Protein AF-0000000079486930 (afdb_homodimer)

Solvent-accessible surface area (backbone atoms only — not comparable to full-atom values): 34968 Å² total; per-residue (Å²): 133,90,74,64,87,69,67,76,83,69,66,76,88,76,58,63,57,34,54,27,34,37,32,72,53,72,39,62,50,82,42,53,39,76,40,80,41,69,59,79,85,73,53,42,59,18,29,33,28,41,25,33,22,18,22,61,52,69,67,48,48,29,38,43,47,60,72,60,79,71,67,64,65,72,61,24,18,55,40,47,13,16,8,28,30,29,72,42,72,18,85,68,47,78,91,66,54,71,66,41,49,30,21,29,33,52,68,61,83,54,50,40,16,28,45,21,42,56,21,64,39,52,51,91,35,44,44,75,49,48,91,92,53,56,50,68,55,36,8,53,38,29,66,31,41,43,37,26,40,42,41,42,55,69,73,56,54,68,53,62,74,38,34,36,35,32,44,59,17,24,23,38,38,27,44,35,38,46,38,51,35,50,74,52,44,28,47,33,34,34,22,12,78,29,71,68,21,40,52,51,42,51,73,61,62,43,74,40,77,47,50,71,71,45,86,63,39,65,62,52,49,36,68,76,39,74,75,38,22,46,31,32,43,31,50,42,32,18,76,41,46,33,61,46,46,70,39,37,19,74,58,8,36,38,36,33,65,28,55,85,47,60,38,68,55,36,50,55,54,44,31,15,77,34,26,22,34,41,31,25,38,44,65,73,71,54,49,70,68,50,50,51,54,36,51,51,52,51,50,50,28,43,66,71,61,70,43,75,80,48,76,59,47,78,33,52,56,84,39,49,36,56,52,52,49,46,74,74,58,39,87,70,44,54,54,27,29,40,33,30,44,55,51,79,129,133,89,74,65,86,70,67,78,83,70,68,77,88,74,58,66,58,35,56,30,34,38,31,73,52,71,39,64,50,80,43,54,38,76,41,80,40,69,60,77,84,75,52,43,59,17,31,34,27,41,24,32,23,17,22,62,53,70,67,50,48,28,38,41,47,61,72,60,78,71,68,66,65,71,59,25,18,55,39,46,13,17,8,29,31,28,72,42,70,18,85,68,48,79,92,65,55,70,67,40,49,31,20,27,33,53,72,62,84,55,52,40,17,27,43,20,42,54,20,64,39,51,52,90,34,45,42,76,49,50,90,92,52,55,50,69,56,37,9,52,38,29,66,30,40,43,37,26,40,42,40,42,54,70,71,55,53,66,53,63,73,38,35,35,36,31,45,59,18,22,23,40,39,28,43,36,36,46,37,52,35,50,72,53,44,28,47,33,34,33,22,12,76,29,70,68,22,40,52,52,42,51,74,59,62,41,73,40,77,45,51,71,70,45,85,62,38,66,62,52,50,37,67,76,39,75,75,38,21,48,32,32,42,32,52,43,33,21,76,41,46,32,60,46,46,69,38,35,18,75,59,10,36,38,36,34,65,27,55,85,48,61,38,70,55,37,48,54,56,44,30,16,76,34,27,22,35,41,31,25,40,45,65,73,72,55,50,71,67,52,50,52,52,36,51,52,52,52,49,50,29,43,66,72,61,68,42,75,80,48,76,60,49,78,33,52,56,83,41,49,34,56,52,52,49,46,75,76,56,40,86,70,45,56,55,28,30,40,34,29,45,55,51,80,129

Structure (mmCIF, N/CA/C/O backbone):
data_AF-0000000079486930-model_v1
#
loop_
_entity.id
_entity.type
_entity.pdbx_description
1 polymer 'Enoyl reductase (ER) domain-containing protein'
#
loop_
_atom_site.group_PDB
_atom_site.id
_atom_site.type_symbol
_atom_site.label_atom_id
_atom_site.label_alt_id
_atom_site.label_comp_id
_atom_site.label_asym_id
_atom_site.label_entity_id
_atom_site.label_seq_id
_atom_site.pdbx_PDB_ins_code
_atom_site.Cartn_x
_atom_site.Cartn_y
_atom_site.Cartn_z
_atom_site.occupancy
_atom_site.B_iso_or_equiv
_atom_site.auth_seq_id
_atom_site.auth_comp_id
_atom_site.auth_asym_id
_atom_site.auth_atom_id
_atom_site.pdbx_PDB_model_num
ATOM 1 N N . MET A 1 1 ? -10.047 45.719 38.188 1 26.38 1 MET A N 1
ATOM 2 C CA . MET A 1 1 ? -8.586 45.719 38.219 1 26.38 1 MET A CA 1
ATOM 3 C C . MET A 1 1 ? -8 45.438 36.844 1 26.38 1 MET A C 1
ATOM 5 O O . MET A 1 1 ? -6.84 45.031 36.719 1 26.38 1 MET A O 1
ATOM 9 N N . SER A 1 2 ? -8.859 45.25 35.781 1 28.77 2 SER A N 1
ATOM 10 C CA . SER A 1 2 ? -8.812 44.906 34.375 1 28.77 2 SER A CA 1
ATOM 11 C C . SER A 1 2 ? -8.062 46 33.562 1 28.77 2 SER A C 1
ATOM 13 O O . SER A 1 2 ? -8.086 46 32.344 1 28.77 2 SER A O 1
ATOM 15 N N . LYS A 1 3 ? -7.793 47.125 34.188 1 35 3 LYS A N 1
ATOM 16 C CA . LYS A 1 3 ? -7.273 48.406 33.688 1 35 3 LYS A CA 1
ATOM 17 C C . LYS A 1 3 ? -5.84 48.25 33.188 1 35 3 LYS A C 1
ATOM 19 O O . LYS A 1 3 ? -5.281 49.156 32.594 1 35 3 LYS A O 1
ATOM 24 N N . ALA A 1 4 ? -4.98 47.406 33.812 1 34.16 4 ALA A N 1
ATOM 25 C CA . ALA A 1 4 ? -3.551 47.656 33.969 1 34.16 4 ALA A CA 1
ATOM 26 C C . ALA A 1 4 ? -2.832 47.531 32.625 1 34.16 4 ALA A C 1
ATOM 28 O O . ALA A 1 4 ? -1.924 48.312 32.312 1 34.16 4 ALA A O 1
ATOM 29 N N . LEU A 1 5 ? -2.818 46.281 31.969 1 31.94 5 LEU A N 1
ATOM 30 C CA . LEU A 1 5 ? -1.648 46.094 31.125 1 31.94 5 LEU A CA 1
ATOM 31 C C . LEU A 1 5 ? -1.794 46.906 29.828 1 31.94 5 LEU A C 1
ATOM 33 O O . LEU A 1 5 ? -2.23 46.344 28.812 1 31.94 5 LEU A O 1
ATOM 37 N N . LYS A 1 6 ? -2.418 48 29.812 1 35.38 6 LYS A N 1
ATOM 38 C CA . LYS A 1 6 ? -2.33 48.875 28.656 1 35.38 6 LYS A CA 1
ATOM 39 C C . LYS A 1 6 ? -0.881 49.25 28.344 1 35.38 6 LYS A C 1
ATOM 41 O O . LYS A 1 6 ? -0.424 50.344 28.688 1 35.38 6 LYS A O 1
ATOM 46 N N . GLU A 1 7 ? 0.147 48.344 28.594 1 36.03 7 GLU A N 1
ATOM 47 C CA . GLU A 1 7 ? 1.499 48.812 28.297 1 36.03 7 GLU A CA 1
ATOM 48 C C . GLU A 1 7 ? 1.582 49.375 26.891 1 36.03 7 GLU A C 1
ATOM 50 O O . GLU A 1 7 ? 0.81 49 26 1 36.03 7 GLU A O 1
ATOM 55 N N . ASP A 1 8 ? 2.287 50.438 26.734 1 36.44 8 ASP A N 1
ATOM 56 C CA . ASP A 1 8 ? 2.699 51.188 25.562 1 36.44 8 ASP A CA 1
ATOM 57 C C . ASP A 1 8 ? 3.107 50.25 24.422 1 36.44 8 ASP A C 1
ATOM 59 O O . ASP A 1 8 ? 4.027 49.438 24.578 1 36.44 8 ASP A O 1
ATOM 63 N N . LYS A 1 9 ? 2.318 49.906 23.594 1 41.12 9 LYS A N 1
ATOM 64 C CA . LYS A 1 9 ? 2.588 49.219 22.328 1 41.12 9 LYS A CA 1
ATOM 65 C C . LYS A 1 9 ? 3.848 49.781 21.672 1 41.12 9 LYS A C 1
ATOM 67 O O . LYS A 1 9 ? 3.805 50.812 21 1 41.12 9 LYS A O 1
ATOM 72 N N . LYS A 1 10 ? 5.035 49.625 22.266 1 41.53 10 LYS A N 1
ATOM 73 C CA . LYS A 1 10 ? 6.344 49.969 21.734 1 41.53 10 LYS A CA 1
ATOM 74 C C . LYS A 1 10 ? 6.449 49.594 20.25 1 41.53 10 LYS A C 1
ATOM 76 O O . LYS A 1 10 ? 5.984 48.531 19.828 1 41.53 10 LYS A O 1
ATOM 81 N N . ASP A 1 11 ? 6.867 50.406 19.344 1 45.56 11 ASP A N 1
ATOM 82 C CA . ASP A 1 11 ? 7.121 50.312 17.906 1 45.56 11 ASP A CA 1
ATOM 83 C C . ASP A 1 11 ? 7.973 49.062 17.578 1 45.56 11 ASP A C 1
ATOM 85 O O . ASP A 1 11 ? 9.039 48.875 18.156 1 45.56 11 ASP A O 1
ATOM 89 N N . ASP A 1 12 ? 7.449 47.844 17.047 1 52.69 12 ASP A N 1
ATOM 90 C CA . ASP A 1 12 ? 8.016 46.562 16.641 1 52.69 12 ASP A CA 1
ATOM 91 C C . ASP A 1 12 ? 9.445 46.75 16.125 1 52.69 12 ASP A C 1
ATOM 93 O O . ASP A 1 12 ? 10.266 45.812 16.234 1 52.69 12 ASP A O 1
ATOM 97 N N . LYS A 1 13 ? 9.773 47.875 15.438 1 50.03 13 LYS A N 1
ATOM 98 C CA . LYS A 1 13 ? 11.047 48.094 14.75 1 50.03 13 LYS A CA 1
ATOM 99 C C . LYS A 1 13 ? 12.203 48.125 15.742 1 50.03 13 LYS A C 1
ATOM 101 O O . LYS A 1 13 ? 13.359 47.938 15.375 1 50.03 13 LYS A O 1
ATOM 106 N N . ASP A 1 14 ? 11.938 48.5 16.969 1 58.41 14 ASP A N 1
ATOM 107 C CA . ASP A 1 14 ? 13.062 48.781 17.859 1 58.41 14 ASP A CA 1
ATOM 108 C C . ASP A 1 14 ? 13.172 47.719 18.953 1 58.41 14 ASP A C 1
ATOM 110 O O . ASP A 1 14 ? 14.039 47.781 19.828 1 58.41 14 ASP A O 1
ATOM 114 N N . ALA A 1 15 ? 12.266 46.625 18.812 1 74.88 15 ALA A N 1
ATOM 115 C CA . ALA A 1 15 ? 12.305 45.625 19.859 1 74.88 15 ALA A CA 1
ATOM 116 C C . ALA A 1 15 ? 13.469 44.656 19.656 1 74.88 15 ALA A C 1
ATOM 118 O O . ALA A 1 15 ? 13.75 44.25 18.531 1 74.88 15 ALA A O 1
ATOM 119 N N . LYS A 1 16 ? 14.211 44.406 20.75 1 89.81 16 LYS A N 1
ATOM 120 C CA . LYS A 1 16 ? 15.367 43.5 20.688 1 89.81 16 LYS A CA 1
ATOM 121 C C . LYS A 1 16 ? 15.031 42.125 21.266 1 89.81 16 LYS A C 1
ATOM 123 O O . LYS A 1 16 ? 15.781 41.188 21.078 1 89.81 16 LYS A O 1
ATOM 128 N N . SER A 1 17 ? 13.82 42.062 21.906 1 95.81 17 SER A N 1
ATOM 129 C CA . SER A 1 17 ? 13.445 40.781 22.547 1 95.81 17 SER A CA 1
ATOM 130 C C . SER A 1 17 ? 11.984 40.438 22.281 1 95.81 17 SER A C 1
ATOM 132 O O . SER A 1 17 ? 11.219 41.281 21.797 1 95.81 17 SER A O 1
ATOM 134 N N . MET A 1 18 ? 11.656 39.188 22.531 1 96.12 18 MET A N 1
ATOM 135 C CA . MET A 1 18 ? 10.297 38.719 22.328 1 96.12 18 MET A CA 1
ATOM 136 C C . MET A 1 18 ? 9.93 37.656 23.359 1 96.12 18 MET A C 1
ATOM 138 O O . MET A 1 18 ? 10.805 37.062 23.969 1 96.12 18 MET A O 1
ATOM 142 N N . LEU A 1 19 ? 8.602 37.531 23.484 1 96.62 19 LEU A N 1
ATOM 143 C CA . LEU A 1 19 ? 8.094 36.375 24.219 1 96.62 19 LEU A CA 1
ATOM 144 C C . LEU A 1 19 ? 8.031 35.156 23.312 1 96.62 19 LEU A C 1
ATOM 146 O O . LEU A 1 19 ? 7.633 35.25 22.156 1 96.62 19 LEU A O 1
ATOM 150 N N . ALA A 1 20 ? 8.508 34.031 23.859 1 97.94 20 ALA A N 1
ATOM 151 C CA . ALA A 1 20 ? 8.492 32.781 23.125 1 97.94 20 ALA A CA 1
ATOM 152 C C . ALA A 1 20 ? 8.352 31.578 24.062 1 97.94 20 ALA A C 1
ATOM 154 O O . ALA A 1 20 ? 8.789 31.641 25.219 1 97.94 20 ALA A O 1
ATOM 155 N N . ILE A 1 21 ? 7.66 30.578 23.625 1 98.56 21 ILE A N 1
ATOM 156 C CA . ILE A 1 21 ? 7.746 29.281 24.281 1 98.56 21 ILE A CA 1
ATOM 157 C C . ILE A 1 21 ? 9.078 28.609 23.953 1 98.56 21 ILE A C 1
ATOM 159 O O . ILE A 1 21 ? 9.445 28.5 22.781 1 98.56 21 ILE A O 1
ATOM 163 N N . VAL A 1 22 ? 9.797 28.172 24.938 1 98.19 22 VAL A N 1
ATOM 164 C CA . VAL A 1 22 ? 11.102 27.547 24.734 1 98.19 22 VAL A CA 1
ATOM 165 C C . VAL A 1 22 ? 11.125 26.172 25.391 1 98.19 22 VAL A C 1
ATOM 167 O O . VAL A 1 22 ? 10.625 26 26.5 1 98.19 22 VAL A O 1
ATOM 170 N N . VAL A 1 23 ? 11.641 25.188 24.641 1 97.25 23 VAL A N 1
ATOM 171 C CA . VAL A 1 23 ? 11.883 23.828 25.109 1 97.25 23 VAL A CA 1
ATOM 172 C C . VAL A 1 23 ? 13.383 23.578 25.234 1 97.25 23 VAL A C 1
ATOM 174 O O . VAL A 1 23 ? 14.102 23.609 24.219 1 97.25 23 VAL A O 1
ATOM 177 N N . LYS A 1 24 ? 13.875 23.281 26.422 1 96.38 24 LYS A N 1
ATOM 178 C CA . LYS A 1 24 ? 15.297 23.047 26.656 1 96.38 24 LYS A CA 1
ATOM 179 C C . LYS A 1 24 ? 15.594 21.547 26.781 1 96.38 24 LYS A C 1
ATOM 181 O O . LYS A 1 24 ? 16.734 21.125 26.594 1 96.38 24 LYS A O 1
ATOM 186 N N . ILE A 1 25 ? 14.602 20.844 27.219 1 95.31 25 ILE A N 1
ATOM 187 C CA . ILE A 1 25 ? 14.656 19.391 27.359 1 95.31 25 ILE A CA 1
ATOM 188 C C . ILE A 1 25 ? 13.359 18.781 26.844 1 95.31 25 ILE A C 1
ATOM 190 O O . ILE A 1 25 ? 12.273 19.297 27.109 1 95.31 25 ILE A O 1
ATOM 194 N N . LEU A 1 26 ? 13.531 17.734 26.094 1 94.75 26 LEU A N 1
ATOM 195 C CA . LEU A 1 26 ? 12.344 17.062 25.578 1 94.75 26 LEU A CA 1
ATOM 196 C C . LEU A 1 26 ? 11.562 16.391 26.703 1 94.75 26 LEU A C 1
ATOM 198 O O . LEU A 1 26 ? 12.141 15.977 27.703 1 94.75 26 LEU A O 1
ATOM 202 N N . GLY A 1 27 ? 10.242 16.297 26.562 1 94.94 27 GLY A N 1
ATOM 203 C CA . GLY A 1 27 ? 9.43 15.68 27.609 1 94.94 27 GLY A CA 1
ATOM 204 C C . GLY A 1 27 ? 7.957 16.016 27.5 1 94.94 27 GLY A C 1
ATOM 205 O O . GLY A 1 27 ? 7.461 16.297 26.406 1 94.94 27 GLY A O 1
ATOM 206 N N . GLU A 1 28 ? 7.293 15.922 28.609 1 95.62 28 GLU A N 1
ATOM 207 C CA . GLU A 1 28 ? 5.863 16.203 28.688 1 95.62 28 GLU A CA 1
ATOM 208 C C . GLU A 1 28 ? 5.586 17.703 28.5 1 95.62 28 GLU A C 1
ATOM 210 O O . GLU A 1 28 ? 6.512 18.5 28.438 1 95.62 28 GLU A O 1
ATOM 215 N N . PRO A 1 29 ? 4.352 18.078 28.344 1 97.06 29 PRO A N 1
ATOM 216 C CA . PRO A 1 29 ? 4.02 19.453 27.969 1 97.06 29 PRO A CA 1
ATOM 217 C C . PRO A 1 29 ? 4.613 20.484 28.938 1 97.06 29 PRO A C 1
ATOM 219 O O . PRO A 1 29 ? 4.887 21.609 28.547 1 97.06 29 PRO A O 1
ATOM 222 N N . ASP A 1 30 ? 4.898 20.109 30.094 1 96.5 30 ASP A N 1
ATOM 223 C CA . ASP A 1 30 ? 5.371 21.047 31.109 1 96.5 30 ASP A CA 1
ATOM 224 C C . ASP A 1 30 ? 6.785 21.531 30.797 1 96.5 30 ASP A C 1
ATOM 226 O O . ASP A 1 30 ? 7.266 22.484 31.391 1 96.5 30 ASP A O 1
ATOM 230 N N . VAL A 1 31 ? 7.465 20.969 29.844 1 97.56 31 VAL A N 1
ATOM 231 C CA . VAL A 1 31 ? 8.812 21.391 29.469 1 97.56 31 VAL A CA 1
ATOM 232 C C . VAL A 1 31 ? 8.742 22.703 28.688 1 97.56 31 VAL A C 1
ATOM 234 O O . VAL A 1 31 ? 9.758 23.359 28.484 1 97.56 31 VAL A O 1
ATOM 237 N N . MET A 1 32 ? 7.59 23.047 28.156 1 98.31 32 MET A N 1
ATOM 238 C CA . MET A 1 32 ? 7.387 24.297 27.438 1 98.31 32 MET A CA 1
ATOM 239 C C . MET A 1 32 ? 7.309 25.469 28.422 1 98.31 32 MET A C 1
ATOM 241 O O . MET A 1 32 ? 6.414 25.516 29.266 1 98.31 32 MET A O 1
ATOM 245 N N . LYS A 1 33 ? 8.242 26.422 28.266 1 98.38 33 LYS A N 1
ATOM 246 C CA . LYS A 1 33 ? 8.297 27.594 29.156 1 98.38 33 LYS A CA 1
ATOM 247 C C . LYS A 1 33 ? 8.188 28.891 28.375 1 98.38 33 LYS A C 1
ATOM 249 O O . LYS A 1 33 ? 8.836 29.047 27.344 1 98.38 33 LYS A O 1
ATOM 254 N N . LEU A 1 34 ? 7.336 29.781 28.828 1 98.06 34 LEU A N 1
ATOM 255 C CA . LEU A 1 34 ? 7.285 31.141 28.281 1 98.06 34 LEU A CA 1
ATOM 256 C C . LEU A 1 34 ? 8.453 31.969 28.781 1 98.06 34 LEU A C 1
ATOM 258 O O . LEU A 1 34 ? 8.586 32.219 29.984 1 98.06 34 LEU A O 1
ATOM 262 N N . VAL A 1 35 ? 9.281 32.438 27.859 1 97.44 35 VAL A N 1
ATOM 263 C CA . VAL A 1 35 ? 10.477 33.188 28.25 1 97.44 35 VAL A CA 1
ATOM 264 C C . VAL A 1 35 ? 10.688 34.344 27.297 1 97.44 35 VAL A C 1
ATOM 266 O O . VAL A 1 35 ? 10.133 34.375 26.203 1 97.44 35 VAL A O 1
ATOM 269 N N . THR A 1 36 ? 11.367 35.344 27.781 1 97.19 36 THR A N 1
ATOM 270 C CA . THR A 1 36 ? 11.82 36.406 26.922 1 97.19 36 THR A CA 1
ATOM 271 C C . THR A 1 36 ? 13.164 36.062 26.266 1 97.19 36 THR A C 1
ATOM 273 O O . THR A 1 36 ? 14.125 35.75 26.969 1 97.19 36 THR A O 1
ATOM 276 N N . VAL A 1 37 ? 13.18 36.094 24.984 1 96.88 37 VAL A N 1
ATOM 277 C CA . VAL A 1 37 ? 14.391 35.75 24.25 1 96.88 37 VAL A CA 1
ATOM 278 C C . VAL A 1 37 ? 14.672 36.812 23.203 1 96.88 37 VAL A C 1
ATOM 280 O O . VAL A 1 37 ? 13.789 37.594 22.859 1 96.88 37 VAL A O 1
ATOM 283 N N . PRO A 1 38 ? 15.938 36.906 22.75 1 96.56 38 PRO A N 1
ATOM 284 C CA . PRO A 1 38 ? 16.203 37.812 21.641 1 96.56 38 PRO A CA 1
ATOM 285 C C . PRO A 1 38 ? 15.43 37.469 20.375 1 96.56 38 PRO A C 1
ATOM 287 O O . PRO A 1 38 ? 15.219 36.312 20.078 1 96.56 38 PRO A O 1
ATOM 290 N N . ILE A 1 39 ? 15.023 38.5 19.672 1 97.25 39 ILE A N 1
ATOM 291 C CA . ILE A 1 39 ? 14.438 38.281 18.359 1 97.25 39 ILE A CA 1
ATOM 292 C C . ILE A 1 39 ? 15.484 37.656 17.422 1 97.25 39 ILE A C 1
ATOM 294 O O . ILE A 1 39 ? 16.594 38.219 17.297 1 97.25 39 ILE A O 1
ATOM 298 N N . PRO A 1 40 ? 15.195 36.594 16.766 1 96 40 PRO A N 1
ATOM 299 C CA . PRO A 1 40 ? 16.203 35.906 15.938 1 96 40 PRO A CA 1
ATOM 300 C C . PRO A 1 40 ? 16.547 36.688 14.672 1 96 40 PRO A C 1
ATOM 302 O O . PRO A 1 40 ? 15.695 37.406 14.125 1 96 40 PRO A O 1
ATOM 305 N N . GLU A 1 41 ? 17.766 36.531 14.266 1 95.62 41 GLU A N 1
ATOM 306 C CA . GLU A 1 41 ? 18.172 37 12.938 1 95.62 41 GLU A CA 1
ATOM 307 C C . GLU A 1 41 ? 17.719 36.031 11.852 1 95.62 41 GLU A C 1
ATOM 309 O O . GLU A 1 41 ? 17.453 34.844 12.133 1 95.62 41 GLU A O 1
ATOM 314 N N . ILE A 1 42 ? 17.688 36.562 10.633 1 97.12 42 ILE A N 1
ATOM 315 C CA . ILE A 1 42 ? 17.234 35.656 9.562 1 97.12 42 ILE A CA 1
ATOM 316 C C . ILE A 1 42 ? 18.344 35.531 8.523 1 97.12 42 ILE A C 1
ATOM 318 O O . ILE A 1 42 ? 19.172 36.406 8.344 1 97.12 42 ILE A O 1
ATOM 322 N N . GLU A 1 43 ? 18.359 34.406 7.902 1 97.31 43 GLU A N 1
ATOM 323 C CA . GLU A 1 43 ? 19.234 34.125 6.77 1 97.31 43 GLU A CA 1
ATOM 324 C C . GLU A 1 43 ? 18.672 34.719 5.477 1 97.31 43 GLU A C 1
ATOM 326 O O . GLU A 1 43 ? 17.5 35.094 5.426 1 97.31 43 GLU A O 1
ATOM 331 N N . PRO A 1 44 ? 19.453 34.75 4.379 1 98.19 44 PRO A N 1
ATOM 332 C CA . PRO A 1 44 ? 19.031 35.344 3.111 1 98.19 44 PRO A CA 1
ATOM 333 C C . PRO A 1 44 ? 17.781 34.656 2.533 1 98.19 44 PRO A C 1
ATOM 335 O O . PRO A 1 44 ? 17.031 35.281 1.785 1 98.19 44 PRO A O 1
ATOM 338 N N . ASN A 1 45 ? 17.562 33.469 2.855 1 97.88 45 ASN A N 1
ATOM 339 C CA . ASN A 1 45 ? 16.438 32.75 2.275 1 97.88 45 ASN A CA 1
ATOM 340 C C . ASN A 1 45 ? 15.266 32.656 3.246 1 97.88 45 ASN A C 1
ATOM 342 O O . ASN A 1 45 ? 14.398 31.797 3.102 1 97.88 45 ASN A O 1
ATOM 346 N N . GLN A 1 46 ? 15.25 33.5 4.23 1 98.25 46 GLN A N 1
ATOM 347 C CA . GLN A 1 46 ? 14.242 33.438 5.277 1 98.25 46 GLN A CA 1
ATOM 348 C C . GLN A 1 46 ? 13.469 34.75 5.398 1 98.25 46 GLN A C 1
ATOM 350 O O . GLN A 1 46 ? 13.883 35.75 4.848 1 98.25 46 GLN A O 1
ATOM 355 N N . VAL A 1 47 ? 12.32 34.719 6.062 1 98.38 47 VAL A N 1
ATOM 356 C CA . VAL A 1 47 ? 11.539 35.875 6.461 1 98.38 47 VAL A CA 1
ATOM 357 C C . VAL A 1 47 ? 11.25 35.812 7.957 1 98.38 47 VAL A C 1
ATOM 359 O O . VAL A 1 47 ? 11.227 34.75 8.547 1 98.38 47 VAL A O 1
ATOM 362 N N . LEU A 1 48 ? 11.102 36.938 8.5 1 98.31 48 LEU A N 1
ATOM 363 C CA . LEU A 1 48 ? 10.633 37.062 9.875 1 98.31 48 LEU A CA 1
ATOM 364 C C . LEU A 1 48 ? 9.156 37.438 9.906 1 98.31 48 LEU A C 1
ATOM 366 O O . LEU A 1 48 ? 8.75 38.438 9.305 1 98.31 48 LEU A O 1
ATOM 370 N N . VAL A 1 49 ? 8.398 36.625 10.539 1 98.12 49 VAL A N 1
ATOM 371 C CA . VAL A 1 49 ? 6.961 36.844 10.602 1 98.12 49 VAL A CA 1
ATOM 372 C C . VAL A 1 49 ? 6.547 37.188 12.023 1 98.12 49 VAL A C 1
ATOM 374 O O . VAL A 1 49 ? 6.887 36.5 12.977 1 98.12 49 VAL A O 1
ATOM 377 N N . ARG A 1 50 ? 5.91 38.344 12.211 1 97.88 50 ARG A N 1
ATOM 378 C CA . ARG A 1 50 ? 5.199 38.594 13.461 1 97.88 50 ARG A CA 1
ATOM 379 C C . ARG A 1 50 ? 3.934 37.719 13.547 1 97.88 50 ARG A C 1
ATOM 381 O O . ARG A 1 50 ? 2.959 38 12.836 1 97.88 50 ARG A O 1
ATOM 388 N N . VAL A 1 51 ? 3.953 36.781 14.414 1 98.25 51 VAL A N 1
ATOM 389 C CA . VAL A 1 51 ? 2.916 35.75 14.445 1 98.25 51 VAL A CA 1
ATOM 390 C C . VAL A 1 51 ? 1.703 36.25 15.211 1 98.25 51 VAL A C 1
ATOM 392 O O . VAL A 1 51 ? 1.828 36.688 16.359 1 98.25 51 VAL A O 1
ATOM 395 N N . GLU A 1 52 ? 0.597 36.25 14.602 1 98.19 52 GLU A N 1
ATOM 396 C CA . GLU A 1 52 ? -0.638 36.594 15.305 1 98.19 52 GLU A CA 1
ATOM 397 C C . GLU A 1 52 ? -1.331 35.344 15.844 1 98.19 52 GLU A C 1
ATOM 399 O O . GLU A 1 52 ? -1.849 35.344 16.969 1 98.19 52 GLU A O 1
ATOM 404 N N . TYR A 1 53 ? -1.399 34.312 15.023 1 98.56 53 TYR A N 1
ATOM 405 C CA . TYR A 1 53 ? -1.947 33.031 15.43 1 98.56 53 TYR A CA 1
ATOM 406 C C . TYR A 1 53 ? -1.012 31.906 15.039 1 98.56 53 TYR A C 1
ATOM 408 O O . TYR A 1 53 ? -0.42 31.922 13.953 1 98.56 53 TYR A O 1
ATOM 416 N N . ALA A 1 54 ? -0.844 30.938 15.938 1 98.62 54 ALA A N 1
ATOM 417 C CA . ALA A 1 54 ? -0.12 29.703 15.664 1 98.62 54 ALA A CA 1
ATOM 418 C C . ALA A 1 54 ? -1.051 28.5 15.734 1 98.62 54 ALA A C 1
ATOM 420 O O . ALA A 1 54 ? -1.904 28.422 16.625 1 98.62 54 ALA A O 1
ATOM 421 N N . GLY A 1 55 ? -0.958 27.656 14.758 1 98.44 55 GLY A N 1
ATOM 422 C CA . GLY A 1 55 ? -1.711 26.406 14.805 1 98.44 55 GLY A CA 1
ATOM 423 C C . GLY A 1 55 ? -1.027 25.328 15.625 1 98.44 55 GLY A C 1
ATOM 424 O O . GLY A 1 55 ? 0.196 25.172 15.57 1 98.44 55 GLY A O 1
ATOM 425 N N . VAL A 1 56 ? -1.804 24.578 16.406 1 98 56 VAL A N 1
ATOM 426 C CA . VAL A 1 56 ? -1.292 23.469 17.203 1 98 56 VAL A CA 1
ATOM 427 C C . VAL A 1 56 ? -1.588 22.141 16.516 1 98 56 VAL A C 1
ATOM 429 O O . VAL A 1 56 ? -2.725 21.891 16.109 1 98 56 VAL A O 1
ATOM 432 N N . ASN A 1 57 ? -0.565 21.312 16.328 1 95.94 57 ASN A N 1
ATOM 433 C CA . ASN A 1 57 ? -0.704 20.031 15.641 1 95.94 57 ASN A CA 1
ATOM 434 C C . ASN A 1 57 ? -0.221 18.875 16.516 1 95.94 57 ASN A C 1
ATOM 436 O O . ASN A 1 57 ? 0.662 19.047 17.359 1 95.94 57 ASN A O 1
ATOM 440 N N . PRO A 1 58 ? -0.751 17.656 16.266 1 93.19 58 PRO A N 1
ATOM 441 C CA . PRO A 1 58 ? -0.192 16.484 16.938 1 93.19 58 PRO A CA 1
ATOM 442 C C . PRO A 1 58 ? 1.309 16.328 16.703 1 93.19 58 PRO A C 1
ATOM 444 O O . PRO A 1 58 ? 2.049 15.969 17.625 1 93.19 58 PRO A O 1
ATOM 447 N N . VAL A 1 59 ? 1.771 16.578 15.523 1 92.25 59 VAL A N 1
ATOM 448 C CA . VAL A 1 59 ? 3.182 16.422 15.188 1 92.25 59 VAL A CA 1
ATOM 449 C C . VAL A 1 59 ? 4.031 17.297 16.094 1 92.25 59 VAL A C 1
ATOM 451 O O . VAL A 1 59 ? 5.152 16.938 16.469 1 92.25 59 VAL A O 1
ATOM 454 N N . ASP A 1 60 ? 3.539 18.5 16.516 1 94.56 60 ASP A N 1
ATOM 455 C CA . ASP A 1 60 ? 4.262 19.375 17.453 1 94.56 60 ASP A CA 1
ATOM 456 C C . ASP A 1 60 ? 4.488 18.672 18.797 1 94.56 60 ASP A C 1
ATOM 458 O O . ASP A 1 60 ? 5.527 18.859 19.422 1 94.56 60 ASP A O 1
ATOM 462 N N . THR A 1 61 ? 3.502 17.859 19.203 1 93.94 61 THR A N 1
ATOM 463 C CA . THR A 1 61 ? 3.605 17.141 20.469 1 93.94 61 THR A CA 1
ATOM 464 C C . THR A 1 61 ? 4.637 16.016 20.359 1 93.94 61 THR A C 1
ATOM 466 O O . THR A 1 61 ? 5.371 15.758 21.312 1 93.94 61 THR A O 1
ATOM 469 N N . TYR A 1 62 ? 4.668 15.383 19.172 1 90.56 62 TYR A N 1
ATOM 470 C CA . TYR A 1 62 ? 5.621 14.297 18.969 1 90.56 62 TYR A CA 1
ATOM 471 C C . TYR A 1 62 ? 7.055 14.82 19 1 90.56 62 TYR A C 1
ATOM 473 O O . TYR A 1 62 ? 7.945 14.18 19.562 1 90.56 62 TYR A O 1
ATOM 481 N N . ILE A 1 63 ? 7.254 15.906 18.375 1 91.62 63 ILE A N 1
ATOM 482 C CA . ILE A 1 63 ? 8.578 16.516 18.344 1 91.62 63 ILE A CA 1
ATOM 483 C C . ILE A 1 63 ? 9 16.922 19.75 1 91.62 63 ILE A C 1
ATOM 485 O O . ILE A 1 63 ? 10.109 16.594 20.188 1 91.62 63 ILE A O 1
ATOM 489 N N . ARG A 1 64 ? 8.156 17.5 20.438 1 93.69 64 ARG A N 1
ATOM 490 C CA . ARG A 1 64 ? 8.43 17.984 21.797 1 93.69 64 ARG A CA 1
ATOM 491 C C . ARG A 1 64 ? 8.734 16.812 22.734 1 93.69 64 ARG A C 1
ATOM 493 O O . ARG A 1 64 ? 9.625 16.906 23.578 1 93.69 64 ARG A O 1
ATOM 500 N N . SER A 1 65 ? 8.07 15.734 22.562 1 92.5 65 SER A N 1
ATOM 501 C CA . SER A 1 65 ? 8.227 14.578 23.438 1 92.5 65 SER A CA 1
ATOM 502 C C . SER A 1 65 ? 9.445 13.75 23.062 1 92.5 65 SER A C 1
ATOM 504 O O . SER A 1 65 ? 9.898 12.906 23.828 1 92.5 65 SER A O 1
ATOM 506 N N . GLY A 1 66 ? 9.914 13.898 21.812 1 86.94 66 GLY A N 1
ATOM 507 C CA . GLY A 1 66 ? 11.016 13.109 21.297 1 86.94 66 GLY A CA 1
ATOM 508 C C . GLY A 1 66 ? 10.562 11.875 20.547 1 86.94 66 GLY A C 1
ATOM 509 O O . GLY A 1 66 ? 11.391 11.047 20.141 1 86.94 66 GLY A O 1
ATOM 510 N N . ALA A 1 67 ? 9.312 11.789 20.219 1 77.38 67 ALA A N 1
ATOM 511 C CA . ALA A 1 67 ? 8.75 10.594 19.594 1 77.38 67 ALA A CA 1
ATOM 512 C C . ALA A 1 67 ? 8.781 10.695 18.078 1 77.38 67 ALA A C 1
ATOM 514 O O . ALA A 1 67 ? 8.438 9.742 17.375 1 77.38 67 ALA A O 1
ATOM 515 N N . PHE A 1 68 ? 9.086 11.766 17.391 1 72 68 PHE A N 1
ATOM 516 C CA . PHE A 1 68 ? 8.984 12.016 15.961 1 72 68 PHE A CA 1
ATOM 517 C C . PHE A 1 68 ? 10.211 11.484 15.234 1 72 68 PHE A C 1
ATOM 519 O O . PHE A 1 68 ? 10.141 11.117 14.055 1 72 68 PHE A O 1
ATOM 526 N N . GLY A 1 69 ? 11.281 11.156 15.773 1 69.06 69 GLY A N 1
ATOM 527 C CA . GLY A 1 69 ? 12.531 10.688 15.203 1 69.06 69 GLY A CA 1
ATOM 528 C C . GLY A 1 69 ? 13.523 11.812 14.953 1 69.06 69 GLY A C 1
ATOM 529 O O . GLY A 1 69 ? 14.719 11.656 15.219 1 69.06 69 GLY A O 1
ATOM 530 N N . LYS A 1 70 ? 13.078 12.945 14.258 1 72 70 LYS A N 1
ATOM 531 C CA . LYS A 1 70 ? 13.977 14.086 14.078 1 72 70 LYS A CA 1
ATOM 532 C C . LYS A 1 70 ? 13.727 15.148 15.141 1 72 70 LYS A C 1
ATOM 534 O O . LYS A 1 70 ? 12.617 15.664 15.266 1 72 70 LY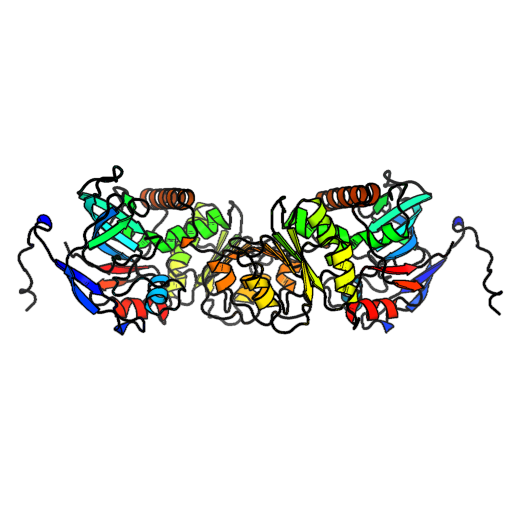S A O 1
ATOM 539 N N . VAL A 1 71 ? 14.727 15.344 15.984 1 73.75 71 VAL A N 1
ATOM 540 C CA . VAL A 1 71 ? 14.609 16.328 17.062 1 73.75 71 VAL A CA 1
ATOM 541 C C . VAL A 1 71 ? 15.445 17.562 16.719 1 73.75 71 VAL A C 1
ATOM 543 O O . VAL A 1 71 ? 16.578 17.438 16.234 1 73.75 71 VAL A O 1
ATOM 546 N N . PRO A 1 72 ? 14.766 18.734 16.844 1 80.25 72 PRO A N 1
ATOM 547 C CA . PRO A 1 72 ? 15.547 19.938 16.609 1 80.25 72 PRO A CA 1
ATOM 548 C C . PRO A 1 72 ? 16.672 20.141 17.641 1 80.25 72 PRO A C 1
ATOM 550 O O . PRO A 1 72 ? 16.672 19.469 18.672 1 80.25 72 PRO A O 1
ATOM 553 N N . SER A 1 73 ? 17.547 20.984 17.234 1 87.31 73 SER A N 1
ATOM 554 C CA . SER A 1 73 ? 18.562 21.391 18.203 1 87.31 73 SER A CA 1
ATOM 555 C C . SER A 1 73 ? 17.953 22.141 19.375 1 87.31 73 SER A C 1
ATOM 557 O O . SER A 1 73 ? 17.125 23.031 19.188 1 87.31 73 SER A O 1
ATOM 559 N N . LEU A 1 74 ? 18.328 21.812 20.531 1 91.38 74 LEU A N 1
ATOM 560 C CA . LEU A 1 74 ? 17.812 22.438 21.734 1 91.38 74 LEU A CA 1
ATOM 561 C C . LEU A 1 74 ? 18.719 23.578 22.188 1 91.38 74 LEU A C 1
ATOM 563 O O . LEU A 1 74 ? 19.938 23.516 22 1 91.38 74 LEU A O 1
ATOM 567 N N . PRO A 1 75 ? 18.156 24.641 22.766 1 95.12 75 PRO A N 1
ATOM 568 C CA . PRO A 1 75 ? 16.719 24.875 22.953 1 95.12 75 PRO A CA 1
ATOM 569 C C . PRO A 1 75 ? 16.016 25.281 21.656 1 95.12 75 PRO A C 1
ATOM 571 O O . PRO A 1 75 ? 16.656 25.75 20.719 1 95.12 75 PRO A O 1
ATOM 574 N N . TYR A 1 76 ? 14.75 25.062 21.594 1 95.88 76 TYR A N 1
ATOM 575 C CA . TYR A 1 76 ? 14.016 25.484 20.406 1 95.88 76 TYR A CA 1
ATOM 576 C C . TYR A 1 76 ? 12.617 25.969 20.766 1 95.88 76 TYR A C 1
ATOM 578 O O . TYR A 1 76 ? 12.156 25.75 21.891 1 95.88 76 TYR A O 1
ATOM 586 N N . THR A 1 77 ? 11.992 26.75 19.875 1 97.19 77 THR A N 1
ATOM 587 C CA . THR A 1 77 ? 10.602 27.172 19.953 1 97.19 77 THR A CA 1
ATOM 588 C C . THR A 1 77 ? 9.719 26.281 19.062 1 97.19 77 THR A C 1
ATOM 590 O O . THR A 1 77 ? 9.945 26.188 17.859 1 97.19 77 THR A O 1
ATOM 593 N N . PRO A 1 78 ? 8.664 25.609 19.641 1 96.88 78 PRO A N 1
ATOM 594 C CA . PRO A 1 78 ? 7.809 24.703 18.859 1 96.88 78 PRO A CA 1
ATOM 595 C C . PRO A 1 78 ? 6.875 25.453 17.922 1 96.88 78 PRO A C 1
ATOM 597 O O . PRO A 1 78 ? 6.777 26.672 17.969 1 96.88 78 PRO A O 1
ATOM 600 N N . GLY A 1 79 ? 6.219 24.625 17.078 1 97.19 79 GLY A N 1
ATOM 601 C CA . GLY A 1 79 ? 5.145 25.109 16.219 1 97.19 79 GLY A CA 1
ATOM 602 C C . GLY A 1 79 ? 5.512 25.141 14.75 1 97.19 79 GLY A C 1
ATOM 603 O O . GLY A 1 79 ? 6.449 25.828 14.352 1 97.19 79 GLY A O 1
ATOM 604 N N . LYS A 1 80 ? 4.719 24.516 13.938 1 97.25 80 LYS A N 1
ATOM 605 C CA . LYS A 1 80 ? 4.977 24.453 12.508 1 97.25 80 LYS A CA 1
ATOM 606 C C . LYS A 1 80 ? 4.066 25.391 11.734 1 97.25 80 LYS A C 1
ATOM 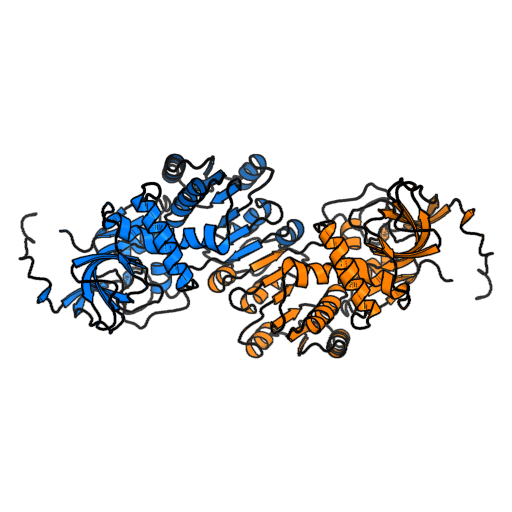608 O O . LYS A 1 80 ? 4.43 25.875 10.656 1 97.25 80 LYS A O 1
ATOM 613 N N . ASP A 1 81 ? 2.896 25.625 12.25 1 98.38 81 ASP A N 1
ATOM 614 C CA . ASP A 1 81 ? 1.888 26.422 11.562 1 98.38 81 ASP A CA 1
ATOM 615 C C . ASP A 1 81 ? 1.771 27.812 12.172 1 98.38 81 ASP A C 1
ATOM 617 O O . ASP A 1 81 ? 1.876 27.969 13.391 1 98.38 81 ASP A O 1
ATOM 621 N N . GLY A 1 82 ? 1.491 28.781 11.281 1 98.38 82 GLY A N 1
ATOM 622 C CA . GLY A 1 82 ? 1.196 30.125 11.789 1 98.38 82 GLY A CA 1
ATOM 623 C C . GLY A 1 82 ? 0.74 31.078 10.703 1 98.38 82 GLY A C 1
ATOM 624 O O . GLY A 1 82 ? 0.695 30.719 9.523 1 98.38 82 GLY A O 1
ATOM 625 N N . ALA A 1 83 ? 0.284 32.219 11.125 1 98.62 83 ALA A N 1
ATOM 626 C CA . ALA A 1 83 ? -0.096 33.312 10.25 1 98.62 83 ALA A CA 1
ATOM 627 C C . ALA A 1 83 ? 0.196 34.656 10.906 1 98.62 83 ALA A C 1
ATOM 629 O O . ALA A 1 83 ? 0.097 34.812 12.125 1 98.62 83 ALA A O 1
ATOM 630 N N . GLY A 1 84 ? 0.563 35.594 10.086 1 98.06 84 GLY A N 1
ATOM 631 C CA . GLY A 1 84 ? 0.902 36.906 10.586 1 98.06 84 GLY A CA 1
ATOM 632 C C . GLY A 1 84 ? 1.416 37.844 9.508 1 98.06 84 GLY A C 1
ATOM 633 O O . GLY A 1 84 ? 0.986 37.75 8.359 1 98.06 84 GLY A O 1
ATOM 634 N N . LYS A 1 85 ? 2.248 38.719 10.023 1 97.94 85 LYS A N 1
ATOM 635 C CA . LYS A 1 85 ? 2.744 39.781 9.148 1 97.94 85 LYS A CA 1
ATOM 636 C C . LYS A 1 85 ? 4.262 39.719 9 1 97.94 85 LYS A C 1
ATOM 638 O O . LYS A 1 85 ? 4.98 39.531 9.984 1 97.94 85 LYS A O 1
ATOM 643 N N . ILE A 1 86 ? 4.707 39.844 7.738 1 98.5 86 ILE A N 1
ATOM 644 C CA . ILE A 1 86 ? 6.148 39.906 7.512 1 98.5 86 ILE A CA 1
ATOM 645 C C . ILE A 1 86 ? 6.723 41.188 8.07 1 98.5 86 ILE A C 1
ATOM 647 O O . ILE A 1 86 ? 6.219 42.281 7.777 1 98.5 86 ILE A O 1
ATOM 651 N N . VAL A 1 87 ? 7.824 41.094 8.844 1 97.88 87 VAL A N 1
ATOM 652 C CA . VAL A 1 87 ? 8.422 42.281 9.406 1 97.88 87 VAL A CA 1
ATOM 653 C C . VAL A 1 87 ? 9.859 42.438 8.906 1 97.88 87 VAL A C 1
ATOM 655 O O . VAL A 1 87 ? 10.453 43.531 9 1 97.88 87 VAL A O 1
ATOM 658 N N . LYS A 1 88 ? 10.461 41.375 8.445 1 98.12 88 LYS A N 1
ATOM 659 C CA . LYS A 1 88 ? 11.781 41.375 7.828 1 98.12 88 LYS A CA 1
ATOM 660 C C . LYS A 1 88 ? 11.867 40.344 6.707 1 98.12 88 LYS A C 1
ATOM 662 O O . LYS A 1 88 ? 11.312 39.25 6.816 1 98.12 88 LYS A O 1
ATOM 667 N N . VAL A 1 89 ? 12.578 40.719 5.613 1 98.56 89 VAL A N 1
ATOM 668 C CA . VAL A 1 89 ? 12.766 39.844 4.461 1 98.56 89 VAL A CA 1
ATOM 669 C C . VAL A 1 89 ? 14.25 39.625 4.203 1 98.56 89 VAL A C 1
ATOM 671 O O . VAL A 1 89 ? 15.023 40.562 4.156 1 98.56 89 VAL A O 1
ATOM 674 N N . GLY A 1 90 ? 14.633 38.344 4.102 1 98.31 90 GLY A N 1
ATOM 675 C CA . GLY A 1 90 ? 16.016 38.062 3.762 1 98.31 90 GLY A CA 1
ATOM 676 C C . GLY A 1 90 ? 16.438 38.594 2.408 1 98.31 90 GLY A C 1
ATOM 677 O O . GLY A 1 90 ? 15.602 38.719 1.505 1 98.31 90 GLY A O 1
ATOM 678 N N . SER A 1 91 ? 17.734 38.75 2.221 1 98 91 SER A N 1
ATOM 679 C CA . SER A 1 91 ? 18.266 39.438 1.04 1 98 91 SER A CA 1
ATOM 680 C C . SER A 1 91 ? 18.016 38.625 -0.224 1 98 91 SER A C 1
ATOM 682 O O . SER A 1 91 ? 17.984 39.188 -1.327 1 98 91 SER A O 1
ATOM 684 N N . GLY A 1 92 ? 17.812 37.344 -0.104 1 98.06 92 GLY A N 1
ATOM 685 C CA . GLY A 1 92 ? 17.609 36.5 -1.262 1 98.06 92 GLY A CA 1
ATOM 686 C C . GLY A 1 92 ? 16.141 36.219 -1.565 1 98.06 92 GLY A C 1
ATOM 687 O O . GLY A 1 92 ? 15.82 35.438 -2.469 1 98.06 92 GLY A O 1
ATOM 688 N N . VAL A 1 93 ? 15.258 36.812 -0.818 1 98.19 93 VAL A N 1
ATOM 689 C CA . VAL A 1 93 ? 13.828 36.562 -0.959 1 98.19 93 VAL A CA 1
ATOM 690 C C . VAL A 1 93 ? 13.18 37.719 -1.73 1 98.19 93 VAL A C 1
ATOM 692 O O . VAL A 1 93 ? 13.297 38.875 -1.341 1 98.19 93 VAL A O 1
ATOM 695 N N . THR A 1 94 ? 12.469 37.438 -2.836 1 97.56 94 THR A N 1
ATOM 696 C CA . THR A 1 94 ? 11.797 38.469 -3.635 1 97.56 94 THR A CA 1
ATOM 697 C C . THR A 1 94 ? 10.289 38.25 -3.621 1 97.56 94 THR A C 1
ATOM 699 O O . THR A 1 94 ? 9.523 39.156 -4.016 1 97.56 94 THR A O 1
ATOM 702 N N . ALA A 1 95 ? 9.844 37.188 -3.105 1 97.19 95 ALA A N 1
ATOM 703 C CA . ALA A 1 95 ? 8.445 36.781 -3.195 1 97.19 95 ALA A CA 1
ATOM 704 C C . ALA A 1 95 ? 7.586 37.562 -2.213 1 97.19 95 ALA A C 1
ATOM 706 O O . ALA A 1 95 ? 6.355 37.594 -2.332 1 97.19 95 ALA A O 1
ATOM 707 N N . PHE A 1 96 ? 8.219 38.25 -1.255 1 98.38 96 PHE A N 1
ATOM 708 C CA . PHE A 1 96 ? 7.477 38.906 -0.187 1 98.38 96 PHE A CA 1
ATOM 709 C C . PHE A 1 96 ? 8.031 40.312 0.077 1 98.38 96 PHE A C 1
ATOM 711 O O . PHE A 1 96 ? 9.172 40.594 -0.29 1 98.38 96 PHE A O 1
ATOM 718 N N . LYS A 1 97 ? 7.215 41.125 0.729 1 98.19 97 LYS A N 1
ATOM 719 C CA . LYS A 1 97 ? 7.633 42.406 1.266 1 98.19 97 LYS A CA 1
ATOM 720 C C . LYS A 1 97 ? 7.121 42.625 2.689 1 98.19 97 LYS A C 1
ATOM 722 O O . LYS A 1 97 ? 6.184 41.938 3.117 1 98.19 97 LYS A O 1
ATOM 727 N N . VAL A 1 98 ? 7.742 43.5 3.344 1 98.19 98 VAL A N 1
ATOM 728 C CA . VAL A 1 98 ? 7.324 43.844 4.695 1 98.19 98 VAL A CA 1
ATOM 729 C C . VAL A 1 98 ? 5.859 44.281 4.688 1 98.19 98 VAL A C 1
ATOM 731 O O . VAL A 1 98 ? 5.418 45 3.777 1 98.19 98 VAL A O 1
ATOM 734 N N . ASN A 1 99 ? 5.105 43.781 5.609 1 98 99 ASN A N 1
ATOM 735 C CA . ASN A 1 99 ? 3.699 44.094 5.855 1 98 99 ASN A CA 1
ATOM 736 C C . ASN A 1 99 ? 2.781 43.125 5.102 1 98 99 ASN A C 1
ATOM 738 O O . ASN A 1 99 ? 1.562 43.188 5.273 1 98 99 ASN A O 1
ATOM 742 N N . ASP A 1 100 ? 3.355 42.25 4.273 1 98.19 100 ASP A N 1
ATOM 743 C CA . ASP A 1 100 ? 2.535 41.188 3.689 1 98.19 100 ASP A CA 1
ATOM 744 C C . ASP A 1 100 ? 1.909 40.312 4.773 1 98.19 100 ASP A C 1
ATOM 746 O O . ASP A 1 100 ? 2.572 39.969 5.75 1 98.19 100 ASP A O 1
ATOM 750 N N . LEU A 1 101 ? 0.6 40.031 4.648 1 98.38 101 LEU A N 1
ATOM 751 C CA . LEU A 1 101 ? -0.046 39.031 5.488 1 98.38 101 LEU A CA 1
ATOM 752 C C . LEU A 1 101 ? 0.167 37.625 4.918 1 98.38 101 LEU A C 1
ATOM 754 O O . LEU A 1 101 ? -0.077 37.406 3.732 1 98.38 101 LEU A O 1
ATOM 758 N N . VAL A 1 102 ? 0.707 36.719 5.75 1 98.69 102 VAL A N 1
ATOM 759 C CA . VAL A 1 102 ? 1.107 35.406 5.246 1 98.69 102 VAL A CA 1
ATOM 760 C C . VAL A 1 102 ? 0.636 34.312 6.207 1 98.69 102 VAL A C 1
ATOM 762 O O . VAL A 1 102 ? 0.293 34.594 7.355 1 98.69 102 VAL A O 1
ATOM 765 N N . TRP A 1 103 ? 0.453 33.156 5.738 1 98.62 103 TRP A N 1
ATOM 766 C CA . TRP A 1 103 ? 0.432 31.922 6.531 1 98.62 103 TRP A CA 1
ATOM 767 C C . TRP A 1 103 ? 1.6 31.016 6.16 1 98.62 103 TRP A C 1
ATOM 769 O O . TRP A 1 103 ? 2.215 31.188 5.105 1 98.62 103 TRP A O 1
ATOM 779 N N . PHE A 1 104 ? 2.018 30.141 7.062 1 98.44 104 PHE A N 1
ATOM 780 C CA . PHE A 1 104 ? 3.186 29.312 6.797 1 98.44 104 PHE A CA 1
ATOM 781 C C . PHE A 1 104 ? 3.041 27.953 7.461 1 98.44 104 PHE A C 1
ATOM 783 O O . PHE A 1 104 ? 2.215 27.766 8.359 1 98.44 104 PHE A O 1
ATOM 790 N N . CYS A 1 105 ? 3.723 27.016 6.965 1 98.31 105 CYS A N 1
ATOM 791 C CA . CYS A 1 105 ? 3.902 25.656 7.461 1 98.31 105 CYS A CA 1
ATOM 792 C C . CYS A 1 105 ? 5.352 25.203 7.309 1 98.31 105 CYS A C 1
ATOM 794 O O . CYS A 1 105 ? 5.805 24.922 6.199 1 98.31 105 CYS A O 1
ATOM 796 N N . ALA A 1 106 ? 6 25.125 8.43 1 94.31 106 ALA A N 1
ATOM 797 C CA . ALA A 1 106 ? 7.426 24.812 8.367 1 94.31 106 ALA A CA 1
ATOM 798 C C . ALA A 1 106 ? 7.637 23.344 7.988 1 94.31 106 ALA A C 1
ATOM 800 O O . ALA A 1 106 ? 7.223 22.438 8.719 1 94.31 106 ALA A O 1
ATOM 801 N N . ALA A 1 107 ? 8.32 23.094 6.879 1 89.31 107 ALA A N 1
ATOM 802 C CA . ALA A 1 107 ? 8.609 21.734 6.422 1 89.31 107 ALA A CA 1
ATOM 803 C C . ALA A 1 107 ? 9.664 21.062 7.309 1 89.31 107 ALA A C 1
ATOM 805 O O . ALA A 1 107 ? 9.516 19.906 7.691 1 89.31 107 ALA A O 1
ATOM 806 N N . GLN A 1 108 ? 10.633 21.812 7.613 1 82.69 108 GLN A N 1
ATOM 807 C CA . GLN A 1 108 ? 11.703 21.297 8.461 1 82.69 108 GLN A CA 1
ATOM 808 C C . GLN A 1 108 ? 11.617 21.875 9.867 1 82.69 108 GLN A C 1
ATOM 810 O O . GLN A 1 108 ? 11.078 22.969 10.062 1 82.69 108 GLN A O 1
ATOM 815 N N . THR A 1 109 ? 12.133 21.016 10.711 1 77.06 109 THR A N 1
ATOM 816 C CA . THR A 1 109 ? 12.227 21.516 12.07 1 77.06 109 THR A CA 1
ATOM 817 C C . THR A 1 109 ? 13.289 22.594 12.18 1 77.06 109 THR A C 1
ATOM 819 O O . THR A 1 109 ? 14.383 22.469 11.617 1 77.06 109 THR A O 1
ATOM 822 N N . ASN A 1 110 ? 12.859 23.672 12.719 1 81.5 110 ASN A N 1
ATOM 823 C CA . ASN A 1 110 ? 13.781 24.781 12.992 1 81.5 110 ASN A CA 1
ATOM 824 C C . ASN A 1 110 ? 13.656 25.266 14.43 1 81.5 110 ASN A C 1
ATOM 826 O O . ASN A 1 110 ? 12.648 25.016 15.086 1 81.5 110 ASN A O 1
ATOM 830 N N . PRO A 1 111 ? 14.633 25.938 14.883 1 91.19 111 PRO A N 1
ATOM 831 C CA . PRO A 1 111 ? 14.641 26.328 16.297 1 91.19 111 PRO A CA 1
ATOM 832 C C . PRO A 1 111 ? 13.727 27.516 16.578 1 91.19 111 PRO A C 1
ATOM 834 O O . PRO A 1 111 ? 13.547 27.891 17.75 1 91.19 111 PRO A O 1
ATOM 837 N N . HIS A 1 112 ? 13.148 28.141 15.617 1 94.88 112 HIS A N 1
ATOM 838 C CA . HIS A 1 112 ? 12.352 29.344 15.797 1 94.88 112 HIS A CA 1
ATOM 839 C C . HIS A 1 112 ? 10.945 29.172 15.234 1 94.88 112 HIS A C 1
ATOM 841 O O . HIS A 1 112 ? 10.555 29.875 14.297 1 94.88 112 HIS A O 1
ATOM 847 N N . GLY A 1 113 ? 10.164 28.375 15.914 1 97.19 113 GLY A N 1
ATOM 848 C CA . GLY A 1 113 ? 8.828 28.031 15.461 1 97.19 113 GLY A CA 1
ATOM 849 C C . GLY A 1 113 ? 7.801 29.109 15.758 1 97.19 113 GLY A C 1
ATOM 850 O O . GLY A 1 113 ? 8.156 30.234 16.109 1 97.19 113 GLY A O 1
ATOM 851 N N . SER A 1 114 ? 6.551 28.781 15.594 1 98.19 114 SER A N 1
ATOM 852 C CA . SER A 1 114 ? 5.469 29.75 15.594 1 98.19 114 SER A CA 1
ATOM 853 C C . SER A 1 114 ? 4.984 30.062 17 1 98.19 114 SER A C 1
ATOM 855 O O . SER A 1 114 ? 4.23 31 17.219 1 98.19 114 SER A O 1
ATOM 857 N N . TYR A 1 115 ? 5.383 29.203 17.984 1 98.44 115 TYR A N 1
ATOM 858 C CA . TYR A 1 115 ? 4.961 29.469 19.359 1 98.44 115 TYR A CA 1
ATOM 859 C C . TYR A 1 115 ? 5.75 30.625 19.953 1 98.44 115 TYR A C 1
ATOM 861 O O . TYR A 1 115 ? 6.344 30.5 21.031 1 98.44 115 TYR A O 1
ATOM 869 N N . ALA A 1 116 ? 5.734 31.781 19.312 1 98.12 116 ALA A N 1
ATOM 870 C CA . ALA A 1 116 ? 6.48 32.969 19.672 1 98.12 116 ALA A CA 1
ATOM 871 C C . ALA A 1 116 ? 5.898 34.219 18.984 1 98.12 116 ALA A C 1
ATOM 873 O O . ALA A 1 116 ? 5.113 34.094 18.047 1 98.12 116 ALA A O 1
ATOM 874 N N . GLU A 1 117 ? 6.277 35.344 19.469 1 97.75 117 GLU A N 1
ATOM 875 C CA . GLU A 1 117 ? 5.828 36.594 18.844 1 97.75 117 GLU A CA 1
ATOM 876 C C . GLU A 1 117 ? 6.375 36.719 17.422 1 97.75 117 GLU A C 1
ATOM 878 O O . GLU A 1 117 ? 5.723 37.281 16.547 1 97.75 117 GLU A O 1
ATOM 883 N N . PHE A 1 118 ? 7.605 36.188 17.25 1 97.69 118 PHE A N 1
ATOM 884 C CA . PHE A 1 118 ? 8.203 36.188 15.93 1 97.69 118 PHE A CA 1
ATOM 885 C C . PHE A 1 118 ? 8.695 34.781 15.57 1 97.69 118 PHE A C 1
ATOM 887 O O . PHE A 1 118 ? 9.266 34.094 16.422 1 97.69 118 PHE A O 1
ATOM 894 N N . ALA A 1 119 ? 8.484 34.406 14.352 1 97.69 119 ALA A N 1
ATOM 895 C CA . ALA A 1 119 ? 8.961 33.125 13.828 1 97.69 119 ALA A CA 1
ATOM 896 C C . ALA A 1 119 ? 9.867 33.312 12.617 1 97.69 119 ALA A C 1
ATOM 898 O O . ALA A 1 119 ? 9.648 34.219 11.812 1 97.69 119 ALA A O 1
ATOM 899 N N . VAL A 1 120 ? 10.867 32.5 12.523 1 97.88 120 VAL A N 1
ATOM 900 C CA . VAL A 1 120 ? 11.711 32.469 11.336 1 97.88 120 VAL A CA 1
ATOM 901 C C . VAL A 1 120 ? 11.219 31.375 10.375 1 97.88 120 VAL A C 1
ATOM 903 O O . VAL A 1 120 ? 11.094 30.203 10.758 1 97.88 120 VAL A O 1
ATOM 906 N N . VAL A 1 121 ? 10.969 31.781 9.109 1 97.88 121 VAL A N 1
ATOM 907 C CA . VAL A 1 121 ? 10.391 30.844 8.148 1 97.88 121 VAL A CA 1
ATOM 908 C C . VAL A 1 121 ? 11.18 30.891 6.844 1 97.88 121 VAL A C 1
ATOM 910 O O . VAL A 1 121 ? 11.492 31.969 6.34 1 97.88 121 VAL A O 1
ATOM 913 N N . VAL A 1 122 ? 11.578 29.719 6.371 1 97.31 122 VAL A N 1
ATOM 914 C CA . VAL A 1 122 ? 12.102 29.672 5.008 1 97.31 122 VAL A CA 1
ATOM 915 C C . VAL A 1 122 ? 11.039 30.172 4.031 1 97.31 122 VAL A C 1
ATOM 917 O O . VAL A 1 122 ? 9.867 29.781 4.121 1 97.31 122 VAL A O 1
ATOM 920 N N . TRP A 1 123 ? 11.414 30.984 3.094 1 96.81 123 TRP A N 1
ATOM 921 C CA . TRP A 1 123 ? 10.438 31.688 2.279 1 96.81 123 TRP A CA 1
ATOM 922 C C . TRP A 1 123 ? 9.562 30.719 1.496 1 96.81 123 TRP A C 1
ATOM 924 O O . TRP A 1 123 ? 8.406 31.016 1.203 1 96.81 123 TRP A O 1
ATOM 934 N N . THR A 1 124 ? 10.023 29.469 1.207 1 96.62 124 THR A N 1
ATOM 935 C CA . THR A 1 124 ? 9.273 28.484 0.428 1 96.62 124 THR A CA 1
ATOM 936 C C . THR A 1 124 ? 8.172 27.844 1.271 1 96.62 124 THR A C 1
ATOM 938 O O . THR A 1 124 ? 7.285 27.172 0.741 1 96.62 124 THR A O 1
ATOM 941 N N . ASP A 1 125 ? 8.203 28.047 2.578 1 97.5 125 ASP A N 1
ATOM 942 C CA . ASP A 1 125 ? 7.215 27.484 3.488 1 97.5 125 ASP A CA 1
ATOM 943 C C . ASP A 1 125 ? 6.16 28.516 3.873 1 97.5 125 ASP A C 1
ATOM 945 O O . ASP A 1 125 ? 5.387 28.297 4.809 1 97.5 125 ASP A O 1
ATOM 949 N N . CYS A 1 126 ? 6.195 29.578 3.201 1 97.62 126 CYS A N 1
ATOM 950 C CA . CYS A 1 126 ? 5.355 30.734 3.486 1 97.62 126 CYS A CA 1
ATOM 951 C C . CYS A 1 126 ? 4.566 31.156 2.254 1 97.62 126 CYS A C 1
ATOM 953 O O . CYS A 1 126 ? 5.078 31.109 1.135 1 97.62 126 CYS A O 1
ATOM 955 N N . TRP A 1 127 ? 3.295 31.594 2.424 1 98.5 127 TRP A N 1
ATOM 956 C CA . TRP A 1 127 ? 2.436 32 1.314 1 98.5 127 TRP A CA 1
ATOM 957 C C . TRP A 1 127 ? 1.594 33.219 1.688 1 98.5 127 TRP A C 1
ATOM 959 O O . TRP A 1 127 ? 1.171 33.344 2.84 1 98.5 127 TRP A O 1
ATOM 969 N N . LEU A 1 128 ? 1.336 34.031 0.673 1 98.44 128 LEU A N 1
ATOM 970 C CA . LEU A 1 128 ? 0.456 35.156 0.885 1 98.44 128 LEU A CA 1
ATOM 971 C C . LEU A 1 128 ? -0.943 34.719 1.283 1 98.44 128 LEU A C 1
ATOM 973 O O . LEU A 1 128 ? -1.468 33.75 0.725 1 98.44 128 LEU A O 1
ATOM 977 N N . LEU A 1 129 ? -1.45 35.312 2.24 1 97.81 129 LEU A N 1
ATOM 978 C CA . LEU A 1 129 ? -2.84 35.094 2.615 1 97.81 129 LEU A CA 1
ATOM 979 C C . LEU A 1 129 ? -3.789 35.719 1.596 1 97.81 129 LEU A C 1
ATOM 981 O O . LEU A 1 129 ? -3.633 36.875 1.225 1 97.81 129 LEU A O 1
ATOM 985 N N . PRO A 1 130 ? -4.793 34.938 1.145 1 96.38 130 PRO A N 1
ATOM 986 C CA . PRO A 1 130 ? -5.777 35.594 0.26 1 96.38 130 PRO A CA 1
ATOM 987 C C . PRO A 1 130 ? -6.473 36.781 0.907 1 96.38 130 PRO A C 1
ATOM 989 O O . PRO A 1 130 ? -6.691 36.781 2.121 1 96.38 130 PRO A O 1
ATOM 992 N N . LYS A 1 131 ? -6.891 37.75 0.138 1 92.5 131 LYS A N 1
ATOM 993 C CA . LYS A 1 131 ? -7.379 39.062 0.611 1 92.5 131 LYS A CA 1
ATOM 994 C C . LYS A 1 131 ? -8.633 38.875 1.467 1 92.5 131 LYS A C 1
ATOM 996 O O . LYS A 1 131 ? -8.836 39.625 2.436 1 92.5 131 LYS A O 1
ATOM 1001 N N . ASN A 1 132 ? -9.469 38 1.272 1 93.69 132 ASN A N 1
ATOM 1002 C CA . ASN A 1 132 ? -10.727 37.844 1.999 1 93.69 132 ASN A CA 1
ATOM 1003 C C . ASN A 1 132 ? -10.633 36.781 3.078 1 93.69 132 ASN A C 1
ATOM 1005 O O . ASN A 1 132 ? -11.656 36.312 3.586 1 93.69 132 ASN A O 1
ATOM 1009 N N . VAL A 1 133 ? -9.391 36.469 3.439 1 95.88 133 VAL A N 1
ATOM 1010 C CA . VAL A 1 133 ? -9.188 35.406 4.43 1 95.88 133 VAL A CA 1
ATOM 1011 C C . VAL A 1 133 ? -8.469 35.969 5.648 1 95.88 133 VAL A C 1
ATOM 1013 O O . VAL A 1 133 ? -7.473 36.688 5.512 1 95.88 133 VAL A O 1
ATOM 1016 N N . GLY A 1 134 ? -8.969 35.719 6.859 1 96.38 134 GLY A N 1
ATOM 1017 C CA . GLY A 1 134 ? -8.375 36.219 8.094 1 96.38 134 GLY A CA 1
ATOM 1018 C C . GLY A 1 134 ? -7.184 35.375 8.547 1 96.38 134 GLY A C 1
ATOM 1019 O O . GLY A 1 134 ? -7.004 34.25 8.102 1 96.38 134 GLY A O 1
ATOM 1020 N N . LEU A 1 135 ? -6.398 35.969 9.414 1 97.31 135 LEU A N 1
ATOM 1021 C CA . LEU A 1 135 ? -5.18 35.312 9.914 1 97.31 135 LEU A CA 1
ATOM 1022 C C . LEU A 1 135 ? -5.508 34.062 10.727 1 97.31 135 LEU A C 1
ATOM 1024 O O . LEU A 1 135 ? -4.727 33.125 10.734 1 97.31 135 LEU A O 1
ATOM 1028 N N . LYS A 1 136 ? -6.672 34.094 11.383 1 96.75 136 LYS A N 1
ATOM 1029 C CA . LYS A 1 136 ? -7.102 32.906 12.125 1 96.75 136 LYS A CA 1
ATOM 1030 C C . LYS A 1 136 ? -7.227 31.703 11.203 1 96.75 136 LYS A C 1
ATOM 1032 O O . LYS A 1 136 ? -6.723 30.625 11.523 1 96.75 136 LYS A O 1
ATOM 1037 N N . VAL A 1 137 ? -7.844 31.922 10.109 1 97.5 137 VAL A N 1
ATOM 1038 C CA . VAL A 1 137 ? -8.016 30.859 9.117 1 97.5 137 VAL A CA 1
ATOM 1039 C C . VAL A 1 137 ? -6.648 30.453 8.562 1 97.5 137 VAL A C 1
ATOM 1041 O O . VAL A 1 137 ? -6.359 29.266 8.438 1 97.5 137 VAL A O 1
ATOM 1044 N N . GLY A 1 138 ? -5.816 31.406 8.266 1 98.12 138 GLY A N 1
ATOM 1045 C CA . GLY A 1 138 ? -4.484 31.125 7.758 1 98.12 138 GLY A CA 1
ATOM 1046 C C . GLY A 1 138 ? -3.688 30.188 8.664 1 98.12 138 GLY A C 1
ATOM 1047 O O . GLY A 1 138 ? -3.057 29.25 8.188 1 98.12 138 GLY A O 1
ATOM 1048 N N . ALA A 1 139 ? -3.744 30.422 9.969 1 98.38 139 ALA A N 1
ATOM 1049 C CA . ALA A 1 139 ? -2.963 29.656 10.938 1 98.38 139 ALA A CA 1
ATOM 1050 C C . ALA A 1 139 ? -3.477 28.219 11.055 1 98.38 139 ALA A C 1
ATOM 1052 O O . ALA A 1 139 ? -2.801 27.359 11.617 1 98.38 139 ALA A O 1
ATOM 1053 N N . ALA A 1 140 ? -4.668 28.016 10.523 1 98.31 140 ALA A N 1
ATOM 1054 C CA . ALA A 1 140 ? -5.301 26.703 10.641 1 98.31 140 ALA A CA 1
ATOM 1055 C C . ALA A 1 140 ? -5.031 25.844 9.406 1 98.31 140 ALA A C 1
ATOM 1057 O O . ALA A 1 140 ? -5.352 24.656 9.391 1 98.31 140 ALA A O 1
ATOM 1058 N N . LEU A 1 141 ? -4.363 26.328 8.359 1 98.38 141 LEU A N 1
ATOM 1059 C CA . LEU A 1 141 ? -4.309 25.672 7.055 1 98.38 141 LEU A CA 1
ATOM 1060 C C . LEU A 1 141 ? -3.139 24.703 6.98 1 98.38 141 LEU A C 1
ATOM 1062 O O . LEU A 1 141 ? -3.26 23.625 6.395 1 98.38 141 LEU A O 1
ATOM 1066 N N . GLY A 1 142 ? -2.012 25.016 7.516 1 98.06 142 GLY A N 1
ATOM 1067 C CA . GLY A 1 142 ? -0.735 24.375 7.27 1 98.06 142 GLY A CA 1
ATOM 1068 C C . GLY A 1 142 ? -0.828 22.859 7.289 1 98.06 142 GLY A C 1
ATOM 1069 O O . GLY A 1 142 ? -1.321 22.25 6.336 1 98.06 142 GLY A O 1
ATOM 1070 N N . VAL A 1 143 ? -0.509 22.266 8.344 1 98 143 VAL A N 1
ATOM 1071 C CA . VAL A 1 143 ? -0.346 20.812 8.477 1 98 143 VAL A CA 1
ATOM 1072 C C . VAL A 1 143 ? -1.655 20.109 8.117 1 98 143 VAL A C 1
ATOM 1074 O O . VAL A 1 143 ? -1.68 19.219 7.27 1 98 143 VAL A O 1
ATOM 1077 N N . PRO A 1 144 ? -2.791 20.516 8.602 1 98.19 144 PRO A N 1
ATOM 1078 C CA . PRO A 1 144 ? -3.994 19.719 8.375 1 98.19 144 PRO A CA 1
ATOM 1079 C C . PRO A 1 144 ? -4.438 19.719 6.91 1 98.19 144 PRO A C 1
ATOM 1081 O O . PRO A 1 144 ? -4.66 18.641 6.328 1 98.19 144 PRO A O 1
ATOM 1084 N N . TYR A 1 145 ? -4.445 20.828 6.262 1 98.62 145 TYR A N 1
ATOM 1085 C CA . TYR A 1 145 ? -5.043 20.891 4.93 1 98.62 145 TYR A CA 1
ATOM 1086 C C . TYR A 1 145 ? -4.043 20.469 3.861 1 98.62 145 TYR A C 1
ATOM 1088 O O . TYR A 1 145 ? -4.426 19.891 2.84 1 98.62 145 TYR A O 1
ATOM 1096 N N . LEU A 1 146 ? -2.756 20.75 4.129 1 98.69 146 LEU A N 1
ATOM 1097 C CA . LEU A 1 146 ? -1.745 20.25 3.205 1 98.69 146 LEU A CA 1
ATOM 1098 C C . LEU A 1 146 ? -1.611 18.734 3.32 1 98.69 146 LEU A C 1
ATOM 1100 O O . LEU A 1 146 ? -1.347 18.047 2.328 1 98.69 146 LEU A O 1
ATOM 1104 N N . THR A 1 147 ? -1.812 18.188 4.512 1 98.56 147 THR A N 1
ATOM 1105 C CA . THR A 1 147 ? -1.825 16.75 4.695 1 98.56 147 THR A CA 1
ATOM 1106 C C . THR A 1 147 ? -3.012 16.125 3.969 1 98.56 147 THR A C 1
ATOM 1108 O O . THR A 1 147 ? -2.861 15.109 3.279 1 98.56 147 THR A O 1
ATOM 1111 N N . ALA A 1 148 ? -4.172 16.703 4.121 1 98.81 148 ALA A N 1
ATOM 1112 C CA . ALA A 1 148 ? -5.363 16.203 3.451 1 98.81 148 ALA A CA 1
ATOM 1113 C C . ALA A 1 148 ? -5.199 16.234 1.935 1 98.81 148 ALA A C 1
ATOM 1115 O O . ALA A 1 148 ? -5.562 15.289 1.238 1 98.81 148 ALA A O 1
ATOM 1116 N N . TYR A 1 149 ? -4.664 17.375 1.432 1 98.88 149 TYR A N 1
ATOM 1117 C CA . TYR A 1 149 ? -4.367 17.5 0.007 1 98.88 149 TYR A CA 1
ATOM 1118 C C . TYR A 1 149 ? -3.432 16.375 -0.448 1 98.88 149 TYR A C 1
ATOM 1120 O O . TYR A 1 149 ? -3.682 15.727 -1.463 1 98.88 149 TYR A O 1
ATOM 1128 N N . ARG A 1 150 ? -2.387 16.203 0.302 1 98.75 150 ARG A N 1
ATOM 1129 C CA . ARG A 1 150 ? -1.416 15.172 -0.059 1 98.75 150 ARG A CA 1
ATOM 1130 C C . ARG A 1 150 ? -2.055 13.789 -0.041 1 98.75 150 ARG A C 1
ATOM 1132 O O . ARG A 1 150 ? -1.819 12.977 -0.941 1 98.75 150 ARG A O 1
ATOM 1139 N N . ALA A 1 151 ? -2.875 13.492 0.947 1 98.81 151 ALA A N 1
ATOM 1140 C CA . ALA A 1 151 ? -3.518 12.188 1.079 1 98.81 151 ALA A CA 1
ATOM 1141 C C . ALA A 1 151 ? -4.453 11.914 -0.097 1 98.81 151 ALA A C 1
ATOM 1143 O O . ALA A 1 151 ? -4.309 10.906 -0.792 1 98.81 151 ALA A O 1
ATOM 1144 N N . LEU A 1 152 ? -5.348 12.867 -0.42 1 98.88 152 LEU A N 1
ATOM 1145 C CA . LEU A 1 152 ? -6.438 12.586 -1.344 1 98.88 152 LEU A CA 1
ATOM 1146 C C . LEU A 1 152 ? -6.02 12.852 -2.783 1 98.88 152 LEU A C 1
ATOM 1148 O O . LEU A 1 152 ? -6.387 12.109 -3.693 1 98.88 152 LEU A O 1
ATOM 1152 N N . ILE A 1 153 ? -5.242 13.938 -2.982 1 98.88 153 ILE A N 1
ATOM 1153 C CA . ILE A 1 153 ? -4.961 14.383 -4.344 1 98.88 153 ILE A CA 1
ATOM 1154 C C . ILE A 1 153 ? -3.652 13.766 -4.828 1 98.88 153 ILE A C 1
ATOM 1156 O O . ILE A 1 153 ? -3.598 13.188 -5.922 1 98.88 153 ILE A O 1
ATOM 1160 N N . VAL A 1 154 ? -2.602 13.836 -4.031 1 98.69 154 VAL A N 1
ATOM 1161 C CA . VAL A 1 154 ? -1.278 13.438 -4.496 1 98.69 154 VAL A CA 1
ATOM 1162 C C . VAL A 1 154 ? -1.131 11.922 -4.391 1 98.69 154 VAL A C 1
ATOM 1164 O O . VAL A 1 154 ? -0.789 11.25 -5.371 1 98.69 154 VAL A O 1
ATOM 1167 N N . LYS A 1 155 ? -1.411 11.344 -3.209 1 98.62 155 LYS A N 1
ATOM 1168 C CA . LYS A 1 155 ? -1.188 9.922 -2.973 1 98.62 155 LYS A CA 1
ATOM 1169 C C . LYS A 1 155 ? -2.412 9.094 -3.369 1 98.62 155 LYS A C 1
ATOM 1171 O O . LYS A 1 155 ? -2.285 8.062 -4.027 1 98.62 155 LYS A O 1
ATOM 1176 N N . GLY A 1 156 ? -3.596 9.57 -2.963 1 98.69 156 GLY A N 1
ATOM 1177 C CA . GLY A 1 156 ? -4.828 8.852 -3.26 1 98.69 156 GLY A CA 1
ATOM 1178 C C . GLY A 1 156 ? -5.27 9 -4.703 1 98.69 156 GLY A C 1
ATOM 1179 O O . GLY A 1 156 ? -5.965 8.133 -5.238 1 98.69 156 GLY A O 1
ATOM 1180 N N . LYS A 1 157 ? -4.902 10.188 -5.324 1 98.69 157 LYS A N 1
ATOM 1181 C CA . LYS A 1 157 ? -5.324 10.492 -6.688 1 98.69 157 LYS A CA 1
ATOM 1182 C C . LYS A 1 157 ? -6.828 10.289 -6.859 1 98.69 157 LYS A C 1
ATOM 1184 O O . LYS A 1 157 ? -7.262 9.609 -7.789 1 98.69 157 LYS A O 1
ATOM 1189 N N . CYS A 1 158 ? -7.578 10.836 -6.016 1 98.62 158 CYS A N 1
ATOM 1190 C CA . CYS A 1 158 ? -9.023 10.625 -5.969 1 98.62 158 CYS A CA 1
ATOM 1191 C C . CYS A 1 158 ? -9.688 11.102 -7.25 1 98.62 158 CYS A C 1
ATOM 1193 O O . CYS A 1 158 ? -9.18 12.016 -7.914 1 98.62 158 CYS A O 1
ATOM 1195 N N . LYS A 1 159 ? -10.773 10.5 -7.625 1 98.62 159 LYS A N 1
ATOM 1196 C CA . LYS A 1 159 ? -11.594 10.836 -8.781 1 98.62 159 LYS A CA 1
ATOM 1197 C C . LYS A 1 159 ? -13.062 10.977 -8.398 1 98.62 159 LYS A C 1
ATOM 1199 O O . LYS A 1 159 ? -13.547 10.281 -7.5 1 98.62 159 LYS A O 1
ATOM 1204 N N . ALA A 1 160 ? -13.672 11.898 -9.133 1 98.75 160 ALA A N 1
ATOM 1205 C CA . ALA A 1 160 ? -15.102 12.078 -8.914 1 98.75 160 ALA A CA 1
ATOM 1206 C C . ALA A 1 160 ? -15.852 10.758 -9.031 1 98.75 160 ALA A C 1
ATOM 1208 O O . ALA A 1 160 ? -15.539 9.938 -9.906 1 98.75 160 ALA A O 1
ATOM 1209 N N . GLY A 1 161 ? -16.828 10.539 -8.188 1 98.5 161 GLY A N 1
ATOM 1210 C CA . GLY A 1 161 ? -17.656 9.344 -8.227 1 98.5 161 GLY A CA 1
ATOM 1211 C C . GLY A 1 161 ? -17.188 8.266 -7.281 1 98.5 161 GLY A C 1
ATOM 1212 O O . GLY A 1 161 ? -17.938 7.344 -6.957 1 98.5 161 GLY A O 1
ATOM 1213 N N . GLN A 1 162 ? -15.953 8.289 -6.762 1 98.75 162 GLN A N 1
ATOM 1214 C CA . GLN A 1 162 ? -15.422 7.312 -5.816 1 98.75 162 GLN A CA 1
ATOM 1215 C C . GLN A 1 162 ? -16.031 7.504 -4.43 1 98.75 162 GLN A C 1
ATOM 1217 O O . GLN A 1 162 ? -16.562 8.57 -4.121 1 98.75 162 GLN A O 1
ATOM 1222 N N . THR A 1 163 ? -15.969 6.465 -3.66 1 98.88 163 THR A N 1
ATOM 1223 C CA . THR A 1 163 ? -16.406 6.504 -2.271 1 98.88 163 THR A CA 1
ATOM 1224 C C . THR A 1 163 ? -15.227 6.637 -1.325 1 98.88 163 THR A C 1
ATOM 1226 O O . THR A 1 163 ? -14.273 5.855 -1.402 1 98.88 163 THR A O 1
ATOM 1229 N N . LEU A 1 164 ? -15.289 7.645 -0.496 1 98.94 164 LEU A N 1
ATOM 1230 C CA . LEU A 1 164 ? -14.234 7.957 0.469 1 98.94 164 LEU A CA 1
ATOM 1231 C C . LEU A 1 164 ? -14.719 7.707 1.895 1 98.94 164 LEU A C 1
ATOM 1233 O O . LEU A 1 164 ? -15.805 8.156 2.277 1 98.94 164 LEU A O 1
ATOM 1237 N N . PHE A 1 165 ? -14.023 6.918 2.668 1 98.88 165 PHE A N 1
ATOM 1238 C CA . PHE A 1 165 ? -14.258 6.734 4.094 1 98.88 165 PHE A CA 1
ATOM 1239 C C . PHE A 1 165 ? -13.172 7.426 4.914 1 98.88 165 PHE A C 1
ATOM 1241 O O . PHE A 1 165 ? -11.984 7.133 4.762 1 98.88 165 PHE A O 1
ATOM 1248 N N . VAL A 1 166 ? -13.492 8.375 5.75 1 98.62 166 VAL A N 1
ATOM 1249 C CA . VAL A 1 166 ? -12.539 9.086 6.594 1 98.62 166 VAL A CA 1
ATOM 1250 C C . VAL A 1 166 ? -12.766 8.711 8.055 1 98.62 166 VAL A C 1
ATOM 1252 O O . VAL A 1 166 ? -13.766 9.094 8.664 1 98.62 166 VAL A O 1
ATOM 1255 N N . HIS A 1 167 ? -11.773 7.988 8.648 1 94.88 167 HIS A N 1
ATOM 1256 C CA . HIS A 1 167 ? -11.844 7.641 10.062 1 94.88 167 HIS A CA 1
ATOM 1257 C C . HIS A 1 167 ? -11.547 8.852 10.938 1 94.88 167 HIS A C 1
ATOM 1259 O O . HIS A 1 167 ? -10.648 9.641 10.633 1 94.88 167 HIS A O 1
ATOM 1265 N N . GLY A 1 168 ? -12.289 8.969 12.047 1 92.31 168 GLY A N 1
ATOM 1266 C CA . GLY A 1 168 ? -12.008 10.07 12.953 1 92.31 168 GLY A CA 1
ATOM 1267 C C . GLY A 1 168 ? -11.938 11.414 12.266 1 92.31 168 GLY A C 1
ATOM 1268 O O . GLY A 1 168 ? -10.961 12.148 12.422 1 92.31 168 GLY A O 1
ATOM 1269 N N . ALA A 1 169 ? -12.984 11.727 11.641 1 96.75 169 ALA A N 1
ATOM 1270 C CA . ALA A 1 169 ? -12.953 12.812 10.664 1 96.75 169 ALA A CA 1
ATOM 1271 C C . ALA A 1 169 ? -13.195 14.164 11.344 1 96.75 169 ALA A C 1
ATOM 1273 O O . ALA A 1 169 ? -13.102 15.211 10.703 1 96.75 169 ALA A O 1
ATOM 1274 N N . SER A 1 170 ? -13.438 14.125 12.641 1 95.62 170 SER A N 1
ATOM 1275 C CA . SER A 1 170 ? -13.82 15.383 13.281 1 95.62 170 SER A CA 1
ATOM 1276 C C . SER A 1 170 ? -12.602 16.25 13.578 1 95.62 170 SER A C 1
ATOM 1278 O O . SER A 1 170 ? -12.734 17.438 13.883 1 95.62 170 SER A O 1
ATOM 1280 N N . GLY A 1 171 ? -11.43 15.664 13.547 1 95.06 171 GLY A N 1
ATOM 1281 C CA . GLY A 1 171 ? -10.219 16.453 13.703 1 95.06 171 GLY A CA 1
ATOM 1282 C C . GLY A 1 171 ? -9.922 17.344 12.508 1 95.06 171 GLY A C 1
ATOM 1283 O O . GLY A 1 171 ? -10.656 17.312 11.516 1 95.06 171 GLY A O 1
ATOM 1284 N N . ALA A 1 172 ? -8.867 18.109 12.617 1 96.81 172 ALA A N 1
ATOM 1285 C CA . ALA A 1 172 ? -8.562 19.109 11.594 1 96.81 172 ALA A CA 1
ATOM 1286 C C . ALA A 1 172 ? -8.266 18.438 10.25 1 96.81 172 ALA A C 1
ATOM 1288 O O . ALA A 1 172 ? -8.82 18.828 9.227 1 96.81 172 ALA A O 1
ATOM 1289 N N . VAL A 1 173 ? -7.398 17.406 10.219 1 97.94 173 VAL A N 1
ATOM 1290 C CA . VAL A 1 173 ? -7.086 16.703 8.977 1 97.94 173 VAL A CA 1
ATOM 1291 C C . VAL A 1 173 ? -8.344 16.016 8.438 1 97.94 173 VAL A C 1
ATOM 1293 O O . VAL A 1 173 ? -8.609 16.062 7.234 1 97.94 173 VAL A O 1
ATOM 1296 N N . GLY A 1 174 ? -9.102 15.391 9.32 1 98.19 174 GLY A N 1
ATOM 1297 C CA . GLY A 1 174 ? -10.328 14.719 8.922 1 98.19 174 GLY A CA 1
ATOM 1298 C C . GLY A 1 174 ? -11.336 15.656 8.273 1 98.19 174 GLY A C 1
ATOM 1299 O O . GLY A 1 174 ? -11.883 15.352 7.211 1 98.19 174 GLY A O 1
ATOM 1300 N N . GLN A 1 175 ? -11.57 16.781 8.914 1 98.38 175 GLN A N 1
ATOM 1301 C CA . GLN A 1 175 ? -12.492 17.766 8.352 1 98.38 175 GLN A CA 1
ATOM 1302 C C . GLN A 1 175 ? -12.008 18.266 6.992 1 98.38 175 GLN A C 1
ATOM 1304 O O . GLN A 1 175 ? -12.805 18.469 6.078 1 98.38 175 GLN A O 1
ATOM 1309 N N . ALA A 1 176 ? -10.695 18.5 6.891 1 98.69 176 ALA A N 1
ATOM 1310 C CA . ALA A 1 176 ? -10.109 18.891 5.609 1 98.69 176 ALA A CA 1
ATOM 1311 C C . ALA A 1 176 ? -10.383 17.828 4.539 1 98.69 176 ALA A C 1
ATOM 1313 O O . ALA A 1 176 ? -10.75 18.156 3.41 1 98.69 176 ALA A O 1
ATOM 1314 N N . CYS A 1 177 ? -10.25 16.547 4.879 1 98.88 177 CYS A N 1
ATOM 1315 C CA . CYS A 1 177 ? -10.492 15.453 3.943 1 98.88 177 CYS A CA 1
ATOM 1316 C C . CYS A 1 177 ? -11.945 15.43 3.492 1 98.88 177 CYS A C 1
ATOM 1318 O O . CYS A 1 177 ? -12.234 15.203 2.314 1 98.88 177 CYS A O 1
ATOM 1320 N N . VAL A 1 178 ? -12.867 15.648 4.434 1 98.81 178 VAL A N 1
ATOM 1321 C CA . VAL A 1 178 ? -14.281 15.664 4.09 1 98.81 178 VAL A CA 1
ATOM 1322 C C . VAL A 1 178 ? -14.555 16.781 3.088 1 98.81 178 VAL A C 1
ATOM 1324 O O . VAL A 1 178 ? -15.188 16.562 2.053 1 98.81 178 VAL A O 1
ATOM 1327 N N . GLN A 1 179 ? -14.031 17.953 3.332 1 98.81 179 GLN A N 1
ATOM 1328 C CA . GLN A 1 179 ? -14.281 19.109 2.473 1 98.81 179 GLN A CA 1
ATOM 1329 C C . GLN A 1 179 ? -13.656 18.922 1.095 1 98.81 179 GLN A C 1
ATOM 1331 O O . GLN A 1 179 ? -14.289 19.172 0.073 1 98.81 179 GLN A O 1
ATOM 1336 N N . ILE A 1 180 ? -12.406 18.469 1.026 1 98.88 180 ILE A N 1
ATOM 1337 C CA . ILE A 1 180 ? -11.727 18.219 -0.24 1 98.88 180 ILE A CA 1
ATOM 1338 C C . ILE A 1 180 ? -12.445 17.094 -0.998 1 98.88 180 ILE A C 1
ATOM 1340 O O . ILE A 1 180 ? -12.664 17.203 -2.207 1 98.88 180 ILE A O 1
ATOM 1344 N N . GLY A 1 181 ? -12.828 16.016 -0.269 1 98.88 181 GLY A N 1
ATOM 1345 C CA . GLY A 1 181 ? -13.57 14.922 -0.897 1 98.88 181 GLY A CA 1
ATOM 1346 C C . GLY A 1 181 ? -14.859 15.383 -1.56 1 98.88 181 GLY A C 1
ATOM 1347 O O . GLY A 1 181 ? -15.133 15.023 -2.705 1 98.88 181 GLY A O 1
ATOM 1348 N N . LYS A 1 182 ? -15.602 16.203 -0.811 1 98.75 182 LYS A N 1
ATOM 1349 C CA . LYS A 1 182 ? -16.844 16.75 -1.357 1 98.75 182 LYS A CA 1
ATOM 1350 C C . LYS A 1 182 ? -16.578 17.625 -2.57 1 98.75 182 LYS A C 1
ATOM 1352 O O . LYS A 1 182 ? -17.25 17.516 -3.59 1 98.75 182 LYS A O 1
ATOM 1357 N N . ARG A 1 183 ? -15.594 18.5 -2.512 1 98.56 183 ARG A N 1
ATOM 1358 C CA . ARG A 1 183 ? -15.234 19.391 -3.605 1 98.56 183 ARG A CA 1
ATOM 1359 C C . ARG A 1 183 ? -14.867 18.609 -4.859 1 98.56 183 ARG A C 1
ATOM 1361 O O . ARG A 1 183 ? -15.203 19.016 -5.973 1 98.56 183 ARG A O 1
ATOM 1368 N N . GLU A 1 184 ? -14.195 17.5 -4.691 1 98.62 184 GLU A N 1
ATOM 1369 C CA . GLU A 1 184 ? -13.688 16.719 -5.812 1 98.62 184 GLU A CA 1
ATOM 1370 C C . GLU A 1 184 ? -14.734 15.727 -6.32 1 98.62 184 GLU A C 1
ATOM 1372 O O . GLU A 1 184 ? -14.453 14.914 -7.211 1 98.62 184 GLU A O 1
ATOM 1377 N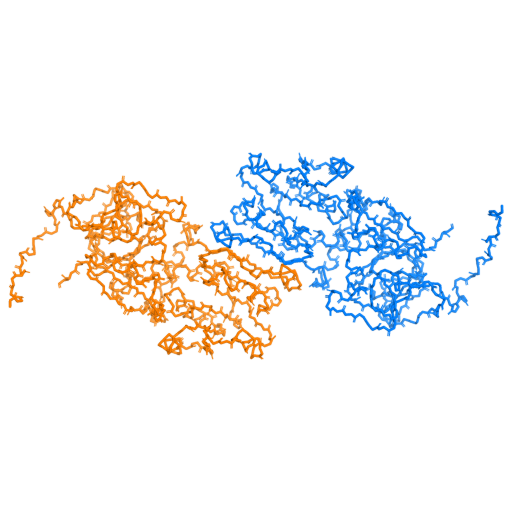 N . GLY A 1 185 ? -15.922 15.711 -5.758 1 98.75 185 GLY A N 1
ATOM 1378 C CA . GLY A 1 185 ? -17.031 14.938 -6.285 1 98.75 185 GLY A CA 1
ATOM 1379 C C . GLY A 1 185 ? -17.109 13.531 -5.723 1 98.75 185 GLY A C 1
ATOM 1380 O O . GLY A 1 185 ? -17.688 12.641 -6.34 1 98.75 185 GLY A O 1
ATOM 1381 N N . LEU A 1 186 ? -16.531 13.266 -4.547 1 98.81 186 LEU A N 1
ATOM 1382 C CA . LEU A 1 186 ? -16.594 11.953 -3.92 1 98.81 186 LEU A CA 1
ATOM 1383 C C . LEU A 1 186 ? -17.828 11.812 -3.045 1 98.81 186 LEU A C 1
ATOM 1385 O O . LEU A 1 186 ? -18.375 12.812 -2.572 1 98.81 186 LEU A O 1
ATOM 1389 N N . LYS A 1 187 ? -18.297 10.578 -2.934 1 98.75 187 LYS A N 1
ATOM 1390 C CA . LYS A 1 187 ? -19.203 10.242 -1.833 1 98.75 187 LYS A CA 1
ATOM 1391 C C . LYS A 1 187 ? -18.422 10.039 -0.534 1 98.75 187 LYS A C 1
ATOM 1393 O O . LYS A 1 187 ? -17.609 9.117 -0.431 1 98.75 187 LYS A O 1
ATOM 1398 N N . VAL A 1 188 ? -18.719 10.883 0.453 1 98.88 188 VAL A N 1
ATOM 1399 C CA . VAL A 1 188 ? -17.875 10.906 1.642 1 98.88 188 VAL A CA 1
ATOM 1400 C C . VAL A 1 188 ? -18.625 10.328 2.832 1 98.88 188 VAL A C 1
ATOM 1402 O O . VAL A 1 188 ? -19.688 10.844 3.209 1 98.88 188 VAL A O 1
ATOM 1405 N N . VAL A 1 189 ? -18.125 9.242 3.404 1 98.75 189 VAL A N 1
ATOM 1406 C CA . VAL A 1 189 ? -18.562 8.641 4.66 1 98.75 189 VAL A CA 1
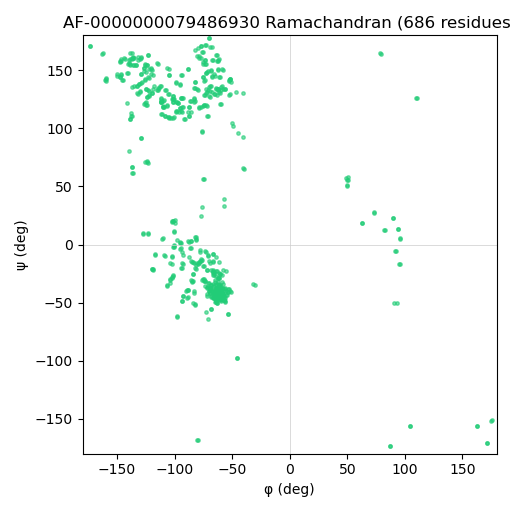ATOM 1407 C C . VAL A 1 189 ? -17.531 8.891 5.746 1 98.75 189 VAL A C 1
ATOM 1409 O O . VAL A 1 189 ? -16.328 8.727 5.516 1 98.75 189 VAL A O 1
ATOM 1412 N N . ALA A 1 190 ? -17.984 9.328 6.922 1 98.12 190 ALA A N 1
ATOM 1413 C CA . ALA A 1 190 ? -17.031 9.742 7.945 1 98.12 190 ALA A CA 1
ATOM 1414 C C . ALA A 1 190 ? -17.469 9.258 9.328 1 98.12 190 ALA A C 1
ATOM 1416 O O . ALA A 1 190 ? -18.641 8.961 9.547 1 98.12 190 ALA A O 1
ATOM 1417 N N . THR A 1 191 ? -16.453 9.125 10.195 1 96.62 191 THR A N 1
ATOM 1418 C CA . THR A 1 191 ? -16.781 8.758 11.562 1 96.62 191 THR A CA 1
ATOM 1419 C C . THR A 1 191 ? -16.266 9.812 12.539 1 96.62 191 THR A C 1
ATOM 1421 O O . THR A 1 191 ? -15.312 10.531 12.242 1 96.62 191 THR A O 1
ATOM 1424 N N . ALA A 1 192 ? -16.969 9.93 13.656 1 95.19 192 ALA A N 1
ATOM 1425 C CA . ALA A 1 192 ? -16.547 10.734 14.805 1 95.19 192 ALA A CA 1
ATOM 1426 C C . ALA A 1 192 ? -16.781 9.984 16.109 1 95.19 192 ALA A C 1
ATOM 1428 O O . ALA A 1 192 ? -17.484 8.984 16.141 1 95.19 192 ALA A O 1
ATOM 1429 N N . GLY A 1 193 ? -16.109 10.406 17.141 1 92.12 193 GLY A N 1
ATOM 1430 C CA . GLY A 1 193 ? -16.219 9.734 18.422 1 92.12 193 GLY A CA 1
ATOM 1431 C C . GLY A 1 193 ? -17.141 10.438 19.391 1 92.12 193 GLY A C 1
ATOM 1432 O O . GLY A 1 193 ? -17.266 10.023 20.547 1 92.12 193 GLY A O 1
ATOM 1433 N N . SER A 1 194 ? -17.719 11.586 19.016 1 92.25 194 SER A N 1
ATOM 1434 C CA . SER A 1 194 ? -18.625 12.359 19.859 1 92.25 194 SER A CA 1
ATOM 1435 C C . SER A 1 194 ? -19.797 12.914 19.047 1 92.25 194 SER A C 1
ATOM 1437 O O . SER A 1 194 ? -19.703 13.016 17.828 1 92.25 194 SER A O 1
ATOM 1439 N N . GLU A 1 195 ? -20.844 13.219 19.781 1 93.31 195 GLU A N 1
ATOM 1440 C CA . GLU A 1 195 ? -22 13.812 19.125 1 93.31 195 GLU A CA 1
ATOM 1441 C C . GLU A 1 195 ? -21.641 15.141 18.453 1 93.31 195 GLU A C 1
ATOM 1443 O O . GLU A 1 195 ? -22.094 15.43 17.344 1 93.31 195 GLU A O 1
ATOM 1448 N N . CYS A 1 196 ? -20.875 15.883 19.156 1 93.25 196 CYS A N 1
ATOM 1449 C CA . CYS A 1 196 ? -20.438 17.156 18.609 1 93.25 196 CYS A CA 1
ATOM 1450 C C . CYS A 1 196 ? -19.641 16.953 17.328 1 93.25 196 CYS A C 1
ATOM 1452 O O . CYS A 1 196 ? -19.859 17.656 16.344 1 93.25 196 CYS A O 1
ATOM 1454 N N . GLY A 1 197 ? -18.797 15.977 17.344 1 94.88 197 GLY A N 1
ATOM 1455 C CA . GLY A 1 197 ? -18.047 15.656 16.156 1 94.88 197 GLY A CA 1
ATOM 1456 C C . GLY A 1 197 ? -18.922 15.211 14.992 1 94.88 197 GLY A C 1
ATOM 1457 O O . GLY A 1 197 ? -18.688 15.586 13.844 1 94.88 197 GLY A O 1
ATOM 1458 N N . GLU A 1 198 ? -19.906 14.43 15.32 1 96.19 198 GLU A N 1
ATOM 1459 C CA . GLU A 1 198 ? -20.828 13.977 14.289 1 96.19 198 GLU A CA 1
ATOM 1460 C C . GLU A 1 198 ? -21.578 15.141 13.656 1 96.19 198 GLU A C 1
ATOM 1462 O O . GLU A 1 198 ? -21.75 15.195 12.438 1 96.19 198 GLU A O 1
ATOM 1467 N N . GLU A 1 199 ? -22.016 16.031 14.469 1 96.31 199 GLU A N 1
ATOM 1468 C CA . GLU A 1 199 ? -22.734 17.219 13.984 1 96.31 199 GLU A CA 1
ATOM 1469 C C . GLU A 1 199 ? -21.844 18.047 13.062 1 96.31 199 GLU A C 1
ATOM 1471 O O . GLU A 1 199 ? -22.312 18.562 12.039 1 96.31 199 GLU A O 1
ATOM 1476 N N . THR A 1 200 ? -20.625 18.188 13.477 1 96.12 200 THR A N 1
ATOM 1477 C CA . THR A 1 200 ? -19.672 18.922 12.656 1 96.12 200 THR A CA 1
ATOM 1478 C C . THR A 1 200 ? -19.547 18.281 11.273 1 96.12 200 THR A C 1
ATOM 1480 O O . THR A 1 200 ? -19.578 18.984 10.258 1 96.12 200 THR A O 1
ATOM 1483 N N . LEU A 1 201 ? -19.469 17 11.195 1 97.69 201 LEU A N 1
ATOM 1484 C CA . LEU A 1 201 ? -19.297 16.297 9.938 1 97.69 201 LEU A CA 1
ATOM 1485 C C . LEU A 1 201 ? -20.547 16.422 9.07 1 97.69 201 LEU A C 1
ATOM 1487 O O . LEU A 1 201 ? -20.453 16.547 7.848 1 97.69 201 LEU A O 1
ATOM 1491 N N . ARG A 1 202 ? -21.703 16.391 9.703 1 97.88 202 ARG A N 1
ATOM 1492 C CA . ARG A 1 202 ? -22.938 16.609 8.961 1 97.88 202 ARG A CA 1
ATOM 1493 C C . ARG A 1 202 ? -22.984 18.016 8.375 1 97.88 202 ARG A C 1
ATOM 1495 O O . ARG A 1 202 ? -23.438 18.203 7.242 1 97.88 202 ARG A O 1
ATOM 1502 N N . SER A 1 203 ? -22.516 18.969 9.125 1 97 203 SER A N 1
ATOM 1503 C CA . SER A 1 203 ? -22.5 20.344 8.656 1 97 203 SER A CA 1
ATOM 1504 C C . SER A 1 203 ? -21.562 20.516 7.469 1 97 203 SER A C 1
ATOM 1506 O O . SER A 1 203 ? -21.766 21.422 6.641 1 97 203 SER A O 1
ATOM 1508 N N . LEU A 1 204 ? -20.578 19.656 7.41 1 97.38 204 LEU A N 1
ATOM 1509 C CA . LEU A 1 204 ? -19.641 19.688 6.293 1 97.38 204 LEU A CA 1
ATOM 1510 C C . LEU A 1 204 ? -20.188 18.875 5.113 1 97.38 204 LEU A C 1
ATOM 1512 O O . LEU A 1 204 ? -19.469 18.672 4.129 1 97.38 204 LEU A O 1
ATOM 1516 N N . LYS A 1 205 ? -21.375 18.359 5.254 1 97.12 205 LYS A N 1
ATOM 1517 C CA . LYS A 1 205 ? -22.141 17.703 4.199 1 97.12 205 LYS A CA 1
ATOM 1518 C C . LYS A 1 205 ? -21.562 16.328 3.877 1 97.12 205 LYS A C 1
ATOM 1520 O O . LYS A 1 205 ? -21.562 15.906 2.719 1 97.12 205 LYS A O 1
ATOM 1525 N N . ALA A 1 206 ? -20.922 15.68 4.816 1 98.5 206 ALA A N 1
ATOM 1526 C CA . ALA A 1 206 ? -20.625 14.258 4.637 1 98.5 206 ALA A CA 1
ATOM 1527 C C . ALA A 1 206 ? -21.891 13.477 4.262 1 98.5 206 ALA A C 1
ATOM 1529 O O . ALA A 1 206 ? -22.969 13.742 4.785 1 98.5 206 ALA A O 1
ATOM 1530 N N . ASP A 1 207 ? -21.781 12.508 3.396 1 98.44 207 ASP A N 1
ATOM 1531 C CA . ASP A 1 207 ? -22.938 11.781 2.9 1 98.44 207 ASP A CA 1
ATOM 1532 C C . ASP A 1 207 ? -23.484 10.828 3.961 1 98.44 207 ASP A C 1
ATOM 1534 O O . ASP A 1 207 ? -24.672 10.523 3.979 1 98.44 207 ASP A O 1
ATOM 1538 N N . ALA A 1 208 ? -22.656 10.305 4.789 1 98 208 ALA A N 1
ATOM 1539 C CA . ALA A 1 208 ? -23.031 9.5 5.957 1 98 208 ALA A CA 1
ATOM 1540 C C . ALA A 1 208 ? -22.031 9.703 7.09 1 98 208 ALA A C 1
ATOM 1542 O O . ALA A 1 208 ? -20.828 9.883 6.848 1 98 208 ALA A O 1
ATOM 1543 N N . VAL A 1 209 ? -22.578 9.688 8.297 1 97.69 209 VAL A N 1
ATOM 1544 C CA . VAL A 1 209 ? -21.75 9.867 9.484 1 97.69 209 VAL A CA 1
ATOM 1545 C C . VAL A 1 209 ? -22.062 8.766 10.5 1 97.69 209 VAL A C 1
ATOM 1547 O O . VAL A 1 209 ? -23.219 8.477 10.773 1 97.69 209 VAL A O 1
ATOM 1550 N N . PHE A 1 210 ? -21 8.125 11.031 1 95.88 210 PHE A N 1
ATOM 1551 C CA . PHE A 1 210 ? -21.141 7.078 12.039 1 95.88 210 PHE A CA 1
ATOM 1552 C C . PHE A 1 210 ? -20.312 7.398 13.273 1 95.88 210 PHE A C 1
ATOM 1554 O O . PHE A 1 210 ? -19.328 8.141 13.195 1 95.88 210 PHE A O 1
ATOM 1561 N N . SER A 1 211 ? -20.734 6.832 14.406 1 94.06 211 SER A N 1
ATOM 1562 C CA . SER A 1 211 ? -19.922 6.867 15.617 1 94.06 211 SER A CA 1
ATOM 1563 C C . SER A 1 211 ? -18.953 5.688 15.664 1 94.06 211 SER A C 1
ATOM 1565 O O . SER A 1 211 ? -19.375 4.531 15.711 1 94.06 211 SER A O 1
ATOM 1567 N N . HIS A 1 212 ? -17.641 5.957 15.672 1 90.44 212 HIS A N 1
ATOM 1568 C CA . HIS A 1 212 ? -16.688 4.855 15.727 1 90.44 212 HIS A CA 1
ATOM 1569 C C . HIS A 1 212 ? -16.516 4.352 17.156 1 90.44 212 HIS A C 1
ATOM 1571 O O . HIS A 1 212 ? -15.672 3.484 17.406 1 90.44 212 HIS A O 1
ATOM 1577 N N . ARG A 1 213 ? -17.25 4.883 18.078 1 89.06 213 ARG A N 1
ATOM 1578 C CA . ARG A 1 213 ? -17.25 4.398 19.453 1 89.06 213 ARG A CA 1
ATOM 1579 C C . ARG A 1 213 ? -18.344 3.355 19.656 1 89.06 213 ARG A C 1
ATOM 1581 O O . ARG A 1 213 ? -18.344 2.643 20.672 1 89.06 213 ARG A O 1
ATOM 1588 N N . GLU A 1 214 ? -19.234 3.322 18.781 1 88.31 214 GLU A N 1
ATOM 1589 C CA . GLU A 1 214 ? -20.297 2.33 18.875 1 88.31 214 GLU A CA 1
ATOM 1590 C C . GLU A 1 214 ? -19.781 0.929 18.578 1 88.31 214 GLU A C 1
ATOM 1592 O O . GLU A 1 214 ? -19.078 0.723 17.594 1 88.31 214 GLU A O 1
ATOM 1597 N N . LYS A 1 215 ? -20.156 0.003 19.422 1 88.38 215 LYS A N 1
ATOM 1598 C CA . LYS A 1 215 ? -19.734 -1.383 19.219 1 88.38 215 LYS A CA 1
ATOM 1599 C C . LYS A 1 215 ? -20.266 -1.923 17.891 1 88.38 215 LYS A C 1
ATOM 1601 O O . LYS A 1 215 ? -21.422 -1.711 17.547 1 88.38 215 LYS A O 1
ATOM 1606 N N . GLY A 1 216 ? -19.422 -2.506 17.141 1 89.88 216 GLY A N 1
ATOM 1607 C CA . GLY A 1 216 ? -19.812 -3.164 15.906 1 89.88 216 GLY A CA 1
ATOM 1608 C C . GLY A 1 216 ? -19.953 -2.205 14.742 1 89.88 216 GLY A C 1
ATOM 1609 O O . GLY A 1 216 ? -20.547 -2.555 13.711 1 89.88 216 GLY A O 1
ATOM 1610 N N . TYR A 1 217 ? -19.484 -0.961 14.859 1 90.06 217 TYR A N 1
ATOM 1611 C CA . TYR A 1 217 ? -19.734 0.029 13.82 1 90.06 217 TYR A CA 1
ATOM 1612 C C . TYR A 1 217 ? -19.109 -0.401 12.5 1 90.06 217 TYR A C 1
ATOM 1614 O O . TYR A 1 217 ? -19.641 -0.091 11.43 1 90.06 217 TYR A O 1
ATOM 1622 N N . VAL A 1 218 ? -18.031 -1.169 12.547 1 91.81 218 VAL A N 1
ATOM 1623 C CA . VAL A 1 218 ? -17.359 -1.616 11.336 1 91.81 218 VAL A CA 1
ATOM 1624 C C . VAL A 1 218 ? -18.281 -2.535 10.539 1 91.81 218 VAL A C 1
ATOM 1626 O O . VAL A 1 218 ? -18.438 -2.373 9.328 1 91.81 218 VAL A O 1
ATOM 1629 N N . ASP A 1 219 ? -18.828 -3.477 11.219 1 93.5 219 ASP A N 1
ATOM 1630 C CA . ASP A 1 219 ? -19.781 -4.383 10.578 1 93.5 219 ASP A CA 1
ATOM 1631 C C . ASP A 1 219 ? -20.969 -3.621 10.016 1 93.5 219 ASP A C 1
ATOM 1633 O O . ASP A 1 219 ? -21.453 -3.932 8.922 1 93.5 219 ASP A O 1
ATOM 1637 N N . TYR A 1 220 ? -21.438 -2.664 10.797 1 93.81 220 TYR A N 1
ATOM 1638 C CA . TYR A 1 220 ? -22.562 -1.848 10.359 1 93.81 220 TYR A CA 1
ATOM 1639 C C . TYR A 1 220 ? -22.234 -1.078 9.094 1 93.81 220 TYR A C 1
ATOM 1641 O O . TYR A 1 220 ? -23.016 -1.045 8.148 1 93.81 220 TYR A O 1
ATOM 1649 N N . VAL A 1 221 ? -21.047 -0.476 9.016 1 95.75 221 VAL A N 1
ATOM 1650 C CA . VAL A 1 221 ? -20.594 0.271 7.848 1 95.75 221 VAL A CA 1
ATOM 1651 C C . VAL A 1 221 ? -20.469 -0.669 6.648 1 95.75 221 VAL A C 1
ATOM 1653 O O . VAL A 1 221 ? -20.875 -0.328 5.539 1 95.75 221 VAL A O 1
ATOM 1656 N N . ARG A 1 222 ? -19.906 -1.812 6.871 1 95.12 222 ARG A N 1
ATOM 1657 C CA . ARG A 1 222 ? -19.75 -2.799 5.812 1 95.12 222 ARG A CA 1
ATOM 1658 C C . ARG A 1 222 ? -21.094 -3.197 5.219 1 95.12 222 ARG A C 1
ATOM 1660 O O . ARG A 1 222 ? -21.219 -3.33 4 1 95.12 222 ARG A O 1
ATOM 1667 N N . ASP A 1 223 ? -22.094 -3.41 6.086 1 95.75 223 ASP A N 1
ATOM 1668 C CA . ASP A 1 223 ? -23.422 -3.785 5.641 1 95.75 223 ASP A CA 1
ATOM 1669 C C . ASP A 1 223 ? -24.078 -2.66 4.84 1 95.75 223 ASP A C 1
ATOM 1671 O O . ASP A 1 223 ? -24.766 -2.914 3.854 1 95.75 223 ASP A O 1
ATOM 1675 N N . LYS A 1 224 ? -23.891 -1.462 5.266 1 96.12 224 LYS A N 1
ATOM 1676 C CA . LYS A 1 224 ? -24.484 -0.304 4.613 1 96.12 224 LYS A CA 1
ATOM 1677 C C . LYS A 1 224 ? -23.781 0.022 3.301 1 96.12 224 LYS A C 1
ATOM 1679 O O . LYS A 1 224 ? -24.406 0.568 2.381 1 96.12 224 LYS A O 1
ATOM 1684 N N . PHE A 1 225 ? -22.547 -0.259 3.244 1 97.19 225 PHE A N 1
ATOM 1685 C CA . PHE A 1 225 ? -21.734 -0.032 2.049 1 97.19 225 PHE A CA 1
ATOM 1686 C C . PHE A 1 225 ? -21.078 -1.325 1.583 1 97.19 225 PHE A C 1
ATOM 1688 O O . PHE A 1 225 ? -19.859 -1.443 1.594 1 97.19 225 PHE A O 1
ATOM 1695 N N . PRO A 1 226 ? -21.828 -2.262 1.055 1 95.75 226 PRO A N 1
ATOM 1696 C CA . PRO A 1 226 ? -21.328 -3.605 0.734 1 95.75 226 PRO A CA 1
ATOM 1697 C C . PRO A 1 226 ? -20.297 -3.605 -0.381 1 95.75 226 PRO A C 1
ATOM 1699 O O . PRO A 1 226 ? -19.484 -4.539 -0.481 1 95.75 226 PRO A O 1
ATOM 1702 N N . ASP A 1 227 ? -20.281 -2.518 -1.258 1 95.75 227 ASP A N 1
ATOM 1703 C CA . ASP A 1 227 ? -19.297 -2.455 -2.342 1 95.75 227 ASP A CA 1
ATOM 1704 C C . ASP A 1 227 ? -17.938 -2.002 -1.83 1 95.75 227 ASP A C 1
ATOM 1706 O O . ASP A 1 227 ? -16.938 -2.113 -2.537 1 95.75 227 ASP A O 1
ATOM 1710 N N . GLY A 1 228 ? -17.922 -1.449 -0.625 1 97.81 228 GLY A N 1
ATOM 1711 C CA . GLY A 1 228 ? -16.672 -1.013 -0.007 1 97.81 228 GLY A CA 1
ATOM 1712 C C . GLY A 1 228 ? -16.281 0.398 -0.397 1 97.81 228 GLY A C 1
ATOM 1713 O O . GLY A 1 228 ? -17.047 1.113 -1.034 1 97.81 228 GLY A O 1
ATOM 1714 N N . PHE A 1 229 ? -15.117 0.755 0.03 1 98.81 229 PHE A N 1
ATOM 1715 C CA . PHE A 1 229 ? -14.648 2.119 -0.176 1 98.81 229 PHE A CA 1
ATOM 1716 C C . PHE A 1 229 ? -13.445 2.139 -1.117 1 98.81 229 PHE A C 1
ATOM 1718 O O . PHE A 1 229 ? -12.523 1.34 -0.968 1 98.81 229 PHE A O 1
ATOM 1725 N N . ASP A 1 230 ? -13.469 3.07 -2.088 1 98.81 230 ASP A N 1
ATOM 1726 C CA . ASP A 1 230 ? -12.352 3.244 -3.006 1 98.81 230 ASP A CA 1
ATOM 1727 C C . ASP A 1 230 ? -11.133 3.812 -2.283 1 98.81 230 ASP A C 1
ATOM 1729 O O . ASP A 1 230 ? -9.992 3.453 -2.592 1 98.81 230 ASP A O 1
ATOM 1733 N N . LEU A 1 231 ? -11.414 4.723 -1.352 1 98.94 231 LEU A N 1
ATOM 1734 C CA . LEU A 1 231 ? -10.383 5.387 -0.559 1 98.94 231 LEU A CA 1
ATOM 1735 C C . LEU A 1 231 ? -10.742 5.375 0.922 1 98.94 231 LEU A C 1
ATOM 1737 O O . LEU A 1 231 ? -11.906 5.586 1.283 1 98.94 231 LEU A O 1
ATOM 1741 N N . ILE A 1 232 ? -9.789 5.078 1.729 1 98.94 232 ILE A N 1
ATOM 1742 C CA . ILE A 1 232 ? -9.914 5.211 3.176 1 98.94 232 ILE A CA 1
ATOM 1743 C C . ILE A 1 232 ? -8.773 6.074 3.713 1 98.94 232 ILE A C 1
ATOM 1745 O O . ILE A 1 232 ? -7.602 5.812 3.43 1 98.94 232 ILE A O 1
ATOM 1749 N N . VAL A 1 233 ? -9.062 7.141 4.355 1 98.88 233 VAL A N 1
ATOM 1750 C CA . VAL A 1 233 ? -8.062 7.895 5.102 1 98.88 233 VAL A CA 1
ATOM 1751 C C . VAL A 1 233 ? -8.047 7.441 6.559 1 98.88 233 VAL A C 1
ATOM 1753 O O . VAL A 1 233 ? -9.047 7.586 7.266 1 98.88 233 VAL A O 1
ATOM 1756 N N . GLU A 1 234 ? -6.918 6.934 6.973 1 97.69 234 GLU A N 1
ATOM 1757 C CA . GLU A 1 234 ? -6.812 6.281 8.273 1 97.69 234 GLU A CA 1
ATOM 1758 C C . GLU A 1 234 ? -5.984 7.117 9.242 1 97.69 234 GLU A C 1
ATOM 1760 O O . GLU A 1 234 ? -4.816 7.402 8.984 1 97.69 234 GLU A O 1
ATOM 1765 N N . MET A 1 235 ? -6.625 7.477 10.461 1 94.25 235 MET A N 1
ATOM 1766 C CA . MET A 1 235 ? -5.996 8.352 11.445 1 94.25 235 MET A CA 1
ATOM 1767 C C . MET A 1 235 ? -5.445 7.547 12.617 1 94.25 235 MET A C 1
ATOM 1769 O O . MET A 1 235 ? -4.664 8.062 13.414 1 94.25 235 MET A O 1
ATOM 1773 N N . ARG A 1 236 ? -5.852 6.383 12.75 1 93.12 236 ARG A N 1
ATOM 1774 C CA . ARG A 1 236 ? -5.473 5.484 13.836 1 93.12 236 ARG A CA 1
ATOM 1775 C C . ARG A 1 236 ? -5.18 4.082 13.312 1 93.12 236 ARG A C 1
ATOM 1777 O O . ARG A 1 236 ? -5.844 3.117 13.695 1 93.12 236 ARG A O 1
ATOM 1784 N N . ALA A 1 237 ? -4.137 3.988 12.555 1 95.81 237 ALA A N 1
ATOM 1785 C CA . ALA A 1 237 ? -3.809 2.732 11.883 1 95.81 237 ALA A CA 1
ATOM 1786 C C . ALA A 1 237 ? -3.494 1.636 12.898 1 95.81 237 ALA A C 1
ATOM 1788 O O . ALA A 1 237 ? -3.627 0.448 12.594 1 95.81 237 ALA A O 1
ATOM 1789 N N . ASP A 1 238 ? -3.098 1.992 14.133 1 93.75 238 ASP A N 1
ATOM 1790 C CA . ASP A 1 238 ? -2.783 1.012 15.164 1 93.75 238 ASP A CA 1
ATOM 1791 C C . ASP A 1 238 ? -4 0.153 15.5 1 93.75 238 ASP A C 1
ATOM 1793 O O . ASP A 1 238 ? -3.875 -1.051 15.734 1 93.75 238 ASP A O 1
ATOM 1797 N N . ILE A 1 239 ? -5.188 0.717 15.328 1 91.94 239 ILE A N 1
ATOM 1798 C CA . ILE A 1 239 ? -6.355 -0.047 15.75 1 91.94 239 ILE A CA 1
ATOM 1799 C C . ILE A 1 239 ? -7.258 -0.309 14.539 1 91.94 239 ILE A C 1
ATOM 1801 O O . ILE A 1 239 ? -8.016 -1.282 14.523 1 91.94 239 ILE A O 1
ATOM 1805 N N . ASN A 1 240 ? -7.086 0.53 13.469 1 94.44 240 ASN A N 1
ATOM 1806 C CA . ASN A 1 240 ? -8.102 0.458 12.43 1 94.44 240 ASN A CA 1
ATOM 1807 C C . ASN A 1 240 ? -7.562 -0.18 11.148 1 94.44 240 ASN A C 1
ATOM 1809 O O . ASN A 1 240 ? -8.32 -0.473 10.227 1 94.44 240 ASN A O 1
ATOM 1813 N N . LEU A 1 241 ? -6.281 -0.424 11 1 96.19 241 LEU A N 1
ATOM 1814 C CA . LEU A 1 241 ? -5.754 -0.871 9.711 1 96.19 241 LEU A CA 1
ATOM 1815 C C . LEU A 1 241 ? -6.367 -2.205 9.305 1 96.19 241 LEU A C 1
ATOM 1817 O O . LEU A 1 241 ? -6.738 -2.393 8.141 1 96.19 241 LEU A O 1
ATOM 1821 N N . GLY A 1 242 ? -6.453 -3.195 10.203 1 94 242 GLY A N 1
ATOM 1822 C CA . GLY A 1 242 ? -7.102 -4.469 9.93 1 94 242 GLY A CA 1
ATOM 1823 C C . GLY A 1 242 ? -8.523 -4.312 9.422 1 94 242 GLY A C 1
ATOM 1824 O O . GLY A 1 242 ? -8.836 -4.719 8.297 1 94 242 GLY A O 1
ATOM 1825 N N . PRO A 1 243 ? -9.414 -3.672 10.219 1 93.56 243 PRO A N 1
ATOM 1826 C CA . PRO A 1 243 ? -10.781 -3.393 9.773 1 93.56 243 PRO A CA 1
ATOM 1827 C C . PRO A 1 243 ? -10.82 -2.648 8.438 1 93.56 243 PRO A C 1
ATOM 1829 O O . PRO A 1 243 ? -11.703 -2.908 7.613 1 93.56 243 PRO A O 1
ATOM 1832 N N . ASP A 1 244 ? -9.93 -1.714 8.188 1 96.31 244 ASP A N 1
ATOM 1833 C CA . ASP A 1 244 ? -9.883 -0.965 6.934 1 96.31 244 ASP A CA 1
ATOM 1834 C C . ASP A 1 244 ? -9.711 -1.901 5.738 1 96.31 244 ASP A C 1
ATOM 1836 O O . ASP A 1 244 ? -10.297 -1.679 4.68 1 96.31 244 ASP A O 1
ATOM 1840 N N . CYS A 1 245 ? -8.914 -2.943 5.926 1 96 245 CYS A N 1
ATOM 1841 C CA . CYS A 1 245 ? -8.656 -3.885 4.84 1 96 245 CYS A CA 1
ATOM 1842 C C . CYS A 1 245 ? -9.93 -4.641 4.465 1 96 245 CYS A C 1
ATOM 1844 O O . CYS A 1 245 ? -10.07 -5.094 3.326 1 96 245 CYS A O 1
ATOM 1846 N N . ILE A 1 246 ? -10.852 -4.758 5.367 1 94.12 246 ILE A N 1
ATOM 1847 C CA . ILE A 1 246 ? -12.117 -5.438 5.129 1 94.12 246 ILE A CA 1
ATOM 1848 C C . ILE A 1 246 ? -13.102 -4.469 4.477 1 94.12 246 ILE A C 1
ATOM 1850 O O . ILE A 1 246 ? -13.93 -4.875 3.652 1 94.12 246 ILE A O 1
ATOM 1854 N N . LEU A 1 247 ? -12.992 -3.207 4.781 1 97.06 247 LEU A N 1
ATOM 1855 C CA . LEU A 1 247 ? -13.938 -2.188 4.344 1 97.06 247 LEU A CA 1
ATOM 1856 C C . LEU A 1 247 ? -13.594 -1.692 2.943 1 97.06 247 LEU A C 1
ATOM 1858 O O . LEU A 1 247 ? -14.453 -1.179 2.23 1 97.06 247 LEU A O 1
ATOM 1862 N N . ALA A 1 248 ? -12.336 -1.8 2.541 1 98.25 248 ALA A N 1
ATOM 1863 C CA . ALA A 1 248 ? -11.898 -1.287 1.243 1 98.25 248 ALA A CA 1
ATOM 1864 C C . ALA A 1 248 ? -12.422 -2.162 0.106 1 98.25 248 ALA A C 1
ATOM 1866 O O . ALA A 1 248 ? -12.578 -3.373 0.268 1 98.25 248 ALA A O 1
ATOM 1867 N N . THR A 1 249 ? -12.703 -1.546 -1.035 1 97.81 249 THR A N 1
ATOM 1868 C CA . THR A 1 249 ? -13.078 -2.287 -2.234 1 97.81 249 THR A CA 1
ATOM 1869 C C . THR A 1 249 ? -11.852 -2.906 -2.893 1 97.81 249 THR A C 1
ATOM 1871 O O . THR A 1 249 ? -10.727 -2.684 -2.447 1 97.81 249 THR A O 1
ATOM 1874 N N . ARG A 1 250 ? -12.117 -3.764 -3.885 1 96.56 250 ARG A N 1
ATOM 1875 C CA . ARG A 1 250 ? -11.016 -4.309 -4.676 1 96.56 250 ARG A CA 1
ATOM 1876 C C . ARG A 1 250 ? -10.125 -3.195 -5.219 1 96.56 250 ARG A C 1
ATOM 1878 O O . ARG A 1 250 ? -10.625 -2.203 -5.758 1 96.56 250 ARG A O 1
ATOM 1885 N N . GLN A 1 251 ? -8.836 -3.361 -4.988 1 97.69 251 GLN A N 1
ATOM 1886 C CA . GLN A 1 251 ? -7.805 -2.42 -5.41 1 97.69 251 GLN A CA 1
ATOM 1887 C C . GLN A 1 251 ? -7.992 -1.062 -4.738 1 97.69 251 GLN A C 1
ATOM 1889 O O . GLN A 1 251 ? -7.539 -0.039 -5.262 1 97.69 251 GLN A O 1
ATOM 1894 N N . GLY A 1 252 ? -8.773 -1.034 -3.611 1 98.62 252 GLY A N 1
ATOM 1895 C CA . GLY A 1 252 ? -8.93 0.184 -2.832 1 98.62 252 GLY A CA 1
ATOM 1896 C C . GLY A 1 252 ? -7.629 0.674 -2.225 1 98.62 252 GLY A C 1
ATOM 1897 O O . GLY A 1 252 ? -6.676 -0.093 -2.09 1 98.62 252 GLY A O 1
ATOM 1898 N N . LYS A 1 253 ? -7.605 1.969 -1.912 1 98.88 253 LYS A N 1
ATOM 1899 C CA . LYS A 1 253 ? -6.43 2.6 -1.324 1 98.88 253 LYS A CA 1
ATOM 1900 C C . LYS A 1 253 ? -6.691 3.014 0.122 1 98.88 253 LYS A C 1
ATOM 1902 O O . LYS A 1 253 ? -7.676 3.693 0.409 1 98.88 253 LYS A O 1
ATOM 1907 N N . ILE A 1 254 ? -5.887 2.52 1.01 1 98.81 254 ILE A N 1
ATOM 1908 C CA . ILE A 1 254 ? -5.887 2.961 2.4 1 98.81 254 ILE A CA 1
ATOM 1909 C C . ILE A 1 254 ? -4.73 3.93 2.635 1 98.81 254 ILE A C 1
ATOM 1911 O O . ILE A 1 254 ? -3.562 3.537 2.572 1 98.81 254 ILE A O 1
ATOM 1915 N N . LEU A 1 255 ? -5.035 5.172 2.822 1 98.88 255 LEU A N 1
ATOM 1916 C CA . LEU A 1 255 ? -4.062 6.234 3.053 1 98.88 255 LEU A CA 1
ATOM 1917 C C . LEU A 1 255 ? -3.799 6.418 4.543 1 98.88 255 LEU A C 1
ATOM 1919 O O . LEU A 1 255 ? -4.645 6.953 5.266 1 98.88 255 LEU A O 1
ATOM 1923 N N . VAL A 1 256 ? -2.645 6.02 5.035 1 98.56 256 VAL A N 1
ATOM 1924 C CA . VAL A 1 256 ? -2.311 6.031 6.453 1 98.56 256 VAL A CA 1
ATOM 1925 C C . VAL A 1 256 ? -1.732 7.391 6.84 1 98.56 256 VAL A C 1
ATOM 1927 O O . VAL A 1 256 ? -0.581 7.695 6.523 1 98.56 256 VAL A O 1
ATOM 1930 N N . VAL A 1 257 ? -2.471 8.125 7.598 1 97.69 257 VAL A N 1
ATOM 1931 C CA . VAL A 1 257 ? -2.104 9.477 7.996 1 97.69 257 VAL A CA 1
ATOM 1932 C C . VAL A 1 257 ? -1.686 9.492 9.461 1 97.69 257 VAL A C 1
ATOM 1934 O O . VAL A 1 257 ? -0.824 10.273 9.867 1 97.69 257 VAL A O 1
ATOM 1937 N N . GLY A 1 258 ? -2.348 8.641 10.234 1 94.88 258 GLY A N 1
ATOM 1938 C CA . GLY A 1 258 ? -2.047 8.648 11.656 1 94.88 258 GLY A CA 1
ATOM 1939 C C . GLY A 1 258 ? -1.859 7.254 12.227 1 94.88 258 GLY A C 1
ATOM 1940 O O . GLY A 1 258 ? -2.414 6.281 11.703 1 94.88 258 GLY A O 1
ATOM 1941 N N . ASN A 1 259 ? -1.144 7.191 13.25 1 93.44 259 ASN A N 1
ATOM 1942 C CA . ASN A 1 259 ? -0.812 5.98 14 1 93.44 259 ASN A CA 1
ATOM 1943 C C . ASN A 1 259 ? -0.351 6.305 15.414 1 93.44 259 ASN A C 1
ATOM 1945 O O . ASN A 1 259 ? 0.364 7.285 15.633 1 93.44 259 ASN A O 1
ATOM 1949 N N . ARG A 1 260 ? -0.728 5.512 16.406 1 88.06 260 ARG A N 1
ATOM 1950 C CA . ARG A 1 260 ? -0.35 5.832 17.781 1 88.06 260 ARG A CA 1
ATOM 1951 C C . ARG A 1 260 ? 0.322 4.641 18.453 1 88.06 260 ARG A C 1
ATOM 1953 O O . ARG A 1 260 ? 0.52 4.641 19.672 1 88.06 260 ARG A O 1
ATOM 1960 N N . GLY A 1 261 ? 0.663 3.568 17.719 1 87.19 261 GLY A N 1
ATOM 1961 C CA . GLY A 1 261 ? 1.293 2.389 18.281 1 87.19 261 GLY A CA 1
ATOM 1962 C C . GLY A 1 261 ? 1.387 1.232 17.312 1 87.19 261 GLY A C 1
ATOM 1963 O O . GLY A 1 261 ? 1.193 1.415 16.109 1 87.19 261 GLY A O 1
ATOM 1964 N N . PRO A 1 262 ? 1.784 0.092 17.844 1 89.19 262 PRO A N 1
ATOM 1965 C CA . PRO A 1 262 ? 1.832 -1.091 16.984 1 89.19 262 PRO A CA 1
ATOM 1966 C C . PRO A 1 262 ? 0.452 -1.513 16.484 1 89.19 262 PRO A C 1
ATOM 1968 O O . PRO A 1 262 ? -0.546 -1.325 17.188 1 89.19 262 PRO A O 1
ATOM 1971 N N . THR A 1 263 ? 0.523 -1.978 15.289 1 87.81 263 THR A N 1
ATOM 1972 C CA . THR A 1 263 ? -0.727 -2.469 14.719 1 87.81 263 THR A CA 1
ATOM 1973 C C . THR A 1 263 ? -1.228 -3.691 15.484 1 87.81 263 THR A C 1
ATOM 1975 O O . THR A 1 263 ? -0.476 -4.645 15.703 1 87.81 263 THR A O 1
ATOM 1978 N N . HIS A 1 264 ? -2.418 -3.723 15.883 1 78.31 264 HIS A N 1
ATOM 1979 C CA . HIS A 1 264 ? -2.955 -4.773 16.75 1 78.31 264 HIS A CA 1
ATOM 1980 C C . HIS A 1 264 ? -3.387 -5.984 15.93 1 78.31 264 HIS A C 1
ATOM 1982 O O . HIS A 1 264 ? -3.129 -7.125 16.328 1 78.31 264 HIS A O 1
ATOM 1988 N N . THR A 1 265 ? -4.16 -5.805 14.914 1 82.5 265 THR A N 1
ATOM 1989 C CA . THR A 1 265 ? -4.695 -6.93 14.156 1 82.5 265 THR A CA 1
ATOM 1990 C C . THR A 1 265 ? -4.637 -6.648 12.656 1 82.5 265 THR A C 1
ATOM 1992 O O . THR A 1 265 ? -5.172 -5.641 12.188 1 82.5 265 THR A O 1
ATOM 1995 N N . LEU A 1 266 ? -3.85 -7.359 11.953 1 92.31 266 LEU A N 1
ATOM 1996 C CA . LEU A 1 266 ? -3.814 -7.309 10.492 1 92.31 266 LEU A CA 1
ATOM 1997 C C . LEU A 1 266 ? -3.617 -8.703 9.906 1 92.31 266 LEU A C 1
ATOM 1999 O O . LEU A 1 266 ? -2.789 -9.477 10.391 1 92.31 266 LEU A O 1
ATOM 2003 N N . ASN A 1 267 ? -4.523 -9.109 9.102 1 93.12 267 ASN A N 1
ATOM 2004 C CA . ASN A 1 267 ? -4.32 -10.266 8.242 1 93.12 267 ASN A CA 1
ATOM 2005 C C . ASN A 1 267 ? -4.027 -9.859 6.805 1 93.12 267 ASN A C 1
ATOM 2007 O O . ASN A 1 267 ? -4.922 -9.414 6.086 1 93.12 267 ASN A O 1
ATOM 2011 N N . ALA A 1 268 ? -2.781 -10.055 6.402 1 94.69 268 ALA A N 1
ATOM 2012 C CA . ALA A 1 268 ? -2.338 -9.578 5.094 1 94.69 268 ALA A CA 1
ATOM 2013 C C . ALA A 1 268 ? -3.045 -10.328 3.971 1 94.69 268 ALA A C 1
ATOM 2015 O O . ALA A 1 268 ? -2.98 -9.922 2.809 1 94.69 268 ALA A O 1
ATOM 2016 N N . ARG A 1 269 ? -3.803 -11.367 4.27 1 92.75 269 ARG A N 1
ATOM 2017 C CA . ARG A 1 269 ? -4.621 -12.062 3.279 1 92.75 269 ARG A CA 1
ATOM 2018 C C . ARG A 1 269 ? -5.66 -11.125 2.676 1 92.75 269 ARG A C 1
ATOM 2020 O O . ARG A 1 269 ? -5.984 -11.227 1.49 1 92.75 269 ARG A O 1
ATOM 2027 N N . HIS A 1 270 ? -6.137 -10.234 3.535 1 93.69 270 HIS A N 1
ATOM 2028 C CA . HIS A 1 270 ? -7.121 -9.281 3.035 1 93.69 270 HIS A CA 1
ATOM 2029 C C . HIS A 1 270 ? -6.488 -8.312 2.043 1 93.69 270 HIS A C 1
ATOM 2031 O O . HIS A 1 270 ? -7.133 -7.891 1.08 1 93.69 270 HIS A O 1
ATOM 2037 N N . ILE A 1 271 ? -5.223 -7.941 2.275 1 96.94 271 ILE A N 1
ATOM 2038 C CA . ILE A 1 271 ? -4.5 -7.074 1.35 1 96.94 271 ILE A CA 1
ATOM 2039 C C . ILE A 1 271 ? -4.305 -7.793 0.016 1 96.94 271 ILE A C 1
ATOM 2041 O O . ILE A 1 271 ? -4.508 -7.207 -1.049 1 96.94 271 ILE A O 1
ATOM 2045 N N . MET A 1 272 ? -4.004 -9.055 0.048 1 95.25 272 MET A N 1
ATOM 2046 C CA . MET A 1 272 ? -3.746 -9.859 -1.143 1 95.25 272 MET A CA 1
ATOM 2047 C C . MET A 1 272 ? -5.023 -10.055 -1.955 1 95.25 272 MET A C 1
ATOM 2049 O O . MET A 1 272 ? -5.078 -9.68 -3.129 1 95.25 272 MET A O 1
ATOM 2053 N N . THR A 1 273 ? -6.082 -10.594 -1.28 1 91.75 273 THR A N 1
ATOM 2054 C CA . THR A 1 273 ? -7.281 -11.062 -1.971 1 91.75 273 THR A CA 1
ATOM 2055 C C . THR A 1 273 ? -7.961 -9.914 -2.709 1 91.75 273 THR A C 1
ATOM 2057 O O . THR A 1 273 ? -8.461 -10.094 -3.822 1 91.75 273 THR A O 1
ATOM 2060 N N . SER A 1 274 ? -7.918 -8.695 -2.115 1 94.56 274 SER A N 1
ATOM 2061 C CA . SER A 1 274 ? -8.57 -7.543 -2.734 1 94.56 274 SER A CA 1
ATOM 2062 C C . SER A 1 274 ? -7.555 -6.66 -3.455 1 94.56 274 SER A C 1
ATOM 2064 O O . SER A 1 274 ? -7.926 -5.656 -4.07 1 94.56 274 SER A O 1
ATOM 2066 N N . GLU A 1 275 ? -6.289 -7.078 -3.365 1 97.75 275 GLU A N 1
ATOM 2067 C CA . GLU A 1 275 ? -5.18 -6.328 -3.943 1 97.75 275 GLU A CA 1
ATOM 2068 C C . GLU A 1 275 ? -5.223 -4.863 -3.518 1 97.75 275 GLU A C 1
ATOM 2070 O O . GLU A 1 275 ? -5.18 -3.967 -4.363 1 97.75 275 GLU A O 1
ATOM 2075 N N . LEU A 1 276 ? -5.242 -4.668 -2.266 1 98.56 276 LEU A N 1
ATOM 2076 C CA . LEU A 1 276 ? -5.309 -3.332 -1.688 1 98.56 276 LEU A CA 1
ATOM 2077 C C . LEU A 1 276 ? -3.975 -2.609 -1.838 1 98.56 276 LEU A C 1
ATOM 2079 O O . LEU A 1 276 ? -2.939 -3.244 -2.057 1 98.56 276 LEU A O 1
ATOM 2083 N N . TYR A 1 277 ? -4.051 -1.32 -1.828 1 98.81 277 TYR A N 1
ATOM 2084 C CA . TYR A 1 277 ? -2.896 -0.448 -1.645 1 98.81 277 TYR A CA 1
ATOM 2085 C C . TYR A 1 277 ? -2.922 0.208 -0.27 1 98.81 277 TYR A C 1
ATOM 2087 O O . TYR A 1 277 ? -3.836 0.975 0.042 1 98.81 277 TYR A O 1
ATOM 2095 N N . VAL A 1 278 ? -2.039 -0.155 0.58 1 98.75 278 VAL A N 1
ATOM 2096 C CA . VAL A 1 278 ? -1.816 0.575 1.823 1 98.75 278 VAL A CA 1
ATOM 2097 C C . VAL A 1 278 ? -0.667 1.564 1.644 1 98.75 278 VAL A C 1
ATOM 2099 O O . VAL A 1 278 ? 0.475 1.163 1.408 1 98.75 278 VAL A O 1
ATOM 2102 N N . ILE A 1 279 ? -0.982 2.854 1.782 1 98.88 279 ILE A N 1
ATOM 2103 C CA . ILE A 1 279 ? -0.058 3.904 1.37 1 98.88 279 ILE A CA 1
ATOM 2104 C C . ILE A 1 279 ? 0.223 4.836 2.547 1 98.88 279 ILE A C 1
ATOM 2106 O O . ILE A 1 279 ? -0.706 5.363 3.162 1 98.88 279 ILE A O 1
ATOM 2110 N N . GLY A 1 280 ? 1.508 5.012 2.816 1 98.56 280 GLY A N 1
ATOM 2111 C CA . GLY A 1 280 ? 1.873 5.984 3.832 1 98.56 280 GLY A CA 1
ATOM 2112 C C . GLY A 1 280 ? 1.744 7.422 3.355 1 98.56 280 GLY A C 1
ATOM 2113 O O . GLY A 1 280 ? 2.045 7.727 2.199 1 98.56 280 GLY A O 1
ATOM 2114 N N . VAL A 1 281 ? 1.328 8.297 4.262 1 98.38 281 VAL A N 1
ATOM 2115 C CA . VAL A 1 281 ? 1.222 9.719 3.971 1 98.38 281 VAL A CA 1
ATOM 2116 C C . VAL A 1 281 ? 2.041 10.516 4.98 1 98.38 281 VAL A C 1
ATOM 2118 O O . VAL A 1 281 ? 1.811 10.422 6.191 1 98.38 281 VAL A O 1
ATOM 2121 N N . SER A 1 282 ? 2.984 11.234 4.531 1 95.88 282 SER A N 1
ATOM 2122 C CA . SER A 1 282 ? 3.816 12.117 5.34 1 95.88 282 SER A CA 1
ATOM 2123 C C . SER A 1 282 ? 4.031 13.461 4.641 1 95.88 282 SER A C 1
ATOM 2125 O O . SER A 1 282 ? 4.773 13.539 3.66 1 95.88 282 SER A O 1
ATOM 2127 N N . LEU A 1 283 ? 3.447 14.445 5.191 1 95.94 283 LEU A N 1
ATOM 2128 C CA . LEU A 1 283 ? 3.508 15.773 4.594 1 95.94 283 LEU A CA 1
ATOM 2129 C C . LEU A 1 283 ? 4.957 16.219 4.398 1 95.94 283 LEU A C 1
ATOM 2131 O O . LEU A 1 283 ? 5.293 16.828 3.379 1 95.94 283 LEU A O 1
ATOM 2135 N N . MET A 1 284 ? 5.824 15.898 5.312 1 90.25 284 MET A N 1
ATOM 2136 C CA . MET A 1 284 ? 7.195 16.406 5.309 1 90.25 284 MET A CA 1
ATOM 2137 C C . MET A 1 284 ? 8.023 15.734 4.219 1 90.25 284 MET A C 1
ATOM 2139 O O . MET A 1 284 ? 9.141 16.156 3.934 1 90.25 284 MET A O 1
ATOM 2143 N N . GLN A 1 285 ? 7.441 14.773 3.574 1 92.69 285 GLN A N 1
ATOM 2144 C CA . GLN A 1 285 ? 8.125 14.102 2.475 1 92.69 285 GLN A CA 1
ATOM 2145 C C . GLN A 1 285 ? 7.742 14.719 1.132 1 92.69 285 GLN A C 1
ATOM 2147 O O . GLN A 1 285 ? 8.258 14.305 0.087 1 92.69 285 GLN A O 1
ATOM 2152 N N . ALA A 1 286 ? 6.934 15.711 1.145 1 95.25 286 ALA A N 1
ATOM 2153 C CA . ALA A 1 286 ? 6.484 16.359 -0.09 1 95.25 286 ALA A CA 1
ATOM 2154 C C . ALA A 1 286 ? 7.637 17.078 -0.781 1 95.25 286 ALA A C 1
ATOM 2156 O O . ALA A 1 286 ? 8.508 17.656 -0.119 1 95.25 286 ALA A O 1
ATOM 2157 N N . THR A 1 287 ? 7.629 17.078 -2.08 1 95.06 287 THR A N 1
ATOM 2158 C CA . THR A 1 287 ? 8.57 17.859 -2.871 1 95.06 287 THR A CA 1
ATOM 2159 C C . THR A 1 287 ? 8.188 19.328 -2.875 1 95.06 287 THR A C 1
ATOM 2161 O O . THR A 1 287 ? 7.062 19.688 -2.518 1 95.06 287 THR A O 1
ATOM 2164 N N . ARG A 1 288 ? 9.07 20.141 -3.279 1 95.12 288 ARG A N 1
ATOM 2165 C CA . ARG A 1 288 ? 8.797 21.578 -3.363 1 95.12 288 ARG A CA 1
ATOM 2166 C C . ARG A 1 288 ? 7.613 21.859 -4.281 1 95.12 288 ARG A C 1
ATOM 2168 O O . ARG A 1 288 ? 6.754 22.672 -3.965 1 95.12 288 ARG A O 1
ATOM 2175 N N . GLY A 1 289 ? 7.613 21.109 -5.402 1 96.5 289 GLY A N 1
ATOM 2176 C CA . GLY A 1 289 ? 6.488 21.25 -6.312 1 96.5 289 GLY A CA 1
ATOM 2177 C C . GLY A 1 289 ? 5.16 20.875 -5.68 1 96.5 289 GLY A C 1
ATOM 2178 O O . GLY A 1 289 ? 4.148 21.547 -5.906 1 96.5 289 GLY A O 1
ATOM 2179 N N . GLU A 1 290 ? 5.18 19.875 -4.898 1 96.56 290 GLU A N 1
ATOM 2180 C CA . GLU A 1 290 ? 3.963 19.422 -4.227 1 96.56 290 GLU A CA 1
ATOM 2181 C C . GLU A 1 290 ? 3.529 20.422 -3.152 1 96.56 290 GLU A C 1
ATOM 2183 O O . GLU A 1 290 ? 2.334 20.641 -2.957 1 96.56 290 GLU A O 1
ATOM 2188 N N . TRP A 1 291 ? 4.492 20.984 -2.408 1 96.75 291 TRP A N 1
ATOM 2189 C CA . TRP A 1 291 ? 4.188 22.031 -1.436 1 96.75 291 TRP A CA 1
ATOM 2190 C C . TRP A 1 291 ? 3.496 23.203 -2.107 1 96.75 291 TRP A C 1
ATOM 2192 O O . TRP A 1 291 ? 2.451 23.672 -1.644 1 96.75 291 TRP A O 1
ATOM 2202 N N . ASP A 1 292 ? 4.016 23.641 -3.17 1 97.12 292 ASP A N 1
ATOM 2203 C CA . ASP A 1 292 ? 3.482 24.797 -3.883 1 97.12 292 ASP A CA 1
ATOM 2204 C C . ASP A 1 292 ? 2.086 24.5 -4.434 1 97.12 292 ASP A C 1
ATOM 2206 O O . ASP A 1 292 ? 1.183 25.328 -4.316 1 97.12 292 ASP A O 1
ATOM 2210 N N . ALA A 1 293 ? 1.939 23.312 -5.062 1 98.44 293 ALA A N 1
ATOM 2211 C CA . ALA A 1 293 ? 0.641 22.938 -5.613 1 98.44 293 ALA A CA 1
ATOM 2212 C C . ALA A 1 293 ? -0.408 22.812 -4.512 1 98.44 293 ALA A C 1
ATOM 2214 O O . ALA A 1 293 ? -1.553 23.234 -4.688 1 98.44 293 ALA A O 1
ATOM 2215 N N . GLY A 1 294 ? 0.01 22.234 -3.402 1 98.62 294 GLY A N 1
ATOM 2216 C CA . GLY A 1 294 ? -0.9 22.109 -2.273 1 98.62 294 GLY A CA 1
ATOM 2217 C C . GLY A 1 294 ? -1.318 23.453 -1.704 1 98.62 294 GLY A C 1
ATOM 2218 O O . GLY A 1 294 ? -2.502 23.688 -1.439 1 98.62 294 GLY A O 1
ATOM 2219 N N . ALA A 1 295 ? -0.346 24.312 -1.53 1 98.31 295 ALA A N 1
ATOM 2220 C CA . ALA A 1 295 ? -0.638 25.656 -1.004 1 98.31 295 ALA A CA 1
ATOM 2221 C C . ALA A 1 295 ? -1.572 26.422 -1.937 1 98.31 295 ALA A C 1
ATOM 2223 O O . ALA A 1 295 ? -2.506 27.078 -1.48 1 98.31 295 ALA A O 1
ATOM 2224 N N . ALA A 1 296 ? -1.32 26.297 -3.229 1 98.56 296 ALA A N 1
ATOM 2225 C CA . ALA A 1 296 ? -2.184 26.969 -4.203 1 98.56 296 ALA A CA 1
ATOM 2226 C C . ALA A 1 296 ? -3.609 26.422 -4.129 1 98.56 296 ALA A C 1
ATOM 2228 O O . ALA A 1 296 ? -4.574 27.188 -4.172 1 98.56 296 ALA A O 1
ATOM 2229 N N . TYR A 1 297 ? -3.703 25.141 -4.051 1 98.69 297 TYR A N 1
ATOM 2230 C CA . TYR A 1 297 ? -4.996 24.484 -3.959 1 98.69 297 TYR A CA 1
ATOM 2231 C C . TYR A 1 297 ? -5.766 24.938 -2.729 1 98.69 297 TYR A C 1
ATOM 2233 O O . TYR A 1 297 ? -6.945 25.297 -2.822 1 98.69 297 TYR A O 1
ATOM 2241 N N . VAL A 1 298 ? -5.098 24.969 -1.605 1 98.25 298 VAL A N 1
ATOM 2242 C CA . VAL A 1 298 ? -5.703 25.328 -0.326 1 98.25 298 VAL A CA 1
ATOM 2243 C C . VAL A 1 298 ? -6.07 26.812 -0.318 1 98.25 298 VAL A C 1
ATOM 2245 O O . VAL A 1 298 ? -7.148 27.188 0.142 1 98.25 298 VAL A O 1
ATOM 2248 N N . CYS A 1 299 ? -5.211 27.656 -0.843 1 98.12 299 CYS A N 1
ATOM 2249 C CA . CYS A 1 299 ? -5.473 29.094 -0.922 1 98.12 299 CYS A CA 1
ATOM 2250 C C . CYS A 1 299 ? -6.711 29.375 -1.77 1 98.12 299 CYS A C 1
ATOM 2252 O O . CYS A 1 299 ? -7.559 30.188 -1.39 1 98.12 299 CYS A O 1
ATOM 2254 N N . LYS A 1 300 ? -6.781 28.688 -2.879 1 98.06 300 LYS A N 1
ATOM 2255 C CA . LYS A 1 300 ? -7.949 28.844 -3.736 1 98.06 300 LYS A CA 1
ATOM 2256 C C . LYS A 1 300 ? -9.219 28.406 -3.021 1 98.06 300 LYS A C 1
ATOM 2258 O O . LYS A 1 300 ? -10.266 29.047 -3.146 1 98.06 300 LYS A O 1
ATOM 2263 N N . GLY A 1 301 ? -9.102 27.344 -2.324 1 98.31 301 GLY A N 1
ATOM 2264 C CA . GLY A 1 301 ? -10.25 26.828 -1.607 1 98.31 301 GLY A CA 1
ATOM 2265 C C . GLY A 1 301 ? -10.805 27.781 -0.577 1 98.31 301 GLY A C 1
ATOM 2266 O O . GLY A 1 301 ? -12.023 27.984 -0.495 1 98.31 301 GLY A O 1
ATOM 2267 N N . VAL A 1 302 ? -9.945 28.344 0.212 1 98.06 302 VAL A N 1
ATOM 2268 C CA . VAL A 1 302 ? -10.414 29.25 1.248 1 98.06 302 VAL A CA 1
ATOM 2269 C C . VAL A 1 302 ? -10.859 30.562 0.612 1 98.06 302 VAL A C 1
ATOM 2271 O O . VAL A 1 302 ? -11.828 31.188 1.068 1 98.06 302 VAL A O 1
ATOM 2274 N N . ALA A 1 303 ? -10.18 31.016 -0.439 1 97.69 303 ALA A N 1
ATOM 2275 C CA . ALA A 1 303 ? -10.578 32.219 -1.144 1 97.69 303 ALA A CA 1
ATOM 2276 C C . ALA A 1 303 ? -11.961 32.062 -1.759 1 97.69 303 ALA A C 1
ATOM 2278 O O . ALA A 1 303 ? -12.766 33 -1.727 1 97.69 303 ALA A O 1
ATOM 2279 N N . ASP A 1 304 ? -12.227 30.859 -2.293 1 97.44 304 ASP A N 1
ATOM 2280 C CA . ASP A 1 304 ? -13.492 30.594 -2.955 1 97.44 304 ASP A CA 1
ATOM 2281 C C . ASP A 1 304 ? -14.578 30.234 -1.939 1 97.44 304 ASP A C 1
ATOM 2283 O O . ASP A 1 304 ? -15.758 30.172 -2.281 1 97.44 304 ASP A O 1
ATOM 2287 N N . GLY A 1 305 ? -14.219 29.906 -0.75 1 96.5 305 GLY A N 1
ATOM 2288 C CA . GLY A 1 305 ? -15.18 29.75 0.33 1 96.5 305 GLY A CA 1
ATOM 2289 C C . GLY A 1 305 ? -15.617 28.297 0.521 1 96.5 305 GLY A C 1
ATOM 2290 O O . GLY A 1 305 ? -16.453 28.016 1.376 1 96.5 305 GLY A O 1
ATOM 2291 N N . TRP A 1 306 ? -15.039 27.375 -0.197 1 96.94 306 TRP A N 1
ATOM 2292 C CA . TRP A 1 306 ? -15.484 26 -0.03 1 96.94 306 TRP A CA 1
ATOM 2293 C C . TRP A 1 306 ? -14.617 25.266 0.984 1 96.94 306 TRP A C 1
ATOM 2295 O O . TRP A 1 306 ? -14.992 24.188 1.477 1 96.94 306 TRP A O 1
ATOM 2305 N N . LEU A 1 307 ? -13.469 25.734 1.23 1 97.19 307 LEU A N 1
ATOM 2306 C CA . LEU A 1 307 ? -12.617 25.219 2.295 1 97.19 307 LEU A CA 1
ATOM 2307 C C . LEU A 1 307 ? -12.711 26.094 3.537 1 97.19 307 LEU A C 1
ATOM 2309 O O . LEU A 1 307 ? -12.281 27.25 3.518 1 97.19 307 LEU A O 1
ATOM 2313 N N . LEU A 1 308 ? -13.266 25.5 4.645 1 95.31 308 LEU A N 1
ATOM 2314 C CA . LEU A 1 308 ? -13.586 26.281 5.84 1 95.31 308 LEU A CA 1
ATOM 2315 C C . LEU A 1 308 ? -13.008 25.625 7.086 1 95.31 308 LEU A C 1
ATOM 2317 O O . LEU A 1 308 ? -13.672 24.828 7.742 1 95.31 308 LEU A O 1
ATOM 2321 N N . PRO A 1 309 ? -11.789 26.016 7.457 1 97.06 309 PRO A N 1
ATOM 2322 C CA . PRO A 1 309 ? -11.234 25.469 8.703 1 97.06 309 PRO A CA 1
ATOM 2323 C C . PRO A 1 309 ? -12.062 25.859 9.93 1 97.06 309 PRO A C 1
ATOM 2325 O O . PRO A 1 309 ? -12.453 27.016 10.07 1 97.06 309 PRO A O 1
ATOM 2328 N N . ARG A 1 310 ? -12.312 24.875 10.75 1 96.06 310 ARG A N 1
ATOM 2329 C CA . ARG A 1 310 ? -13 25.125 12.016 1 96.06 310 ARG A CA 1
ATOM 2330 C C . ARG A 1 310 ? -12 25.344 13.148 1 96.06 310 ARG A C 1
ATOM 2332 O O . ARG A 1 310 ? -11.102 24.531 13.352 1 96.06 310 ARG A O 1
ATOM 2339 N N . ILE A 1 311 ? -12.18 26.438 13.805 1 96.31 311 ILE A N 1
ATOM 2340 C CA . ILE A 1 311 ? -11.359 26.703 14.984 1 96.31 311 ILE A CA 1
ATOM 2341 C C . ILE A 1 311 ? -12.094 26.234 16.234 1 96.31 311 ILE A C 1
ATOM 2343 O O . ILE A 1 311 ? -13.148 26.781 16.578 1 96.31 311 ILE A O 1
ATOM 2347 N N . SER A 1 312 ? -11.555 25.266 16.875 1 93.81 312 SER A N 1
ATOM 2348 C CA . SER A 1 312 ? -12.219 24.656 18.031 1 93.81 312 SER A CA 1
ATOM 2349 C C . SER A 1 312 ? -11.961 25.469 19.297 1 93.81 312 SER A C 1
ATOM 2351 O O . SER A 1 312 ? -12.844 25.609 20.141 1 93.81 312 SER A O 1
ATOM 2353 N N . LYS A 1 313 ? -10.75 25.922 19.453 1 94.88 313 LYS A N 1
ATOM 2354 C CA . LYS A 1 313 ? -10.367 26.625 20.672 1 94.88 313 LYS A CA 1
ATOM 2355 C C . LYS A 1 313 ? -9.125 27.484 20.453 1 94.88 313 LYS A C 1
ATOM 2357 O O . LYS A 1 313 ? -8.242 27.109 19.672 1 94.88 313 LYS A O 1
ATOM 2362 N N . GLU A 1 314 ? -9.117 28.656 21.094 1 96.75 314 GLU A N 1
ATOM 2363 C CA . GLU A 1 314 ? -7.961 29.547 21.109 1 96.75 314 GLU A CA 1
ATOM 2364 C C . GLU A 1 314 ? -7.352 29.625 22.5 1 96.75 314 GLU A C 1
ATOM 2366 O O . GLU A 1 314 ? -8.078 29.688 23.5 1 96.75 314 GLU A O 1
ATOM 2371 N N . TYR A 1 315 ? -6.07 29.578 22.562 1 97.56 315 TYR A N 1
ATOM 2372 C CA . TYR A 1 315 ? -5.309 29.719 23.797 1 97.56 315 TYR A CA 1
ATOM 2373 C C . TYR A 1 315 ? -4.363 30.906 23.719 1 97.56 315 TYR A C 1
ATOM 2375 O O . TYR A 1 315 ? -3.842 31.219 22.656 1 97.56 315 TYR A O 1
ATOM 2383 N N . PRO A 1 316 ? -4.164 31.562 24.906 1 97.56 316 PRO A N 1
ATOM 2384 C CA . PRO A 1 316 ? -3.008 32.469 24.922 1 97.56 316 PRO A CA 1
ATOM 2385 C C . PRO A 1 316 ? -1.68 31.703 24.812 1 97.56 316 PRO A C 1
ATOM 2387 O O . PRO A 1 316 ? -1.623 30.5 25.078 1 97.56 316 PRO A O 1
ATOM 2390 N N . LEU A 1 317 ? -0.667 32.375 24.391 1 97.94 317 LEU A N 1
ATOM 2391 C CA . LEU A 1 317 ? 0.646 31.781 24.172 1 97.94 317 LEU A CA 1
ATOM 2392 C C . LEU A 1 317 ? 1.118 31.016 25.406 1 97.94 317 LEU A C 1
ATOM 2394 O O . LEU A 1 317 ? 1.66 29.906 25.281 1 97.94 317 LEU A O 1
ATOM 2398 N N . GLU A 1 318 ? 0.889 31.531 26.594 1 96.94 318 GLU A N 1
ATOM 2399 C CA . GLU A 1 318 ? 1.383 30.953 27.844 1 96.94 318 GLU A CA 1
ATOM 2400 C C . GLU A 1 318 ? 0.719 29.609 28.125 1 96.94 318 GLU A C 1
ATOM 2402 O O . GLU A 1 318 ? 1.212 28.828 28.938 1 96.94 318 GLU A O 1
ATOM 2407 N N . GLU A 1 319 ? -0.368 29.328 27.406 1 97.88 319 GLU A N 1
ATOM 2408 C CA . GLU A 1 319 ? -1.093 28.094 27.625 1 97.88 319 GLU A CA 1
ATOM 2409 C C . GLU A 1 319 ? -0.757 27.047 26.562 1 97.88 319 GLU A C 1
ATOM 2411 O O . GLU A 1 319 ? -1.515 26.109 26.344 1 97.88 319 GLU A O 1
ATOM 2416 N N . ALA A 1 320 ? 0.364 27.219 25.906 1 98.38 320 ALA A N 1
ATOM 2417 C CA . ALA A 1 320 ? 0.829 26.25 24.922 1 98.38 320 ALA A CA 1
ATOM 2418 C C . ALA A 1 320 ? 0.898 24.844 25.531 1 98.38 320 ALA A C 1
ATOM 2420 O O . ALA A 1 320 ? 0.483 23.875 24.891 1 98.38 320 ALA A O 1
ATOM 2421 N N . PRO A 1 321 ? 1.366 24.641 26.781 1 98.25 321 PRO A N 1
ATOM 2422 C CA . PRO A 1 321 ? 1.359 23.297 27.375 1 98.25 321 PRO A CA 1
ATOM 2423 C C . PRO A 1 321 ? -0.04 22.703 27.453 1 98.25 321 PRO A C 1
ATOM 2425 O O . PRO A 1 321 ? -0.225 21.516 27.141 1 98.25 321 PRO A O 1
ATOM 2428 N N . GLN A 1 322 ? -0.976 23.516 27.797 1 96.88 322 GLN A N 1
ATOM 2429 C CA . GLN A 1 322 ? -2.348 23.031 27.891 1 96.88 322 GLN A CA 1
ATOM 2430 C C . GLN A 1 322 ? -2.883 22.656 26.516 1 96.88 322 GLN A C 1
ATOM 2432 O O . GLN A 1 322 ? -3.59 21.656 26.375 1 96.88 322 GLN A O 1
ATOM 2437 N N . ALA A 1 323 ? -2.566 23.438 25.531 1 97 323 ALA A N 1
ATOM 2438 C CA . ALA A 1 323 ? -2.998 23.125 24.172 1 97 323 ALA A CA 1
ATOM 2439 C C . ALA A 1 323 ? -2.451 21.781 23.703 1 97 323 ALA A C 1
ATOM 2441 O O . ALA A 1 323 ? -3.156 21 23.062 1 97 323 ALA A O 1
ATOM 2442 N N . HIS A 1 324 ? -1.169 21.453 24.031 1 97.12 324 HIS A N 1
ATOM 2443 C CA . HIS A 1 324 ? -0.571 20.156 23.703 1 97.12 324 HIS A CA 1
ATOM 2444 C C . HIS A 1 324 ? -1.278 19.016 24.422 1 97.12 324 HIS A C 1
ATOM 2446 O O . HIS A 1 324 ? -1.438 17.938 23.859 1 97.12 324 HIS A O 1
ATOM 2452 N N . THR A 1 325 ? -1.682 19.234 25.641 1 95.69 325 THR A N 1
ATOM 2453 C CA . THR A 1 325 ? -2.432 18.234 26.375 1 95.69 325 THR A CA 1
ATOM 2454 C C . THR A 1 325 ? -3.787 17.984 25.719 1 95.69 325 THR A C 1
ATOM 2456 O O . THR A 1 325 ? -4.176 16.828 25.5 1 95.69 325 THR A O 1
ATOM 2459 N N . ASP A 1 326 ? -4.414 19.078 25.328 1 94.12 326 ASP A N 1
ATOM 2460 C CA . ASP A 1 326 ? -5.773 18.984 24.797 1 94.12 326 ASP A CA 1
ATOM 2461 C C . ASP A 1 326 ? -5.789 18.281 23.438 1 94.12 326 ASP A C 1
ATOM 2463 O O . ASP A 1 326 ? -6.711 17.531 23.141 1 94.12 326 ASP A O 1
ATOM 2467 N N . ILE A 1 327 ? -4.832 18.5 22.609 1 93.12 327 ILE A N 1
ATOM 2468 C CA . ILE A 1 327 ? -4.867 17.969 21.25 1 93.12 327 ILE A CA 1
ATOM 2469 C C . ILE A 1 327 ? -4.637 16.453 21.281 1 93.12 327 ILE A C 1
ATOM 2471 O O . ILE A 1 327 ? -5.051 15.734 20.359 1 93.12 327 ILE A O 1
ATOM 2475 N N . THR A 1 328 ? -4.027 15.898 22.328 1 86.69 328 THR A N 1
ATOM 2476 C CA . THR A 1 328 ? -3.703 14.477 22.391 1 86.69 328 THR A CA 1
ATOM 2477 C C . THR A 1 328 ? -4.715 13.734 23.266 1 86.69 328 THR A C 1
ATOM 2479 O O . THR A 1 328 ? -4.934 12.531 23.078 1 86.69 328 THR A O 1
ATOM 2482 N N . GLU A 1 329 ? -5.316 14.359 24.172 1 82.69 329 GLU A N 1
ATOM 2483 C CA . GLU A 1 329 ? -6.09 13.648 25.188 1 82.69 329 GLU A CA 1
ATOM 2484 C C . GLU A 1 329 ? -7.539 14.125 25.203 1 82.69 329 GLU A C 1
ATOM 2486 O O . GLU A 1 329 ? -8.328 13.688 26.047 1 82.69 329 GLU A O 1
ATOM 2491 N N . ALA A 1 330 ? -7.934 14.828 24.344 1 69.81 330 ALA A N 1
ATOM 2492 C CA . ALA A 1 330 ? -9.281 15.367 24.469 1 69.81 330 ALA A CA 1
ATOM 2493 C C . ALA A 1 330 ? -10.32 14.25 24.531 1 69.81 330 ALA A C 1
ATOM 2495 O O . ALA A 1 330 ? -10.391 13.414 23.641 1 69.81 330 ALA A O 1
ATOM 2496 N N . LYS A 1 331 ? -11.031 14.273 25.625 1 66.38 331 LYS A N 1
ATOM 2497 C CA . LYS A 1 331 ? -12.039 13.25 25.906 1 66.38 331 LYS A CA 1
ATOM 2498 C C . LYS A 1 331 ? -13.141 13.266 24.844 1 66.38 331 LYS A C 1
ATOM 2500 O O . LYS A 1 331 ? -13.617 12.211 24.422 1 66.38 331 LYS A O 1
ATOM 2505 N N . GLU A 1 332 ? -13.5 14.594 24.547 1 71.38 332 GLU A N 1
ATOM 2506 C CA . GLU A 1 332 ? -14.586 14.719 23.578 1 71.38 332 GLU A CA 1
ATOM 2507 C C . GLU A 1 332 ? -14.062 14.578 22.141 1 71.38 332 GLU A C 1
ATOM 2509 O O . GLU A 1 332 ? -14.836 14.648 21.188 1 71.38 332 GLU A O 1
ATOM 2514 N N . GLY A 1 333 ? -12.844 14.25 22.047 1 72.38 333 GLY A N 1
ATOM 2515 C CA . GLY A 1 333 ? -12.242 14.094 20.734 1 72.38 333 GLY A CA 1
ATOM 2516 C C . GLY A 1 333 ? -11.891 15.414 20.078 1 72.38 333 GLY A C 1
ATOM 2517 O O . GLY A 1 333 ? -12.312 16.484 20.531 1 72.38 333 GLY A O 1
ATOM 2518 N N . ALA A 1 334 ? -11.094 15.391 19.078 1 78.44 334 ALA A N 1
ATOM 2519 C CA . ALA A 1 334 ? -10.703 16.578 18.328 1 78.44 334 ALA A CA 1
ATOM 2520 C C . ALA A 1 334 ? -11.883 17.125 17.531 1 78.44 334 ALA A C 1
ATOM 2522 O O . ALA A 1 334 ? -12.727 16.359 17.047 1 78.44 334 ALA A O 1
ATOM 2523 N N . ASN A 1 335 ? -12.133 18.359 17.484 1 91.38 335 ASN A N 1
ATOM 2524 C CA . ASN A 1 335 ? -13.203 19 16.719 1 91.38 335 ASN A CA 1
ATOM 2525 C C . ASN A 1 335 ? -12.711 20.266 16.016 1 91.38 335 ASN A C 1
ATOM 2527 O O . ASN A 1 335 ? -13.266 21.344 16.188 1 91.38 335 ASN A O 1
ATOM 2531 N N . GLY A 1 336 ? -11.789 20.062 15.172 1 93.69 336 GLY A N 1
ATOM 2532 C CA . GLY A 1 336 ? -11.188 21.156 14.43 1 93.69 336 GLY A CA 1
ATOM 2533 C C . GLY A 1 336 ? -9.805 21.531 14.93 1 93.69 336 GLY A C 1
ATOM 2534 O O . GLY A 1 336 ? -9.078 20.688 15.445 1 93.69 336 GLY A O 1
ATOM 2535 N N . LYS A 1 337 ? -9.43 22.75 14.672 1 96.81 337 LYS A N 1
ATOM 2536 C CA . LYS A 1 337 ? -8.062 23.203 14.891 1 96.81 337 LYS A CA 1
ATOM 2537 C C . LYS A 1 337 ? -7.934 23.953 16.203 1 96.81 337 LYS A C 1
ATOM 2539 O O . LYS A 1 337 ? -8.82 24.734 16.578 1 96.81 337 LYS A O 1
ATOM 2544 N N . LEU A 1 338 ? -6.855 23.719 16.938 1 97.31 338 LEU A N 1
ATOM 2545 C CA . LEU A 1 338 ? -6.461 24.516 18.094 1 97.31 338 LEU A CA 1
ATOM 2546 C C . LEU A 1 338 ? -5.453 25.594 17.688 1 97.31 338 LEU A C 1
ATOM 2548 O O . LEU A 1 338 ? -4.547 25.328 16.891 1 97.31 338 LEU A O 1
ATOM 2552 N N . LEU A 1 339 ? -5.672 26.812 18.234 1 98.25 339 LEU A N 1
ATOM 2553 C CA . LEU A 1 339 ? -4.77 27.906 17.922 1 98.25 339 LEU A CA 1
ATOM 2554 C C . LEU A 1 339 ? -4.203 28.531 19.203 1 98.25 339 LEU A C 1
ATOM 2556 O O . LEU A 1 339 ? -4.852 28.5 20.25 1 98.25 339 LEU A O 1
ATOM 2560 N N . LEU A 1 340 ? -3.002 29.016 19.078 1 98.62 340 LEU A N 1
ATOM 2561 C CA . LEU A 1 340 ? -2.461 29.969 20.047 1 98.62 340 LEU A CA 1
ATOM 2562 C C . LEU A 1 340 ? -2.619 31.406 19.547 1 98.62 340 LEU A C 1
ATOM 2564 O O . LEU A 1 340 ? -2.203 31.719 18.422 1 98.62 340 LEU A O 1
ATOM 2568 N N . LYS A 1 341 ? -3.271 32.188 20.281 1 98 341 LYS A N 1
ATOM 2569 C CA . LYS A 1 341 ? -3.334 33.625 20 1 98 341 LYS A CA 1
ATOM 2570 C C . LYS A 1 341 ? -2.152 34.344 20.609 1 98 341 LYS A C 1
ATOM 2572 O O . LYS A 1 341 ? -2.025 34.438 21.828 1 98 341 LYS A O 1
ATOM 2577 N N . ILE A 1 342 ? -1.304 34.875 19.859 1 96.06 342 ILE A N 1
ATOM 2578 C CA . ILE A 1 342 ? -0.041 35.438 20.312 1 96.06 342 ILE A CA 1
ATOM 2579 C C . ILE A 1 342 ? -0.176 36.969 20.469 1 96.06 342 ILE A C 1
ATOM 2581 O O . ILE A 1 342 ? 0.191 37.531 21.5 1 96.06 342 ILE A O 1
ATOM 2585 N N . TYR A 1 343 ? -0.474 37.656 19.312 1 78.75 343 TYR A N 1
ATOM 2586 C CA . TYR A 1 343 ? -0.597 39.094 19.375 1 78.75 343 TYR A CA 1
ATOM 2587 C C . TYR A 1 343 ? -2.059 39.531 19.312 1 78.75 343 TYR A C 1
ATOM 2589 O O . TYR A 1 343 ? -2.84 38.969 18.531 1 78.75 343 TYR A O 1
ATOM 2597 N N . ASP A 1 344 ? -2.617 40.031 20.438 1 60.06 344 ASP A N 1
ATOM 2598 C CA . ASP A 1 344 ? -3.943 40.656 20.375 1 60.06 344 ASP A CA 1
ATOM 2599 C C . ASP A 1 344 ? -3.887 42.031 19.781 1 60.06 344 ASP A C 1
ATOM 2601 O O . ASP A 1 344 ? -3.047 42.844 20.172 1 60.06 344 ASP A O 1
ATOM 2605 N N . ASP A 1 345 ? -4.156 42.281 18.5 1 46.47 345 ASP A N 1
ATOM 2606 C CA . ASP A 1 345 ? -4.293 43.719 18.156 1 46.47 345 ASP A CA 1
ATOM 2607 C C . ASP A 1 345 ? -5.156 44.438 19.188 1 46.47 345 ASP A C 1
ATOM 2609 O O . ASP A 1 345 ? -6.105 43.875 19.734 1 46.47 345 ASP A O 1
ATOM 2613 N N . MET B 1 1 ? 9.828 -58.688 -12.453 1 26.06 1 MET B N 1
ATOM 2614 C CA . MET B 1 1 ? 8.367 -58.625 -12.391 1 26.06 1 MET B CA 1
ATOM 2615 C C . MET B 1 1 ? 7.836 -57.406 -13.109 1 26.06 1 MET B C 1
ATOM 2617 O O . MET B 1 1 ? 6.695 -57 -12.883 1 26.06 1 MET B O 1
ATOM 2621 N N . SER B 1 2 ? 8.742 -56.5 -13.672 1 29.06 2 SER B N 1
ATOM 2622 C CA . SER B 1 2 ? 8.711 -55.219 -14.367 1 29.06 2 SER B CA 1
ATOM 2623 C C . SER B 1 2 ? 7.941 -55.312 -15.68 1 29.06 2 SER B C 1
ATOM 2625 O O . SER B 1 2 ? 7.941 -54.375 -16.469 1 29.06 2 SER B O 1
ATOM 2627 N N . LYS B 1 3 ? 7.691 -56.5 -16.156 1 36.41 3 LYS B N 1
ATOM 2628 C CA . LYS B 1 3 ? 7.184 -56.938 -17.453 1 36.41 3 LYS B CA 1
ATOM 2629 C C . LYS B 1 3 ? 5.738 -56.5 -17.656 1 36.41 3 LYS B C 1
ATOM 2631 O O . LYS B 1 3 ? 5.168 -56.719 -18.719 1 36.41 3 LYS B O 1
ATOM 2636 N N . ALA B 1 4 ? 4.895 -56.438 -16.594 1 36.06 4 ALA B N 1
ATOM 2637 C CA . ALA B 1 4 ? 3.473 -56.719 -16.781 1 36.06 4 ALA B CA 1
ATOM 2638 C C . ALA B 1 4 ? 2.781 -55.562 -17.516 1 36.06 4 ALA B C 1
ATOM 2640 O O . ALA B 1 4 ? 1.885 -55.781 -18.328 1 36.06 4 ALA B O 1
ATOM 2641 N N . LEU B 1 5 ? 2.818 -54.25 -16.984 1 32.09 5 LEU B N 1
ATOM 2642 C CA . LEU B 1 5 ? 1.688 -53.406 -17.359 1 32.09 5 LEU B CA 1
ATOM 2643 C C . LEU B 1 5 ? 1.85 -52.906 -18.781 1 32.09 5 LEU B C 1
ATOM 2645 O O . LEU B 1 5 ? 2.209 -51.75 -19 1 32.09 5 LEU B O 1
ATOM 2649 N N . LYS B 1 6 ? 2.541 -53.531 -19.625 1 35.5 6 LYS B N 1
ATOM 2650 C CA . LYS B 1 6 ? 2.49 -53.156 -21.031 1 35.5 6 LYS B CA 1
ATOM 2651 C C . LYS B 1 6 ? 1.064 -53.219 -21.578 1 35.5 6 LYS B C 1
ATOM 2653 O O . LYS B 1 6 ? 0.68 -54.188 -22.219 1 35.5 6 LYS B O 1
ATOM 2658 N N . GLU B 1 7 ? -0.014 -52.781 -20.75 1 35.78 7 GLU B N 1
ATOM 2659 C CA . GLU B 1 7 ? -1.345 -52.781 -21.359 1 35.78 7 GLU B CA 1
ATOM 2660 C C . GLU B 1 7 ? -1.343 -52.031 -22.688 1 35.78 7 GLU B C 1
ATOM 2662 O O . GLU B 1 7 ? -0.522 -51.125 -22.891 1 35.78 7 GLU B O 1
ATOM 2667 N N . ASP B 1 8 ? -2.053 -52.469 -23.641 1 36.47 8 ASP B N 1
ATOM 2668 C CA . ASP B 1 8 ? -2.371 -52 -24.984 1 36.47 8 ASP B CA 1
ATOM 2669 C C . ASP B 1 8 ? -2.719 -50.5 -24.969 1 36.47 8 ASP B C 1
ATOM 2671 O O . ASP B 1 8 ? -3.635 -50.094 -24.266 1 36.47 8 ASP B O 1
ATOM 2675 N N . LYS B 1 9 ? -1.912 -49.688 -25.219 1 41.34 9 LYS B N 1
ATOM 2676 C CA . LYS B 1 9 ? -2.104 -48.25 -25.484 1 41.34 9 LYS B CA 1
ATOM 2677 C C . LYS B 1 9 ? -3.348 -48.031 -26.344 1 41.34 9 LYS B C 1
ATOM 2679 O O . LYS B 1 9 ? -3.299 -48.156 -27.562 1 41.34 9 LYS B O 1
ATOM 2684 N N . LYS B 1 10 ? -4.574 -48.312 -25.859 1 41.88 10 LYS B N 1
ATOM 2685 C CA . LYS B 1 10 ? -5.863 -48.094 -26.5 1 41.88 10 LYS B CA 1
ATOM 2686 C C . LYS B 1 10 ? -5.93 -46.688 -27.094 1 41.88 10 LYS B C 1
ATOM 2688 O O . LYS B 1 10 ? -5.469 -45.719 -26.469 1 41.88 10 LYS B O 1
ATOM 2693 N N . ASP B 1 11 ? -6.305 -46.375 -28.297 1 45.81 11 ASP B N 1
ATOM 2694 C CA . ASP B 1 11 ? -6.52 -45.156 -29.062 1 45.81 11 ASP B CA 1
ATOM 2695 C C . ASP B 1 11 ? -7.398 -44.188 -28.312 1 45.81 11 ASP B C 1
ATOM 2697 O O . ASP B 1 11 ? -8.477 -44.531 -27.844 1 45.81 11 ASP B O 1
ATOM 2701 N N . ASP B 1 12 ? -6.906 -43 -27.656 1 52.78 12 ASP B N 1
ATOM 2702 C CA . ASP B 1 12 ? -7.496 -41.906 -26.891 1 52.78 12 ASP B CA 1
ATOM 2703 C C . ASP B 1 12 ? -8.906 -41.594 -27.375 1 52.78 12 ASP B C 1
ATOM 2705 O O . ASP B 1 12 ? -9.758 -41.156 -26.594 1 52.78 12 ASP B O 1
ATOM 2709 N N . LYS B 1 13 ? -9.188 -41.75 -28.719 1 49.72 13 LYS B N 1
ATOM 2710 C CA . LYS B 1 13 ? -10.438 -41.312 -29.344 1 49.72 13 LYS B CA 1
ATOM 2711 C C . LYS B 1 13 ? -11.617 -42.125 -28.828 1 49.72 13 LYS B C 1
ATOM 2713 O O . LYS B 1 13 ? -12.773 -41.719 -28.953 1 49.72 13 LYS B O 1
ATOM 2718 N N . ASP B 1 14 ? -11.398 -43.281 -28.375 1 58.44 14 ASP B N 1
ATOM 2719 C CA . ASP B 1 14 ? -12.539 -44.156 -28.094 1 58.44 14 ASP B CA 1
ATOM 2720 C C . ASP B 1 14 ? -12.711 -44.375 -26.594 1 58.44 14 ASP B C 1
ATOM 2722 O O . ASP B 1 14 ? -13.609 -45.094 -26.156 1 58.44 14 ASP B O 1
ATOM 2726 N N . ALA B 1 15 ? -11.836 -43.625 -25.766 1 75.25 15 ALA B N 1
ATOM 2727 C CA . ALA B 1 15 ? -11.938 -43.844 -24.328 1 75.25 15 ALA B CA 1
ATOM 2728 C C . ALA B 1 15 ? -13.117 -43.062 -23.734 1 75.25 15 ALA B C 1
ATOM 2730 O O . ALA B 1 15 ? -13.375 -41.938 -24.109 1 75.25 15 ALA B O 1
ATOM 2731 N N . LYS B 1 16 ? -13.898 -43.75 -22.891 1 89.94 16 LYS B N 1
ATOM 2732 C CA . LYS B 1 16 ? -15.078 -43.156 -22.266 1 89.94 16 LYS B CA 1
ATOM 2733 C C . LYS B 1 16 ? -14.789 -42.781 -20.812 1 89.94 16 LYS B C 1
ATOM 2735 O O . LYS B 1 16 ? -15.547 -42.031 -20.203 1 89.94 16 LYS B O 1
ATOM 2740 N N . SER B 1 17 ? -13.609 -43.25 -20.297 1 95.75 17 SER B N 1
ATOM 2741 C CA . SER B 1 17 ? -13.281 -42.969 -18.906 1 95.75 17 SER B CA 1
ATOM 2742 C C . SER B 1 17 ? -11.812 -42.594 -18.734 1 95.75 17 SER B C 1
ATOM 2744 O O . SER B 1 17 ? -11.016 -42.75 -19.672 1 95.75 17 SER B O 1
ATOM 2746 N N . MET B 1 18 ? -11.523 -42.031 -17.594 1 96.12 18 MET B N 1
ATOM 2747 C CA . MET B 1 18 ? -10.164 -41.594 -17.297 1 96.12 18 MET B CA 1
ATOM 2748 C C . MET B 1 18 ? -9.852 -41.75 -15.812 1 96.12 18 MET B C 1
ATOM 2750 O O . MET B 1 18 ? -10.766 -41.844 -14.992 1 96.12 18 MET B O 1
ATOM 2754 N N . LEU B 1 19 ? -8.539 -41.812 -15.578 1 96.56 19 LEU B N 1
ATOM 2755 C CA . LEU B 1 19 ? -8.078 -41.688 -14.195 1 96.56 19 LEU B CA 1
ATOM 2756 C C . LEU B 1 19 ? -8 -40.219 -13.789 1 96.56 19 LEU B C 1
ATOM 2758 O O . LEU B 1 19 ? -7.559 -39.375 -14.57 1 96.56 19 LEU B O 1
ATOM 2762 N N . ALA B 1 20 ? -8.516 -39.938 -12.586 1 97.94 20 ALA B N 1
ATOM 2763 C CA . ALA B 1 20 ? -8.484 -38.562 -12.047 1 97.94 20 ALA B CA 1
ATOM 2764 C C . ALA B 1 20 ? -8.406 -38.594 -10.523 1 97.94 20 ALA B C 1
ATOM 2766 O O . ALA B 1 20 ? -8.875 -39.531 -9.883 1 97.94 20 ALA B O 1
ATOM 2767 N N . ILE B 1 21 ? -7.719 -37.625 -9.977 1 98.56 21 ILE B N 1
ATOM 2768 C CA . ILE B 1 21 ? -7.852 -37.344 -8.555 1 98.56 21 ILE B CA 1
ATOM 2769 C C . ILE B 1 21 ? -9.18 -36.656 -8.289 1 98.56 21 ILE B C 1
ATOM 2771 O O . ILE B 1 21 ? -9.508 -35.656 -8.93 1 98.56 21 ILE B O 1
ATOM 2775 N N . VAL B 1 22 ? -9.945 -37.156 -7.359 1 98.19 22 VAL B N 1
ATOM 2776 C CA . VAL B 1 22 ? -11.25 -36.594 -7.047 1 98.19 22 VAL B CA 1
ATOM 2777 C C . VAL B 1 22 ? -11.32 -36.25 -5.559 1 98.19 22 VAL B C 1
ATOM 2779 O O . VAL B 1 22 ? -10.875 -37.031 -4.719 1 98.19 22 VAL B O 1
ATOM 2782 N N . VAL B 1 23 ? -11.828 -35.031 -5.258 1 97.25 23 VAL B N 1
ATOM 2783 C CA . VAL B 1 23 ? -12.109 -34.562 -3.908 1 97.25 23 VAL B CA 1
ATOM 2784 C C . VAL B 1 23 ? -13.625 -34.469 -3.699 1 97.25 23 VAL B C 1
ATOM 2786 O O . VAL B 1 23 ? -14.305 -33.688 -4.363 1 97.25 23 VAL B O 1
ATOM 2789 N N . LYS B 1 24 ? -14.164 -35.219 -2.752 1 96.38 24 LYS B N 1
ATOM 2790 C CA . LYS B 1 24 ? -15.594 -35.25 -2.482 1 96.38 24 LYS B CA 1
ATOM 2791 C C . LYS B 1 24 ? -15.93 -34.406 -1.238 1 96.38 24 LYS B C 1
ATOM 2793 O O . LYS B 1 24 ? -17.078 -33.969 -1.065 1 96.38 24 LYS B O 1
ATOM 2798 N N . ILE B 1 25 ? -14.969 -34.344 -0.37 1 95.31 25 ILE B N 1
ATOM 2799 C CA . ILE B 1 25 ? -15.055 -33.562 0.851 1 95.31 25 ILE B CA 1
ATOM 2800 C C . ILE B 1 25 ? -13.75 -32.781 1.066 1 95.31 25 ILE B C 1
ATOM 2802 O O . ILE B 1 25 ? -12.664 -33.344 0.856 1 95.31 25 ILE B O 1
ATOM 2806 N N . LEU B 1 26 ? -13.914 -31.547 1.434 1 94.81 26 LEU B N 1
ATOM 2807 C CA . LEU B 1 26 ? -12.719 -30.75 1.687 1 94.81 26 LEU B CA 1
ATOM 2808 C C . LEU B 1 26 ? -11.992 -31.25 2.934 1 94.81 26 LEU B C 1
ATOM 2810 O O . LEU B 1 26 ? -12.625 -31.766 3.857 1 94.81 26 LEU B O 1
ATOM 2814 N N . GLY B 1 27 ? -10.68 -31.109 2.988 1 95 27 GLY B N 1
ATOM 2815 C CA . GLY B 1 27 ? -9.922 -31.562 4.141 1 95 27 GLY B CA 1
ATOM 2816 C C . GLY B 1 27 ? -8.438 -31.703 3.863 1 95 27 GLY B C 1
ATOM 2817 O O . GLY B 1 27 ? -7.895 -31.016 2.996 1 95 27 GLY B O 1
ATOM 2818 N N . GLU B 1 28 ? -7.816 -32.531 4.652 1 95.62 28 GLU B N 1
ATOM 2819 C CA . GLU B 1 28 ? -6.387 -32.812 4.535 1 95.62 28 GLU B CA 1
ATOM 2820 C C . GLU B 1 28 ? -6.07 -33.562 3.252 1 95.62 28 GLU B C 1
ATOM 2822 O O . GLU B 1 28 ? -6.98 -34 2.545 1 95.62 28 GLU B O 1
ATOM 2827 N N . PRO B 1 29 ? -4.828 -33.719 2.902 1 97 29 PRO B N 1
ATOM 2828 C CA . PRO B 1 29 ? -4.457 -34.25 1.602 1 97 29 PRO B CA 1
ATOM 2829 C C . PRO B 1 29 ? -5.066 -35.656 1.357 1 97 29 PRO B C 1
ATOM 2831 O O . PRO B 1 29 ? -5.301 -36.031 0.207 1 97 29 PRO B O 1
ATOM 2834 N N . ASP B 1 30 ? -5.395 -36.312 2.344 1 96.44 30 ASP B N 1
ATOM 2835 C CA . ASP B 1 30 ? -5.883 -37.688 2.209 1 96.44 30 ASP B CA 1
ATOM 2836 C C . ASP B 1 30 ? -7.273 -37.719 1.581 1 96.44 30 ASP B C 1
ATOM 2838 O O . ASP B 1 30 ? -7.754 -38.781 1.166 1 96.44 30 ASP B O 1
ATOM 2842 N N . VAL B 1 31 ? -7.938 -36.625 1.416 1 97.56 31 VAL B N 1
ATOM 2843 C CA . VAL B 1 31 ? -9.258 -36.562 0.801 1 97.56 31 VAL B CA 1
ATOM 2844 C C . VAL B 1 31 ? -9.141 -36.75 -0.71 1 97.56 31 VAL B C 1
ATOM 2846 O O . VAL B 1 31 ? -10.133 -36.969 -1.396 1 97.56 31 VAL B O 1
ATOM 2849 N N . MET B 1 32 ? -7.961 -36.562 -1.265 1 98.31 32 MET B N 1
ATOM 2850 C CA . MET B 1 32 ? -7.707 -36.781 -2.688 1 98.31 32 MET B CA 1
ATOM 2851 C C . MET B 1 32 ? -7.645 -38.281 -3.008 1 98.31 32 MET B C 1
ATOM 2853 O O . MET B 1 32 ? -6.777 -38.969 -2.494 1 98.31 32 MET B O 1
ATOM 2857 N N . LYS B 1 33 ? -8.547 -38.719 -3.893 1 98.38 33 LYS B N 1
ATOM 2858 C CA . LYS B 1 33 ? -8.617 -40.125 -4.258 1 98.38 33 LYS B CA 1
ATOM 2859 C C . LYS B 1 33 ? -8.453 -40.312 -5.766 1 98.38 33 LYS B C 1
ATOM 2861 O O . LYS B 1 33 ? -9.055 -39.594 -6.555 1 98.38 33 LYS B O 1
ATOM 2866 N N . LEU B 1 34 ? -7.613 -41.25 -6.145 1 98.06 34 LEU B N 1
ATOM 2867 C CA . LEU B 1 34 ? -7.512 -41.656 -7.543 1 98.06 34 LEU B CA 1
ATOM 2868 C C . LEU B 1 34 ? -8.68 -42.562 -7.941 1 98.06 34 LEU B C 1
ATOM 2870 O O . LEU B 1 34 ? -8.852 -43.625 -7.387 1 98.06 34 LEU B O 1
ATOM 2874 N N . VAL B 1 35 ? -9.461 -42.094 -8.898 1 97.38 35 VAL B N 1
ATOM 2875 C CA . VAL B 1 35 ? -10.648 -42.844 -9.297 1 97.38 35 VAL B CA 1
ATOM 2876 C C . VAL B 1 35 ? -10.812 -42.812 -10.812 1 97.38 35 VAL B C 1
ATOM 2878 O O . VAL B 1 35 ? -10.219 -41.969 -11.484 1 97.38 35 VAL B O 1
ATOM 2881 N N . THR B 1 36 ? -11.484 -43.781 -11.312 1 97.19 36 THR B N 1
ATOM 2882 C CA . THR B 1 36 ? -11.891 -43.75 -12.719 1 97.19 36 THR B CA 1
ATOM 2883 C C . THR B 1 36 ? -13.219 -43 -12.883 1 97.19 36 THR B C 1
ATOM 2885 O O . THR B 1 36 ? -14.203 -43.312 -12.227 1 97.19 36 THR B O 1
ATOM 2888 N N . VAL B 1 37 ? -13.188 -42 -13.695 1 96.88 37 VAL B N 1
ATOM 2889 C CA . VAL B 1 37 ? -14.375 -41.188 -13.93 1 96.88 37 VAL B CA 1
ATOM 2890 C C . VAL B 1 37 ? -14.602 -41.031 -15.43 1 96.88 37 VAL B C 1
ATOM 2892 O O . VAL B 1 37 ? -13.688 -41.25 -16.234 1 96.88 37 VAL B O 1
ATOM 2895 N N . PRO B 1 38 ? -15.844 -40.688 -15.812 1 96.56 38 PRO B N 1
ATOM 2896 C CA . PRO B 1 38 ? -16.062 -40.375 -17.234 1 96.56 38 PRO B CA 1
ATOM 2897 C C . PRO B 1 38 ? -15.234 -39.188 -17.703 1 96.56 38 PRO B C 1
ATOM 2899 O O . PRO B 1 38 ? -15.023 -38.25 -16.938 1 96.56 38 PRO B O 1
ATOM 2902 N N . ILE B 1 39 ? -14.781 -39.281 -18.938 1 97.31 39 ILE B N 1
ATOM 2903 C CA . ILE B 1 39 ? -14.148 -38.094 -19.531 1 97.31 39 ILE B CA 1
ATOM 2904 C C . ILE B 1 39 ? -15.172 -36.969 -19.672 1 97.31 39 ILE B C 1
ATOM 2906 O O . ILE B 1 39 ? -16.266 -37.188 -20.203 1 97.31 39 ILE B O 1
ATOM 2910 N N . PRO B 1 40 ? -14.875 -35.781 -19.219 1 96 40 PRO B N 1
ATOM 2911 C CA . PRO B 1 40 ? -15.867 -34.688 -19.234 1 96 40 PRO B CA 1
ATOM 2912 C C . PRO B 1 40 ? -16.156 -34.188 -20.641 1 96 40 PRO B C 1
ATOM 2914 O O . PRO B 1 40 ? -15.266 -34.188 -21.5 1 96 40 PRO B O 1
ATOM 2917 N N . GLU B 1 41 ? -17.359 -33.75 -20.812 1 95.69 41 GLU B N 1
ATOM 2918 C CA . GLU B 1 41 ? -17.703 -32.969 -22 1 95.69 41 GLU B CA 1
ATOM 2919 C C . GLU B 1 41 ? -17.219 -31.531 -21.891 1 95.69 41 GLU B C 1
ATOM 2921 O O . GLU B 1 41 ? -16.984 -31.031 -20.781 1 95.69 41 GLU B O 1
ATOM 2926 N N . ILE B 1 42 ? -17.125 -30.891 -23.047 1 97.12 42 ILE B N 1
ATOM 2927 C CA . ILE B 1 42 ? -16.656 -29.516 -23 1 97.12 42 ILE B CA 1
ATOM 2928 C C . ILE B 1 42 ? -17.719 -28.594 -23.562 1 97.12 42 ILE B C 1
ATOM 2930 O O . ILE B 1 42 ? -18.516 -28.984 -24.406 1 97.12 42 ILE B O 1
ATOM 2934 N N . GLU B 1 43 ? -17.734 -27.406 -23.078 1 97.25 43 GLU B N 1
ATOM 2935 C CA . GLU B 1 43 ? -18.578 -26.328 -23.594 1 97.25 43 GLU B CA 1
ATOM 2936 C C . GLU B 1 43 ? -17.938 -25.672 -24.812 1 97.25 43 GLU B C 1
ATOM 2938 O O . GLU B 1 43 ? -16.766 -25.906 -25.109 1 97.25 43 GLU B O 1
ATOM 2943 N N . PRO B 1 44 ? -18.703 -24.828 -25.562 1 98.19 44 PRO B N 1
ATOM 2944 C CA . PRO B 1 44 ? -18.203 -24.203 -26.797 1 98.19 44 PRO B CA 1
ATOM 2945 C C . PRO B 1 44 ? -16.969 -23.359 -26.562 1 98.19 44 PRO B C 1
ATOM 2947 O O . PRO B 1 44 ? -16.172 -23.172 -27.484 1 98.19 44 PRO B O 1
ATOM 2950 N N . ASN B 1 45 ? -16.781 -22.859 -25.406 1 97.88 45 ASN B N 1
ATOM 2951 C CA . ASN B 1 45 ? -15.648 -21.984 -25.156 1 97.88 45 ASN B CA 1
ATOM 2952 C C . ASN B 1 45 ? -14.516 -22.719 -24.438 1 97.88 45 ASN B C 1
ATOM 2954 O O . ASN B 1 45 ? -13.648 -22.094 -23.828 1 97.88 45 ASN B O 1
ATOM 2958 N N . GLN B 1 46 ? -14.508 -24.031 -24.5 1 98.25 46 GLN B N 1
ATOM 2959 C CA . GLN B 1 46 ? -13.539 -24.828 -23.766 1 98.25 46 GLN B CA 1
ATOM 2960 C C . GLN B 1 46 ? -12.75 -25.734 -24.688 1 98.25 46 GLN B C 1
ATOM 2962 O O . GLN B 1 46 ? -13.125 -25.922 -25.844 1 98.25 46 GLN B O 1
ATOM 2967 N N . VAL B 1 47 ? -11.633 -26.25 -24.219 1 98.38 47 VAL B N 1
ATOM 2968 C CA . VAL B 1 47 ? -10.844 -27.297 -24.859 1 98.38 47 VAL B CA 1
ATOM 2969 C C . VAL B 1 47 ? -10.617 -28.453 -23.875 1 98.38 47 VAL B C 1
ATOM 2971 O O . VAL B 1 47 ? -10.633 -28.25 -22.656 1 98.38 47 VAL B O 1
ATOM 2974 N N . LEU B 1 48 ? -10.469 -29.578 -24.422 1 98.31 48 LEU B N 1
ATOM 2975 C CA . LEU B 1 48 ? -10.047 -30.75 -23.641 1 98.31 48 LEU B CA 1
ATOM 2976 C C . LEU B 1 48 ? -8.57 -31.031 -23.859 1 98.31 48 LEU B C 1
ATOM 2978 O O . LEU B 1 48 ? -8.125 -31.188 -25 1 98.31 48 LEU B O 1
ATOM 2982 N N . VAL B 1 49 ? -7.852 -31.047 -22.812 1 98.12 49 VAL B N 1
ATOM 2983 C CA . VAL B 1 49 ? -6.41 -31.25 -22.906 1 98.12 49 VAL B CA 1
ATOM 2984 C C . VAL B 1 49 ? -6.051 -32.594 -22.297 1 98.12 49 VAL B C 1
ATOM 2986 O O . VAL B 1 49 ? -6.438 -32.906 -21.156 1 98.12 49 VAL B O 1
ATOM 2989 N N . ARG B 1 50 ? -5.402 -33.469 -23.047 1 97.88 50 ARG B N 1
ATOM 2990 C CA . ARG B 1 50 ? -4.734 -34.625 -22.438 1 97.88 50 ARG B CA 1
ATOM 2991 C C . ARG B 1 50 ? -3.488 -34.188 -21.672 1 97.88 50 ARG B C 1
ATOM 2993 O O . ARG B 1 50 ? -2.484 -33.781 -22.266 1 97.88 50 ARG B O 1
ATOM 3000 N N . VAL B 1 51 ? -3.557 -34.281 -20.391 1 98.25 51 VAL B N 1
ATOM 3001 C CA . VAL B 1 51 ? -2.541 -33.688 -19.516 1 98.25 51 VAL B CA 1
ATOM 3002 C C . VAL B 1 51 ? -1.35 -34.625 -19.406 1 98.25 51 VAL B C 1
ATOM 3004 O O . VAL B 1 51 ? -1.512 -35.812 -19.047 1 98.25 51 VAL B O 1
ATOM 3007 N N . GLU B 1 52 ? -0.218 -34.156 -19.734 1 98.12 52 GLU B N 1
ATOM 3008 C CA . GLU B 1 52 ? 0.995 -34.938 -19.516 1 98.12 52 GLU B CA 1
ATOM 3009 C C . GLU B 1 52 ? 1.645 -34.625 -18.188 1 98.12 52 GLU B C 1
ATOM 3011 O O . GLU B 1 52 ? 2.117 -35.5 -17.484 1 98.12 52 GLU B O 1
ATOM 3016 N N . TYR B 1 53 ? 1.727 -33.344 -17.875 1 98.56 53 TYR B N 1
ATOM 3017 C CA . TYR B 1 53 ? 2.236 -32.875 -16.594 1 98.56 53 TYR B CA 1
ATOM 3018 C C . TYR B 1 53 ? 1.298 -31.859 -15.977 1 98.56 53 TYR B C 1
ATOM 3020 O O . TYR B 1 53 ? 0.75 -31 -16.672 1 98.56 53 TYR B O 1
ATOM 3028 N N . ALA B 1 54 ? 1.074 -31.969 -14.68 1 98.69 54 ALA B N 1
ATOM 3029 C CA . ALA B 1 54 ? 0.341 -30.984 -13.898 1 98.69 54 ALA B CA 1
ATOM 3030 C C . ALA B 1 54 ? 1.25 -30.312 -12.875 1 98.69 54 ALA B C 1
ATOM 3032 O O . ALA B 1 54 ? 2.07 -30.969 -12.234 1 98.69 54 ALA B O 1
ATOM 3033 N N . GLY B 1 55 ? 1.179 -29.016 -12.805 1 98.44 55 GLY B N 1
ATOM 3034 C CA . GLY B 1 55 ? 1.909 -28.297 -11.773 1 98.44 55 GLY B CA 1
ATOM 3035 C C . GLY B 1 55 ? 1.177 -28.266 -10.445 1 98.44 55 GLY B C 1
ATOM 3036 O O . GLY B 1 55 ? -0.045 -28.094 -10.406 1 98.44 55 GLY B O 1
ATOM 3037 N N . VAL B 1 56 ? 1.909 -28.422 -9.344 1 98 56 VAL B N 1
ATOM 3038 C CA . VAL B 1 56 ? 1.347 -28.375 -8 1 98 56 VAL B CA 1
ATOM 3039 C C . VAL B 1 56 ? 1.646 -27 -7.375 1 98 56 VAL B C 1
ATOM 3041 O O . VAL B 1 56 ? 2.791 -26.547 -7.379 1 98 56 VAL B O 1
ATOM 3044 N N . ASN B 1 57 ? 0.61 -26.328 -6.871 1 96 57 ASN B N 1
ATOM 3045 C CA . ASN B 1 57 ? 0.751 -25 -6.277 1 96 57 ASN B CA 1
ATOM 3046 C C . ASN B 1 57 ? 0.218 -24.969 -4.848 1 96 57 ASN B C 1
ATOM 3048 O O . ASN B 1 57 ? -0.694 -25.719 -4.504 1 96 57 ASN B O 1
ATOM 3052 N N . PRO B 1 58 ? 0.742 -24.031 -4.023 1 93.25 58 PRO B N 1
ATOM 3053 C CA . PRO B 1 58 ? 0.137 -23.828 -2.70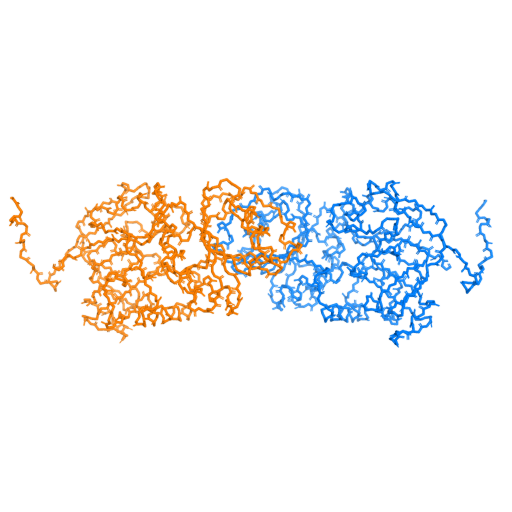5 1 93.25 58 PRO B CA 1
ATOM 3054 C C . PRO B 1 58 ? -1.356 -23.516 -2.783 1 93.25 58 PRO B C 1
ATOM 3056 O O . PRO B 1 58 ? -2.135 -24.016 -1.964 1 93.25 58 PRO B O 1
ATOM 3059 N N . VAL B 1 59 ? -1.771 -22.734 -3.727 1 92.31 59 VAL B N 1
ATOM 3060 C CA . VAL B 1 59 ? -3.172 -22.359 -3.854 1 92.31 59 VAL B CA 1
ATOM 3061 C C . VAL B 1 59 ? -4.039 -23.594 -4.027 1 92.31 59 VAL B C 1
ATOM 3063 O O . VAL B 1 59 ? -5.176 -23.641 -3.553 1 92.31 59 VAL B O 1
ATOM 3066 N N . ASP B 1 60 ? -3.543 -24.688 -4.691 1 94.56 60 ASP B N 1
ATOM 3067 C CA . ASP B 1 60 ? -4.281 -25.938 -4.828 1 94.56 60 ASP B CA 1
ATOM 3068 C C . ASP B 1 60 ? -4.57 -26.562 -3.461 1 94.56 60 ASP B C 1
ATOM 3070 O O . ASP B 1 60 ? -5.629 -27.156 -3.256 1 94.56 60 ASP B O 1
ATOM 3074 N N . THR B 1 61 ? -3.615 -26.391 -2.533 1 94 61 THR B N 1
ATOM 3075 C CA . THR B 1 61 ? -3.779 -26.938 -1.192 1 94 61 THR B CA 1
ATOM 3076 C C . THR B 1 61 ? -4.824 -26.156 -0.409 1 94 61 THR B C 1
ATOM 3078 O O . THR B 1 61 ? -5.602 -26.734 0.354 1 94 61 THR B O 1
ATOM 3081 N N . TYR B 1 62 ? -4.824 -24.812 -0.643 1 90.62 62 TYR B N 1
ATOM 3082 C CA . TYR B 1 62 ? -5.793 -23.984 0.054 1 90.62 62 TYR B CA 1
ATOM 3083 C C . TYR B 1 62 ? -7.215 -24.297 -0.396 1 90.62 62 TYR B C 1
ATOM 3085 O O . TYR B 1 62 ? -8.133 -24.344 0.423 1 90.62 62 TYR B O 1
ATOM 3093 N N . ILE B 1 63 ? -7.375 -24.469 -1.641 1 91.69 63 ILE B N 1
ATOM 3094 C CA . ILE B 1 63 ? -8.688 -24.797 -2.195 1 91.69 63 ILE B CA 1
ATOM 3095 C C . ILE B 1 63 ? -9.156 -26.141 -1.651 1 91.69 63 ILE B C 1
ATOM 3097 O O . ILE B 1 63 ? -10.281 -26.266 -1.166 1 91.69 63 ILE B O 1
ATOM 3101 N N . ARG B 1 64 ? -8.328 -27.062 -1.661 1 93.69 64 ARG B N 1
ATOM 3102 C CA . ARG B 1 64 ? -8.641 -28.422 -1.213 1 93.69 64 ARG B CA 1
ATOM 3103 C C . ARG B 1 64 ? -9 -28.438 0.27 1 93.69 64 ARG B C 1
ATOM 3105 O O . ARG B 1 64 ? -9.922 -29.141 0.685 1 93.69 64 ARG B O 1
ATOM 3112 N N . SER B 1 65 ? -8.344 -27.641 1.044 1 92.62 65 SER B N 1
ATOM 3113 C CA . SER B 1 65 ? -8.547 -27.625 2.488 1 92.62 65 SER B CA 1
ATOM 3114 C C . SER B 1 65 ? -9.766 -26.781 2.859 1 92.62 65 SER B C 1
ATOM 3116 O O . SER B 1 65 ? -10.266 -26.875 3.984 1 92.62 65 SER B O 1
ATOM 3118 N N . GLY B 1 66 ? -10.188 -25.891 1.962 1 87.19 66 GLY B N 1
ATOM 3119 C CA . GLY B 1 66 ? -11.281 -24.984 2.232 1 87.19 66 GLY B CA 1
ATOM 3120 C C . GLY B 1 66 ? -10.828 -23.625 2.754 1 87.19 66 GLY B C 1
ATOM 3121 O O . GLY B 1 66 ? -11.648 -22.797 3.143 1 87.19 66 GLY B O 1
ATOM 3122 N N . ALA B 1 67 ? -9.57 -23.344 2.652 1 77.62 67 ALA B N 1
ATOM 3123 C CA . ALA B 1 67 ? -9.008 -22.125 3.232 1 77.62 67 ALA B CA 1
ATOM 3124 C C . ALA B 1 67 ? -8.969 -21 2.207 1 77.62 67 ALA B C 1
ATOM 3126 O O . ALA B 1 67 ? -8.586 -19.875 2.531 1 77.62 67 ALA B O 1
ATOM 3127 N N . PHE B 1 68 ? -9.258 -21.078 0.932 1 72 68 PHE B N 1
ATOM 3128 C CA . PHE B 1 68 ? -9.094 -20.109 -0.146 1 72 68 PHE B CA 1
ATOM 3129 C C . PHE B 1 68 ? -10.312 -19.203 -0.234 1 72 68 PHE B C 1
ATOM 3131 O O . PHE B 1 68 ? -10.195 -18.047 -0.666 1 72 68 PHE B O 1
ATOM 3138 N N . GLY B 1 69 ? -11.367 -19.359 0.343 1 68.69 69 GLY B N 1
ATOM 3139 C CA . GLY B 1 69 ? -12.609 -18.594 0.304 1 68.69 69 GLY B CA 1
ATOM 3140 C C . GLY B 1 69 ? -13.578 -19.094 -0.751 1 68.69 69 GLY B C 1
ATOM 3141 O O . GLY B 1 69 ? -14.789 -19.156 -0.507 1 68.69 69 GLY B O 1
ATOM 3142 N N . LYS B 1 70 ? -13.117 -19.281 -2.051 1 71.94 70 LYS B N 1
ATOM 3143 C CA . LYS B 1 70 ? -13.992 -19.844 -3.078 1 71.94 70 LYS B CA 1
ATOM 3144 C C . LYS B 1 70 ? -13.75 -21.328 -3.256 1 71.94 70 LYS B C 1
ATOM 3146 O O . LYS B 1 70 ? -12.633 -21.766 -3.543 1 71.94 70 LYS B O 1
ATOM 3151 N N . VAL B 1 71 ? -14.766 -22.109 -2.922 1 73.69 71 VAL B N 1
ATOM 3152 C CA . VAL B 1 71 ? -14.672 -23.562 -3.043 1 73.69 71 VAL B CA 1
ATOM 3153 C C . VAL B 1 71 ? -15.477 -24.031 -4.25 1 73.69 71 VAL B C 1
ATOM 3155 O O . VAL B 1 71 ? -16.594 -23.562 -4.484 1 73.69 71 VAL B O 1
ATOM 3158 N N . PRO B 1 72 ? -14.773 -24.859 -5.082 1 80.25 72 PRO B N 1
ATOM 3159 C CA . PRO B 1 72 ? -15.523 -25.406 -6.211 1 80.25 72 PRO B CA 1
ATOM 3160 C C . PRO B 1 72 ? -16.672 -26.312 -5.766 1 80.25 72 PRO B C 1
ATOM 3162 O O . PRO B 1 72 ? -16.734 -26.719 -4.605 1 80.25 72 PRO B O 1
ATOM 3165 N N . SER B 1 73 ? -17.547 -26.516 -6.719 1 87.12 73 SER B N 1
ATOM 3166 C CA . SER B 1 73 ? -18.578 -27.516 -6.477 1 87.12 73 SER B CA 1
ATOM 3167 C C . SER B 1 73 ? -17.984 -28.906 -6.324 1 87.12 73 SER B C 1
ATOM 3169 O O . SER B 1 73 ? -17.141 -29.312 -7.117 1 87.12 73 SER B O 1
ATOM 3171 N N . LEU B 1 74 ? -18.422 -29.594 -5.371 1 91.31 74 LEU B N 1
ATOM 3172 C CA . LEU B 1 74 ? -17.953 -30.953 -5.102 1 91.31 74 LEU B CA 1
ATOM 3173 C C . LEU B 1 74 ? -18.844 -31.984 -5.762 1 91.31 74 LEU B C 1
ATOM 3175 O O . LEU B 1 74 ? -20.062 -31.781 -5.867 1 91.31 74 LEU B O 1
ATOM 3179 N N . PRO B 1 75 ? -18.266 -33.125 -6.238 1 95.06 75 PRO B N 1
ATOM 3180 C CA . PRO B 1 75 ? -16.844 -33.438 -6.258 1 95.06 75 PRO B CA 1
ATOM 3181 C C . PRO B 1 75 ? -16.078 -32.688 -7.34 1 95.06 75 PRO B C 1
ATOM 3183 O O . PRO B 1 75 ? -16.688 -32.219 -8.312 1 95.06 75 PRO B O 1
ATOM 3186 N N . TYR B 1 76 ? -14.828 -32.5 -7.152 1 95.81 76 TYR B N 1
ATOM 3187 C CA . TYR B 1 76 ? -14.047 -31.844 -8.188 1 95.81 76 TYR B CA 1
ATOM 3188 C C . TYR B 1 76 ? -12.648 -32.438 -8.297 1 95.81 76 TYR B C 1
ATOM 3190 O O . TYR B 1 76 ? -12.227 -33.188 -7.414 1 95.81 76 TYR B O 1
ATOM 3198 N N . THR B 1 77 ? -11.969 -32.25 -9.43 1 97.19 77 THR B N 1
ATOM 3199 C CA . THR B 1 77 ? -10.57 -32.594 -9.672 1 97.19 77 THR B CA 1
ATOM 3200 C C . THR B 1 77 ? -9.68 -31.359 -9.484 1 97.19 77 THR B C 1
ATOM 3202 O O . THR B 1 77 ? -9.859 -30.344 -10.156 1 97.19 77 THR B O 1
ATOM 3205 N N . PRO B 1 78 ? -8.656 -31.422 -8.562 1 96.88 78 PRO B N 1
ATOM 3206 C CA . PRO B 1 78 ? -7.793 -30.266 -8.297 1 96.88 78 PRO B CA 1
ATOM 3207 C C . PRO B 1 78 ? -6.809 -29.984 -9.43 1 96.88 78 PRO B C 1
ATOM 3209 O O . PRO B 1 78 ? -6.695 -30.797 -10.359 1 96.88 78 PRO B O 1
ATOM 3212 N N . GLY B 1 79 ? -6.141 -28.844 -9.281 1 97.25 79 GLY B N 1
ATOM 3213 C CA . GLY B 1 79 ? -5.023 -28.484 -10.148 1 97.25 79 GLY B CA 1
ATOM 3214 C C . GLY B 1 79 ? -5.336 -27.328 -11.086 1 97.25 79 GLY B C 1
ATOM 3215 O O . GLY B 1 79 ? -6.242 -27.438 -11.914 1 97.25 79 GLY B O 1
ATOM 3216 N N . LYS B 1 80 ? -4.523 -26.328 -11.062 1 97.25 80 LYS B N 1
ATOM 3217 C CA . LYS B 1 80 ? -4.727 -25.141 -11.898 1 97.25 80 LYS B CA 1
ATOM 3218 C C . LYS B 1 80 ? -3.768 -25.141 -13.086 1 97.25 80 LYS B C 1
ATOM 3220 O O . LYS B 1 80 ? -4.082 -24.594 -14.148 1 97.25 80 LYS B O 1
ATOM 3225 N N . ASP B 1 81 ? -2.617 -25.719 -12.906 1 98.38 81 ASP B N 1
ATOM 3226 C CA . ASP B 1 81 ? -1.566 -25.672 -13.914 1 98.38 81 ASP B CA 1
ATOM 3227 C C . ASP B 1 81 ? -1.449 -27.016 -14.633 1 98.38 81 ASP B C 1
ATOM 3229 O O . ASP B 1 81 ? -1.602 -28.078 -14.023 1 98.38 81 ASP B O 1
ATOM 3233 N N . GLY B 1 82 ? -1.111 -26.922 -15.93 1 98.38 82 GLY B N 1
ATOM 3234 C CA . GLY B 1 82 ? -0.811 -28.156 -16.656 1 98.38 82 GLY B CA 1
ATOM 3235 C C . GLY B 1 82 ? -0.296 -27.906 -18.062 1 98.38 82 GLY B C 1
ATOM 3236 O O . GLY B 1 82 ? -0.209 -26.75 -18.5 1 98.38 82 GLY B O 1
ATOM 3237 N N . ALA B 1 83 ? 0.156 -28.938 -18.672 1 98.62 83 ALA B N 1
ATOM 3238 C CA . ALA B 1 83 ? 0.589 -28.938 -20.078 1 98.62 83 ALA B CA 1
ATOM 3239 C C . ALA B 1 83 ? 0.297 -30.281 -20.734 1 98.62 83 ALA B C 1
ATOM 3241 O O . ALA B 1 83 ? 0.35 -31.328 -20.094 1 98.62 83 ALA B O 1
ATOM 3242 N N . GLY B 1 84 ? -0.013 -30.203 -21.984 1 98.06 84 GLY B N 1
ATOM 3243 C CA . GLY B 1 84 ? -0.348 -31.406 -22.719 1 98.06 84 GLY B CA 1
ATOM 3244 C C . GLY B 1 84 ? -0.803 -31.109 -24.141 1 98.06 84 GLY B C 1
ATOM 3245 O O . GLY B 1 84 ? -0.332 -30.172 -24.781 1 98.06 84 GLY B O 1
ATOM 3246 N N 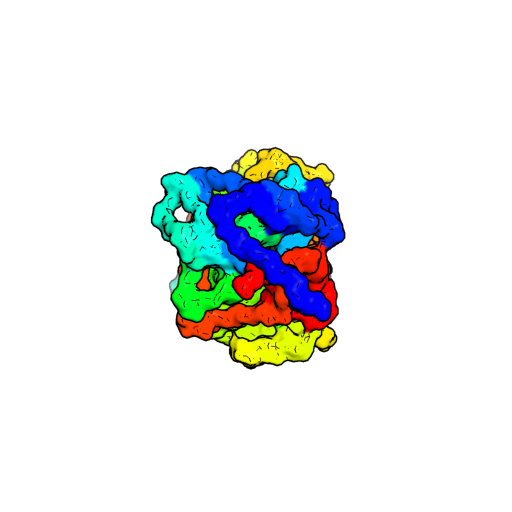. LYS B 1 85 ? -1.639 -32.062 -24.562 1 97.94 85 LYS B N 1
ATOM 3247 C CA . LYS B 1 85 ? -2.084 -32 -25.953 1 97.94 85 LYS B CA 1
ATOM 3248 C C . LYS B 1 85 ? -3.594 -31.812 -26.031 1 97.94 85 LYS B C 1
ATOM 3250 O O . LYS B 1 85 ? -4.352 -32.469 -25.312 1 97.94 85 LYS B O 1
ATOM 3255 N N . ILE B 1 86 ? -3.988 -30.906 -26.938 1 98.5 86 ILE B N 1
ATOM 3256 C CA . ILE B 1 86 ? -5.418 -30.719 -27.172 1 98.5 86 ILE B CA 1
ATOM 3257 C C . ILE B 1 86 ? -5.992 -31.953 -27.875 1 98.5 86 ILE B C 1
ATOM 3259 O O . ILE B 1 86 ? -5.453 -32.406 -28.891 1 98.5 86 ILE B O 1
ATOM 3263 N N . VAL B 1 87 ? -7.129 -32.469 -27.359 1 97.88 87 VAL B N 1
ATOM 3264 C CA . VAL B 1 87 ? -7.727 -33.656 -27.984 1 97.88 87 VAL B CA 1
ATOM 3265 C C . VAL B 1 87 ? -9.141 -33.312 -28.469 1 97.88 87 VAL B C 1
ATOM 3267 O O . VAL B 1 87 ? -9.711 -34.031 -29.281 1 97.88 87 VAL B O 1
ATOM 3270 N N . LYS B 1 88 ? -9.734 -32.281 -27.922 1 98.12 88 LYS B N 1
ATOM 3271 C CA . LYS B 1 88 ? -11.039 -31.781 -28.359 1 98.12 88 LYS B CA 1
ATOM 3272 C C . LYS B 1 88 ? -11.102 -30.266 -28.234 1 98.12 88 LYS B C 1
ATOM 3274 O O . LYS B 1 88 ? -10.57 -29.688 -27.281 1 98.12 88 LYS B O 1
ATOM 3279 N N . VAL B 1 89 ? -11.758 -29.609 -29.234 1 98.56 89 VAL B N 1
ATOM 3280 C CA . VAL B 1 89 ? -11.914 -28.156 -29.25 1 98.56 89 VAL B CA 1
ATOM 3281 C C . VAL B 1 89 ? -13.398 -27.797 -29.297 1 98.56 89 VAL B C 1
ATOM 3283 O O . VAL B 1 89 ? -14.148 -28.344 -30.109 1 98.56 89 VAL B O 1
ATOM 3286 N N . GLY B 1 90 ? -13.805 -26.922 -28.375 1 98.31 90 GLY B N 1
ATOM 3287 C CA . GLY B 1 90 ? -15.18 -26.453 -28.406 1 98.31 90 GLY B CA 1
ATOM 3288 C C . GLY B 1 90 ? -15.523 -25.703 -29.688 1 98.31 90 GLY B C 1
ATOM 3289 O O . GLY B 1 90 ? -14.664 -25.094 -30.297 1 98.31 90 GLY B O 1
ATOM 3290 N N . SER B 1 91 ? -16.812 -25.641 -29.984 1 98 91 SER B N 1
ATOM 3291 C CA . SER B 1 91 ? -17.281 -25.109 -31.266 1 98 91 SER B CA 1
ATOM 3292 C C . SER B 1 91 ? -16.984 -23.625 -31.391 1 98 91 SER B C 1
ATOM 3294 O O . SER B 1 91 ? -16.906 -23.094 -32.5 1 98 91 SER B O 1
ATOM 3296 N N . GLY B 1 92 ? -16.828 -22.922 -30.281 1 98.06 92 GLY B N 1
ATOM 3297 C CA . GLY B 1 92 ? -16.594 -21.484 -30.312 1 98.06 92 GLY B CA 1
ATOM 3298 C C . GLY B 1 92 ? -15.125 -21.125 -30.25 1 98.06 92 GLY B C 1
ATOM 3299 O O . GLY B 1 92 ? -14.781 -19.938 -30.172 1 98.06 92 GLY B O 1
ATOM 3300 N N . VAL B 1 93 ? -14.266 -22.078 -30.219 1 98.19 93 VAL B N 1
ATOM 3301 C CA . VAL B 1 93 ? -12.828 -21.844 -30.047 1 98.19 93 VAL B CA 1
ATOM 3302 C C . VAL B 1 93 ? -12.133 -21.953 -31.406 1 98.19 93 VAL B C 1
ATOM 3304 O O . VAL B 1 93 ? -12.25 -22.984 -32.094 1 98.19 93 VAL B O 1
ATOM 3307 N N . THR B 1 94 ? -11.375 -20.938 -31.859 1 97.56 94 THR B N 1
ATOM 3308 C CA . THR B 1 94 ? -10.656 -20.953 -33.125 1 97.56 94 THR B CA 1
ATOM 3309 C C . THR B 1 94 ? -9.148 -20.859 -32.875 1 97.56 94 THR B C 1
ATOM 3311 O O . THR B 1 94 ? -8.359 -21.109 -33.812 1 97.56 94 THR B O 1
ATOM 3314 N N . ALA B 1 95 ? -8.758 -20.609 -31.703 1 97.19 95 ALA B N 1
ATOM 3315 C CA . ALA B 1 95 ? -7.363 -20.312 -31.391 1 97.19 95 ALA B CA 1
ATOM 3316 C C . ALA B 1 95 ? -6.523 -21.578 -31.375 1 97.19 95 ALA B C 1
ATOM 3318 O O . ALA B 1 95 ? -5.293 -21.531 -31.406 1 97.19 95 ALA B O 1
ATOM 3319 N N . PHE B 1 96 ? -7.176 -22.75 -31.344 1 98.38 96 PHE B N 1
ATOM 3320 C CA . PHE B 1 96 ? -6.465 -24.016 -31.172 1 98.38 96 PHE B CA 1
ATOM 3321 C C . PHE B 1 96 ? -7.012 -25.078 -32.125 1 98.38 96 PHE B C 1
ATOM 3323 O O . PHE B 1 96 ? -8.133 -24.953 -32.625 1 98.38 96 PHE B O 1
ATOM 3330 N N . LYS B 1 97 ? -6.203 -26.109 -32.375 1 98.19 97 LYS B N 1
ATOM 3331 C CA . LYS B 1 97 ? -6.621 -27.312 -33.062 1 98.19 97 LYS B CA 1
ATOM 3332 C C . LYS B 1 97 ? -6.164 -28.562 -32.312 1 98.19 97 LYS B C 1
ATOM 3334 O O . LYS B 1 97 ? -5.254 -28.516 -31.484 1 98.19 97 LYS B O 1
ATOM 3339 N N . VAL B 1 98 ? -6.789 -29.625 -32.625 1 98.19 98 VAL B N 1
ATOM 3340 C CA . VAL B 1 98 ? -6.418 -30.922 -32.062 1 98.19 98 VAL B CA 1
ATOM 3341 C C . VAL B 1 98 ? -4.945 -31.203 -32.344 1 98.19 98 VAL B C 1
ATOM 3343 O O . VAL B 1 98 ? -4.457 -30.922 -33.469 1 98.19 98 VAL B O 1
ATOM 3346 N N . ASN B 1 99 ? -4.238 -31.641 -31.359 1 98 99 ASN B N 1
ATOM 3347 C CA . ASN B 1 99 ? -2.838 -32.062 -31.391 1 98 99 ASN B CA 1
ATOM 3348 C C . ASN B 1 99 ? -1.908 -30.875 -31.062 1 98 99 ASN B C 1
ATOM 3350 O O . ASN B 1 99 ? -0.696 -31.062 -30.953 1 98 99 ASN B O 1
ATOM 3354 N N . ASP B 1 100 ? -2.465 -29.672 -30.922 1 98.19 100 ASP B N 1
ATOM 3355 C CA . ASP B 1 100 ? -1.641 -28.578 -30.406 1 98.19 100 ASP B CA 1
ATOM 3356 C C . ASP B 1 100 ? -1.076 -28.906 -29.031 1 98.19 100 ASP B C 1
ATOM 3358 O O . ASP B 1 100 ? -1.786 -29.438 -28.172 1 98.19 100 ASP B O 1
ATOM 3362 N N . LEU B 1 101 ? 0.232 -28.656 -28.828 1 98.38 101 LEU B N 1
ATOM 3363 C CA . LEU B 1 101 ? 0.825 -28.703 -27.484 1 98.38 101 LEU B CA 1
ATOM 3364 C C . LEU B 1 101 ? 0.605 -27.391 -26.75 1 98.38 101 LEU B C 1
ATOM 3366 O O . LEU B 1 101 ? 0.888 -26.312 -27.281 1 98.38 101 LEU B O 1
ATOM 3370 N N . VAL B 1 102 ? 0.029 -27.469 -25.531 1 98.69 102 VAL B N 1
ATOM 3371 C CA . VAL B 1 102 ? -0.376 -26.266 -24.828 1 98.69 102 VAL B CA 1
ATOM 3372 C C . VAL B 1 102 ? 0.037 -26.344 -23.359 1 98.69 102 VAL B C 1
ATOM 3374 O O . VAL B 1 102 ? 0.337 -27.438 -22.859 1 98.69 102 VAL B O 1
ATOM 3377 N N . TRP B 1 103 ? 0.216 -25.266 -22.734 1 98.62 103 TRP B N 1
ATOM 3378 C CA . TRP B 1 103 ? 0.185 -25.141 -21.281 1 98.62 103 TRP B CA 1
ATOM 3379 C C . TRP B 1 103 ? -0.985 -24.266 -20.844 1 98.62 103 TRP B C 1
ATOM 3381 O O . TRP B 1 103 ? -1.558 -23.531 -21.641 1 98.62 103 TRP B O 1
ATOM 3391 N N . PHE B 1 104 ? -1.444 -24.438 -19.609 1 98.44 104 PHE B N 1
ATOM 3392 C CA . PHE B 1 104 ? -2.615 -23.688 -19.156 1 98.44 104 PHE B CA 1
ATOM 3393 C C . PHE B 1 104 ? -2.52 -23.375 -17.672 1 98.44 104 PHE B C 1
ATOM 3395 O O . PHE B 1 104 ? -1.731 -24 -16.953 1 98.44 104 PHE B O 1
ATOM 3402 N N . CYS B 1 105 ? -3.201 -22.406 -17.281 1 98.25 105 CYS B N 1
ATOM 3403 C CA . CYS B 1 105 ? -3.43 -21.953 -15.906 1 98.25 105 CYS B CA 1
ATOM 3404 C C . CYS B 1 105 ? -4.879 -21.531 -15.703 1 98.25 105 CYS B C 1
ATOM 3406 O O . CYS B 1 105 ? -5.297 -20.484 -16.188 1 98.25 105 CYS B O 1
ATOM 3408 N N . ALA B 1 106 ? -5.574 -22.344 -14.984 1 94.19 106 ALA B N 1
ATOM 3409 C CA . ALA B 1 106 ? -7 -22.078 -14.812 1 94.19 106 ALA B CA 1
ATOM 3410 C C . ALA B 1 106 ? -7.223 -20.875 -13.906 1 94.19 106 ALA B C 1
ATOM 3412 O O . ALA B 1 106 ? -6.852 -20.891 -12.727 1 94.19 106 ALA B O 1
ATOM 3413 N N . ALA B 1 107 ? -7.867 -19.828 -14.414 1 89.38 107 ALA B N 1
ATOM 3414 C CA . ALA B 1 107 ? -8.156 -18.625 -13.633 1 89.38 107 ALA B CA 1
ATOM 3415 C C . ALA B 1 107 ? -9.25 -18.906 -12.602 1 89.38 107 ALA B C 1
ATOM 3417 O O . ALA B 1 107 ? -9.125 -18.5 -11.438 1 89.38 107 ALA B O 1
ATOM 3418 N N . GLN B 1 108 ? -10.227 -19.562 -13.039 1 82.31 108 GLN B N 1
ATOM 3419 C CA . GLN B 1 108 ? -11.336 -19.891 -12.148 1 82.31 108 GLN B CA 1
ATOM 3420 C C . GLN B 1 108 ? -11.297 -21.359 -11.742 1 82.31 108 GLN B C 1
ATOM 3422 O O . GLN B 1 108 ? -10.75 -22.203 -12.461 1 82.31 108 GLN B O 1
ATOM 3427 N N . THR B 1 109 ? -11.852 -21.484 -10.547 1 77.06 109 THR B N 1
ATOM 3428 C CA . THR B 1 109 ? -11.992 -22.859 -10.109 1 77.06 109 THR B CA 1
ATOM 3429 C C . THR B 1 109 ? -13.047 -23.594 -10.945 1 77.06 109 THR B C 1
ATOM 3431 O O . THR B 1 109 ? -14.109 -23.031 -11.234 1 77.06 109 THR B O 1
ATOM 3434 N N . ASN B 1 110 ? -12.617 -24.688 -11.453 1 81.38 110 ASN B N 1
ATOM 3435 C CA . ASN B 1 110 ? -13.531 -25.562 -12.18 1 81.38 110 ASN B CA 1
ATOM 3436 C C . ASN B 1 110 ? -13.453 -27 -11.68 1 81.38 110 ASN B C 1
ATOM 3438 O O . ASN B 1 110 ? -12.477 -27.375 -11.023 1 81.38 110 ASN B O 1
ATOM 3442 N N . PRO B 1 111 ? -14.445 -27.75 -11.969 1 91.25 111 PRO B N 1
ATOM 3443 C CA . PRO B 1 111 ? -14.492 -29.094 -11.406 1 91.25 111 PRO B CA 1
ATOM 3444 C C . PRO B 1 111 ? -13.578 -30.078 -12.133 1 91.25 111 PRO B C 1
ATOM 3446 O O . PRO B 1 111 ? -13.445 -31.234 -11.719 1 91.25 111 PRO B O 1
ATOM 3449 N N . HIS B 1 112 ? -12.938 -29.719 -13.188 1 94.88 112 HIS B N 1
ATOM 3450 C CA . HIS B 1 112 ? -12.133 -30.625 -14 1 94.88 112 HIS B CA 1
ATOM 3451 C C . HIS B 1 112 ? -10.703 -30.094 -14.164 1 94.88 112 HIS B C 1
ATOM 3453 O O . HIS B 1 112 ? -10.266 -29.812 -15.273 1 94.88 112 HIS B O 1
ATOM 3459 N N . GLY B 1 113 ? -9.977 -30.156 -13.086 1 97.19 113 GLY B N 1
ATOM 3460 C CA . GLY B 1 113 ? -8.625 -29.609 -13.047 1 97.19 113 GLY B CA 1
ATOM 3461 C C . GLY B 1 113 ? -7.598 -30.531 -13.664 1 97.19 113 GLY B C 1
ATOM 3462 O O . GLY B 1 113 ? -7.949 -31.5 -14.352 1 97.19 113 GLY B O 1
ATOM 3463 N N . SER B 1 114 ? -6.336 -30.234 -13.469 1 98.25 114 SER B N 1
ATOM 3464 C CA . SER B 1 114 ? -5.238 -30.844 -14.195 1 98.25 114 SER B CA 1
ATOM 3465 C C . SER B 1 114 ? -4.805 -32.156 -13.547 1 98.25 114 SER B C 1
ATOM 3467 O O . SER B 1 114 ? -4.043 -32.938 -14.133 1 98.25 114 SER B O 1
ATOM 3469 N N . TYR B 1 115 ? -5.246 -32.406 -12.297 1 98.44 115 TYR B N 1
ATOM 3470 C CA . TYR B 1 115 ? -4.871 -33.656 -11.641 1 98.44 115 TYR B CA 1
ATOM 3471 C C . TYR B 1 115 ? -5.664 -34.812 -12.211 1 98.44 115 TYR B C 1
ATOM 3473 O O . TYR B 1 115 ? -6.309 -35.562 -11.469 1 98.44 115 TYR B O 1
ATOM 3481 N N . ALA B 1 116 ? -5.602 -35.031 -13.516 1 98.12 116 ALA B N 1
ATOM 3482 C CA . ALA B 1 116 ? -6.344 -36.031 -14.273 1 98.12 116 ALA B CA 1
ATOM 3483 C C . ALA B 1 116 ? -5.711 -36.25 -15.641 1 98.12 116 ALA B C 1
ATOM 3485 O O . ALA B 1 116 ? -4.895 -35.469 -16.094 1 98.12 116 ALA B O 1
ATOM 3486 N N . GLU B 1 117 ? -6.09 -37.344 -16.25 1 97.75 117 GLU B N 1
ATOM 3487 C CA . GLU B 1 117 ? -5.598 -37.625 -17.594 1 97.75 117 GLU B CA 1
ATOM 3488 C C . GLU B 1 117 ? -6.086 -36.562 -18.594 1 97.75 117 GLU B C 1
ATOM 3490 O O . GLU B 1 117 ? -5.387 -36.25 -19.547 1 97.75 117 GLU B O 1
ATOM 3495 N N . PHE B 1 118 ? -7.316 -36.094 -18.328 1 97.69 118 PHE B N 1
ATOM 3496 C CA . PHE B 1 118 ? -7.867 -35.031 -19.156 1 97.69 118 PHE B CA 1
ATOM 3497 C C . PHE B 1 118 ? -8.367 -33.875 -18.297 1 97.69 118 PHE B C 1
ATOM 3499 O O . PHE B 1 118 ? -8.977 -34.094 -17.25 1 97.69 118 PHE B O 1
ATOM 3506 N N . ALA B 1 119 ? -8.133 -32.656 -18.734 1 97.69 119 ALA B N 1
ATOM 3507 C CA . ALA B 1 119 ? -8.609 -31.469 -18.062 1 97.69 119 ALA B CA 1
ATOM 3508 C C . ALA B 1 119 ? -9.461 -30.609 -19 1 97.69 119 ALA B C 1
ATOM 3510 O O . ALA B 1 119 ? -9.188 -30.547 -20.203 1 97.69 119 ALA B O 1
ATOM 3511 N N . VAL B 1 120 ? -10.461 -30.016 -18.438 1 97.94 120 VAL B N 1
ATOM 3512 C CA . VAL B 1 120 ? -11.266 -29.031 -19.172 1 97.94 120 VAL B CA 1
ATOM 3513 C C . VAL B 1 120 ? -10.75 -27.625 -18.891 1 97.94 120 VAL B C 1
ATOM 3515 O O . VAL B 1 120 ? -10.648 -27.219 -17.734 1 97.94 120 VAL B O 1
ATOM 3518 N N . VAL B 1 121 ? -10.453 -26.891 -19.984 1 97.81 121 VAL B N 1
ATOM 3519 C CA . VAL B 1 121 ? -9.852 -25.562 -19.812 1 97.81 121 VAL B CA 1
ATOM 3520 C C . VAL B 1 121 ? -10.594 -24.562 -20.688 1 97.81 121 VAL B C 1
ATOM 3522 O O . VAL B 1 121 ? -10.867 -24.812 -21.859 1 97.81 121 VAL B O 1
ATOM 3525 N N . VAL B 1 122 ? -10.992 -23.438 -20.078 1 97.25 122 VAL B N 1
ATOM 3526 C CA . VAL B 1 122 ? -11.461 -22.328 -20.891 1 97.25 122 VAL B CA 1
ATOM 3527 C C . VAL B 1 122 ? -10.352 -21.891 -21.844 1 97.25 122 VAL B C 1
ATOM 3529 O O . VAL B 1 122 ? -9.203 -21.734 -21.438 1 97.25 122 VAL B O 1
ATOM 3532 N N . TRP B 1 123 ? -10.68 -21.656 -23.078 1 96.69 123 TRP B N 1
ATOM 3533 C CA . TRP B 1 123 ? -9.664 -21.469 -24.109 1 96.69 123 TRP B CA 1
ATOM 3534 C C . TRP B 1 123 ? -8.781 -20.266 -23.781 1 96.69 123 TRP B C 1
ATOM 3536 O O . TRP B 1 123 ? -7.602 -20.234 -24.141 1 96.69 123 TRP B O 1
ATOM 3546 N N . THR B 1 124 ? -9.242 -19.25 -23 1 96.44 124 THR B N 1
ATOM 3547 C CA . THR B 1 124 ? -8.484 -18.047 -22.672 1 96.44 124 THR B CA 1
ATOM 3548 C C . THR B 1 124 ? -7.426 -18.344 -21.609 1 96.44 124 THR B C 1
ATOM 3550 O O . THR B 1 124 ? -6.535 -17.531 -21.375 1 96.44 124 THR B O 1
ATOM 3553 N N . ASP B 1 125 ? -7.504 -19.5 -20.953 1 97.5 125 ASP B N 1
ATOM 3554 C CA . ASP B 1 125 ? -6.562 -19.875 -19.906 1 97.5 125 ASP B CA 1
ATOM 3555 C C . ASP B 1 125 ? -5.504 -20.844 -20.438 1 97.5 125 ASP B C 1
ATOM 3557 O O . ASP B 1 125 ? -4.777 -21.469 -19.672 1 97.5 125 ASP B O 1
ATOM 3561 N N . CYS B 1 126 ? -5.488 -20.969 -21.703 1 97.5 126 CYS B N 1
ATOM 3562 C CA . CYS B 1 126 ? -4.641 -21.922 -22.406 1 97.5 126 CYS B CA 1
ATOM 3563 C C . CYS B 1 126 ? -3.797 -21.234 -23.469 1 97.5 126 CYS B C 1
ATOM 3565 O O . CYS B 1 126 ? -4.27 -20.312 -24.125 1 97.5 126 CYS B O 1
ATOM 3567 N N . TRP B 1 127 ? -2.527 -21.656 -23.656 1 98.5 127 TRP B N 1
ATOM 3568 C CA . TRP B 1 127 ? -1.621 -21.047 -24.625 1 98.5 127 TRP B CA 1
ATOM 3569 C C . TRP B 1 127 ? -0.773 -22.109 -25.328 1 98.5 127 TRP B C 1
ATOM 3571 O O . TRP B 1 127 ? -0.392 -23.109 -24.703 1 98.5 127 TRP B O 1
ATOM 3581 N N . LEU B 1 128 ? -0.468 -21.812 -26.562 1 98.44 128 LEU B N 1
ATOM 3582 C CA . LEU B 1 128 ? 0.424 -22.688 -27.312 1 98.44 128 LEU B CA 1
ATOM 3583 C C . LEU B 1 128 ? 1.8 -22.75 -26.656 1 98.44 128 LEU B C 1
ATOM 3585 O O . LEU B 1 128 ? 2.326 -21.734 -26.219 1 98.44 128 LEU B O 1
ATOM 3589 N N . LEU B 1 129 ? 2.281 -23.891 -26.531 1 97.75 129 LEU B N 1
ATOM 3590 C CA . LEU B 1 129 ? 3.652 -24.078 -26.062 1 97.75 129 LEU B CA 1
ATOM 3591 C C . LEU B 1 129 ? 4.652 -23.688 -27.141 1 97.75 129 LEU B C 1
ATOM 3593 O O . LEU B 1 129 ? 4.531 -24.109 -28.297 1 97.75 129 LEU B O 1
ATOM 3597 N N . PRO B 1 130 ? 5.648 -22.859 -26.781 1 96.31 130 PRO B N 1
ATOM 3598 C CA . PRO B 1 130 ? 6.676 -22.578 -27.797 1 96.31 130 PRO B CA 1
ATOM 3599 C C . PRO B 1 130 ? 7.375 -23.828 -28.297 1 96.31 130 PRO B C 1
ATOM 3601 O O . PRO B 1 130 ? 7.551 -24.797 -27.547 1 96.31 130 PRO B O 1
ATOM 3604 N N . LYS B 1 131 ? 7.848 -23.859 -29.531 1 92.5 131 LYS B N 1
ATOM 3605 C CA . LYS B 1 131 ? 8.352 -25.047 -30.234 1 92.5 131 LYS B CA 1
ATOM 3606 C C . LYS B 1 131 ? 9.562 -25.625 -29.531 1 92.5 131 LYS B C 1
ATOM 3608 O O . LYS B 1 131 ? 9.742 -26.844 -29.5 1 92.5 131 LYS B O 1
ATOM 3613 N N . ASN B 1 132 ? 10.383 -24.922 -28.906 1 93.62 132 ASN B N 1
ATOM 3614 C CA . ASN B 1 132 ? 11.617 -25.438 -28.297 1 93.62 132 ASN B CA 1
ATOM 3615 C C . ASN B 1 132 ? 11.461 -25.609 -26.797 1 93.62 132 ASN B C 1
ATOM 3617 O O . ASN B 1 132 ? 12.453 -25.75 -26.078 1 93.62 132 ASN B O 1
ATOM 3621 N N . VAL B 1 133 ? 10.203 -25.688 -26.375 1 95.75 133 VAL B N 1
ATOM 3622 C CA . VAL B 1 133 ? 9.938 -25.812 -24.938 1 95.75 133 VAL B CA 1
ATOM 3623 C C . VAL B 1 133 ? 9.188 -27.109 -24.672 1 95.75 133 VAL B C 1
ATOM 3625 O O . VAL B 1 133 ? 8.211 -27.422 -25.359 1 95.75 133 VAL B O 1
ATOM 3628 N N . GLY B 1 134 ? 9.641 -27.922 -23.719 1 96.31 134 GLY B N 1
ATOM 3629 C CA . GLY B 1 134 ? 9.008 -29.172 -23.359 1 96.31 134 GLY B CA 1
ATOM 3630 C C . GLY B 1 134 ? 7.785 -29 -22.484 1 96.31 134 GLY B C 1
ATOM 3631 O O . GLY B 1 134 ? 7.605 -27.953 -21.859 1 96.31 134 GLY B O 1
ATOM 3632 N N . LEU B 1 135 ? 6.98 -30.031 -22.422 1 97.25 135 LEU B N 1
ATOM 3633 C CA . LEU B 1 135 ? 5.73 -30.016 -21.656 1 97.25 135 LEU B CA 1
ATOM 3634 C C . LEU B 1 135 ? 6 -29.875 -20.172 1 97.25 135 LEU B C 1
ATOM 3636 O O . LEU B 1 135 ? 5.207 -29.281 -19.438 1 97.25 135 LEU B O 1
ATOM 3640 N N . LYS B 1 136 ? 7.141 -30.438 -19.734 1 96.69 136 LYS B N 1
ATOM 3641 C CA . LYS B 1 136 ? 7.52 -30.297 -18.328 1 96.69 136 LYS B CA 1
ATOM 3642 C C . LYS B 1 136 ? 7.652 -28.828 -17.938 1 96.69 136 LYS B C 1
ATOM 3644 O O . LYS B 1 136 ? 7.117 -28.406 -16.922 1 96.69 136 LYS B O 1
ATOM 3649 N N . VAL B 1 137 ? 8.312 -28.109 -18.75 1 97.44 137 VAL B N 1
ATOM 3650 C CA . VAL B 1 137 ? 8.5 -26.672 -18.531 1 97.44 137 VAL B CA 1
ATOM 3651 C C . VAL B 1 137 ? 7.152 -25.953 -18.609 1 97.44 13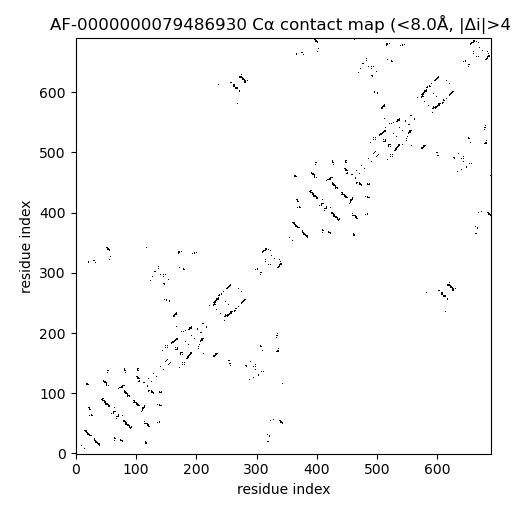7 VAL B C 1
ATOM 3653 O O . VAL B 1 137 ? 6.844 -25.125 -17.75 1 97.44 137 VAL B O 1
ATOM 3656 N N . GLY B 1 138 ? 6.348 -26.297 -19.562 1 98.12 138 GLY B N 1
ATOM 3657 C CA . GLY B 1 138 ? 5.031 -25.703 -19.703 1 98.12 138 GLY B CA 1
ATOM 3658 C C . GLY B 1 138 ? 4.184 -25.828 -18.453 1 98.12 138 GLY B C 1
ATOM 3659 O O . GLY B 1 138 ? 3.555 -24.859 -18.031 1 98.12 138 GLY B O 1
ATOM 3660 N N . ALA B 1 139 ? 4.195 -27 -17.828 1 98.31 139 ALA B N 1
ATOM 3661 C CA . ALA B 1 139 ? 3.365 -27.281 -16.656 1 98.31 139 ALA B CA 1
ATOM 3662 C C . ALA B 1 139 ? 3.85 -26.484 -15.445 1 98.31 139 ALA B C 1
ATOM 3664 O O . ALA B 1 139 ? 3.141 -26.391 -14.438 1 98.31 139 ALA B O 1
ATOM 3665 N N . ALA B 1 140 ? 5.059 -25.969 -15.555 1 98.31 140 ALA B N 1
ATOM 3666 C CA . ALA B 1 140 ? 5.664 -25.266 -14.43 1 98.31 140 ALA B CA 1
ATOM 3667 C C . ALA B 1 140 ? 5.43 -23.75 -14.531 1 98.31 140 ALA B C 1
ATOM 3669 O O . ALA B 1 140 ? 5.734 -23.016 -13.594 1 98.31 140 ALA B O 1
ATOM 3670 N N . LEU B 1 141 ? 4.797 -23.219 -15.57 1 98.38 141 LEU B N 1
ATOM 3671 C CA . LEU B 1 141 ? 4.777 -21.781 -15.875 1 98.38 141 LEU B CA 1
ATOM 3672 C C . LEU B 1 141 ? 3.596 -21.109 -15.195 1 98.38 141 LEU B C 1
ATOM 3674 O O . LEU B 1 141 ? 3.721 -19.984 -14.703 1 98.38 141 LEU B O 1
ATOM 3678 N N . GLY B 1 142 ? 2.459 -21.703 -15.156 1 98.06 142 GLY B N 1
ATOM 3679 C CA . GLY B 1 142 ? 1.183 -21.078 -14.844 1 98.06 142 GLY B CA 1
ATOM 3680 C C . GLY B 1 142 ? 1.247 -20.172 -13.633 1 98.06 142 GLY B C 1
ATOM 3681 O O . GLY B 1 142 ? 1.762 -19.047 -13.727 1 98.06 142 GLY B O 1
ATOM 3682 N N . VAL B 1 143 ? 0.873 -20.625 -12.523 1 98 143 VAL B N 1
ATOM 3683 C CA . VAL B 1 143 ? 0.682 -19.844 -11.312 1 98 143 VAL B CA 1
ATOM 3684 C C . VAL B 1 143 ? 1.992 -19.156 -10.93 1 98 143 VAL B C 1
ATOM 3686 O O . VAL B 1 143 ? 2.033 -17.938 -10.75 1 98 143 VAL B O 1
ATOM 3689 N N . PRO B 1 144 ? 3.117 -19.797 -10.914 1 98.19 144 PRO B N 1
ATOM 3690 C CA . PRO B 1 144 ? 4.316 -19.156 -10.375 1 98.19 144 PRO B CA 1
ATOM 3691 C C . PRO B 1 144 ? 4.809 -18 -11.258 1 98.19 144 PRO B C 1
ATOM 3693 O O . PRO B 1 144 ? 5.031 -16.891 -10.766 1 98.19 144 PRO B O 1
ATOM 3696 N N . TYR B 1 145 ? 4.867 -18.172 -12.531 1 98.62 145 TYR B N 1
ATOM 3697 C CA . TYR B 1 145 ? 5.512 -17.188 -13.383 1 98.62 145 TYR B CA 1
ATOM 3698 C C . TYR B 1 145 ? 4.543 -16.062 -13.742 1 98.62 145 TYR B C 1
ATOM 3700 O O . TYR B 1 145 ? 4.953 -14.906 -13.898 1 98.62 145 TYR B O 1
ATOM 3708 N N . LEU B 1 146 ? 3.252 -16.422 -13.852 1 98.69 146 LEU B N 1
ATOM 3709 C CA . LEU B 1 146 ? 2.266 -15.359 -14.055 1 98.69 146 LEU B CA 1
ATOM 3710 C C . LEU B 1 146 ? 2.104 -14.516 -12.797 1 98.69 146 LEU B C 1
ATOM 3712 O O . LEU B 1 146 ? 1.864 -13.312 -12.883 1 98.69 146 LEU B O 1
ATOM 3716 N N . THR B 1 147 ? 2.25 -15.133 -11.633 1 98.56 147 THR B N 1
ATOM 3717 C CA . THR B 1 147 ? 2.23 -14.391 -10.383 1 98.56 147 THR B CA 1
ATOM 3718 C C . THR B 1 147 ? 3.432 -13.453 -10.289 1 98.56 147 THR B C 1
ATOM 3720 O O . THR B 1 147 ? 3.289 -12.289 -9.922 1 98.56 147 THR B O 1
ATOM 3723 N N . ALA B 1 148 ? 4.59 -13.961 -10.609 1 98.81 148 ALA B N 1
ATOM 3724 C CA . ALA B 1 148 ? 5.801 -13.141 -10.578 1 98.81 148 ALA B CA 1
ATOM 3725 C C . ALA B 1 148 ? 5.695 -11.969 -11.547 1 98.81 148 ALA B C 1
ATOM 3727 O O . ALA B 1 148 ? 6.07 -10.836 -11.219 1 98.81 148 ALA B O 1
ATOM 3728 N N . TYR B 1 149 ? 5.199 -12.258 -12.781 1 98.88 149 TYR B N 1
ATOM 3729 C CA . TYR B 1 149 ? 4.961 -11.203 -13.758 1 98.88 149 TYR B CA 1
ATOM 3730 C C . TYR B 1 149 ? 4.02 -10.141 -13.195 1 98.88 149 TYR B C 1
ATOM 3732 O O . TYR B 1 149 ? 4.301 -8.945 -13.289 1 98.88 149 TYR B O 1
ATOM 3740 N N . ARG B 1 150 ? 2.949 -10.602 -12.633 1 98.75 150 ARG B N 1
ATOM 3741 C CA . ARG B 1 150 ? 1.973 -9.672 -12.078 1 98.75 150 ARG B CA 1
ATOM 3742 C C . ARG B 1 150 ? 2.584 -8.836 -10.953 1 98.75 150 ARG B C 1
ATOM 3744 O O . ARG B 1 150 ? 2.363 -7.629 -10.883 1 98.75 150 ARG B O 1
ATOM 3751 N N . ALA B 1 151 ? 3.359 -9.438 -10.078 1 98.81 151 ALA B N 1
ATOM 3752 C CA . ALA B 1 151 ? 3.973 -8.75 -8.953 1 98.81 151 ALA B CA 1
ATOM 3753 C C . ALA B 1 151 ? 4.945 -7.672 -9.422 1 98.81 151 ALA B C 1
ATOM 3755 O O . ALA B 1 151 ? 4.809 -6.5 -9.062 1 98.81 151 ALA B O 1
ATOM 3756 N N . LEU B 1 152 ? 5.867 -8.023 -10.328 1 98.88 152 LEU B N 1
ATOM 3757 C CA . LEU B 1 152 ? 6.992 -7.141 -10.633 1 98.88 152 LEU B CA 1
ATOM 3758 C C . LEU B 1 152 ? 6.629 -6.164 -11.75 1 98.88 152 LEU B C 1
ATOM 3760 O O . LEU B 1 152 ? 7.016 -4.996 -11.711 1 98.88 152 LEU B O 1
ATOM 3764 N N . ILE B 1 153 ? 5.871 -6.66 -12.758 1 98.88 153 ILE B N 1
ATOM 3765 C CA . ILE B 1 153 ? 5.648 -5.859 -13.961 1 98.88 153 ILE B CA 1
ATOM 3766 C C . ILE B 1 153 ? 4.348 -5.07 -13.82 1 98.88 153 ILE B C 1
ATOM 3768 O O . ILE B 1 153 ? 4.324 -3.857 -14.039 1 98.88 153 ILE B O 1
ATOM 3772 N N . VAL B 1 154 ? 3.275 -5.727 -13.43 1 98.69 154 VAL B N 1
ATOM 3773 C CA . VAL B 1 154 ? 1.962 -5.09 -13.453 1 98.69 154 VAL B CA 1
ATOM 3774 C C . VAL B 1 154 ? 1.779 -4.238 -12.195 1 98.69 154 VAL B C 1
ATOM 3776 O O . VAL B 1 154 ? 1.457 -3.051 -12.289 1 98.69 154 VAL B O 1
ATOM 3779 N N . LYS B 1 155 ? 2.018 -4.812 -11.008 1 98.62 155 LYS B N 1
ATOM 3780 C CA . LYS B 1 155 ? 1.758 -4.117 -9.75 1 98.62 155 LYS B CA 1
ATOM 3781 C C . LYS B 1 155 ? 2.979 -3.318 -9.297 1 98.62 155 LYS B C 1
ATOM 3783 O O . LYS B 1 155 ? 2.855 -2.16 -8.891 1 98.62 155 LYS B O 1
ATOM 3788 N N . GLY B 1 156 ? 4.148 -3.949 -9.359 1 98.69 156 GLY B N 1
ATOM 3789 C CA . GLY B 1 156 ? 5.375 -3.295 -8.938 1 98.69 156 GLY B CA 1
ATOM 3790 C C . GLY B 1 156 ? 5.879 -2.26 -9.922 1 98.69 156 GLY B C 1
ATOM 3791 O O . GLY B 1 156 ? 6.578 -1.318 -9.547 1 98.69 156 GLY B O 1
ATOM 3792 N N . LYS B 1 157 ? 5.562 -2.496 -11.258 1 98.69 157 LYS B N 1
ATOM 3793 C CA . LYS B 1 157 ? 6.043 -1.623 -12.328 1 98.69 157 LYS B CA 1
ATOM 3794 C C . LYS B 1 157 ? 7.547 -1.39 -12.211 1 98.69 157 LYS B C 1
ATOM 3796 O O . LYS B 1 157 ? 8.008 -0.245 -12.234 1 98.69 157 LYS B O 1
ATOM 3801 N N . CYS B 1 158 ? 8.273 -2.422 -12.102 1 98.62 158 CYS B N 1
ATOM 3802 C CA . CYS B 1 158 ? 9.711 -2.35 -11.844 1 98.62 158 CYS B CA 1
ATOM 3803 C C . CYS B 1 158 ? 10.43 -1.646 -12.984 1 98.62 158 CYS B C 1
ATOM 3805 O O . CYS B 1 158 ? 9.969 -1.673 -14.125 1 98.62 158 CYS B O 1
ATOM 3807 N N . LYS B 1 159 ? 11.523 -0.995 -12.695 1 98.62 159 LYS B N 1
ATOM 3808 C CA . LYS B 1 159 ? 12.391 -0.302 -13.641 1 98.62 159 LYS B CA 1
ATOM 3809 C C . LYS B 1 159 ? 13.852 -0.72 -13.461 1 98.62 159 LYS B C 1
ATOM 3811 O O . LYS B 1 159 ? 14.281 -1.006 -12.344 1 98.62 159 LYS B O 1
ATOM 3816 N N . ALA B 1 160 ? 14.5 -0.726 -14.617 1 98.75 160 ALA B N 1
ATOM 3817 C CA . ALA B 1 160 ? 15.93 -1.038 -14.57 1 98.75 160 ALA B CA 1
ATOM 3818 C C . ALA B 1 160 ? 16.656 -0.14 -13.578 1 98.75 160 ALA B C 1
ATOM 3820 O O . ALA B 1 160 ? 16.375 1.055 -13.484 1 98.75 160 ALA B O 1
ATOM 3821 N N . GLY B 1 161 ? 17.609 -0.686 -12.852 1 98.56 161 GLY B N 1
ATOM 3822 C CA . GLY B 1 161 ? 18.422 0.068 -11.906 1 98.56 161 GLY B CA 1
ATOM 3823 C C . GLY B 1 161 ? 17.891 -0.003 -10.484 1 98.56 161 GLY B C 1
ATOM 3824 O O . GLY B 1 161 ? 18.609 0.301 -9.531 1 98.56 161 GLY B O 1
ATOM 3825 N N . GLN B 1 162 ? 16.625 -0.409 -10.234 1 98.75 162 GLN B N 1
ATOM 3826 C CA . GLN B 1 162 ? 16.047 -0.543 -8.898 1 98.75 162 GLN B CA 1
ATOM 3827 C C . GLN B 1 162 ? 16.609 -1.766 -8.18 1 98.75 162 GLN B C 1
ATOM 3829 O O . GLN B 1 162 ? 17.141 -2.676 -8.805 1 98.75 162 GLN B O 1
ATOM 3834 N N . THR B 1 163 ? 16.5 -1.729 -6.883 1 98.88 163 THR B N 1
ATOM 3835 C CA . THR B 1 163 ? 16.891 -2.855 -6.047 1 98.88 163 THR B CA 1
ATOM 3836 C C . THR B 1 163 ? 15.672 -3.658 -5.605 1 98.88 163 THR B C 1
ATOM 3838 O O . THR B 1 163 ? 14.719 -3.1 -5.066 1 98.88 163 THR B O 1
ATOM 3841 N N . LEU B 1 164 ? 15.719 -4.938 -5.891 1 98.94 164 LEU B N 1
ATOM 3842 C CA . LEU B 1 164 ? 14.641 -5.867 -5.582 1 98.94 164 LEU B CA 1
ATOM 3843 C C . LEU B 1 164 ? 15.062 -6.848 -4.492 1 98.94 164 LEU B C 1
ATOM 3845 O O . LEU B 1 164 ? 16.141 -7.445 -4.57 1 98.94 164 LEU B O 1
ATOM 3849 N N . PHE B 1 165 ? 14.305 -6.957 -3.424 1 98.88 165 PHE B N 1
ATOM 3850 C CA . PHE B 1 165 ? 14.477 -7.973 -2.391 1 98.88 165 PHE B CA 1
ATOM 3851 C C . PHE B 1 165 ? 13.383 -9.023 -2.475 1 98.88 165 PHE B C 1
ATOM 3853 O O . PHE B 1 165 ? 12.195 -8.695 -2.396 1 98.88 165 PHE B O 1
ATOM 3860 N N . VAL B 1 166 ? 13.695 -10.273 -2.686 1 98.62 166 VAL B N 1
ATOM 3861 C CA . VAL B 1 166 ? 12.727 -11.359 -2.768 1 98.62 166 VAL B CA 1
ATOM 3862 C C . VAL B 1 166 ? 12.883 -12.289 -1.562 1 98.62 166 VAL B C 1
ATOM 3864 O O . VAL B 1 166 ? 13.875 -13.008 -1.451 1 98.62 166 VAL B O 1
ATOM 3867 N N . HIS B 1 167 ? 11.852 -12.289 -0.687 1 94.88 167 HIS B N 1
ATOM 3868 C CA . HIS B 1 167 ? 11.852 -13.195 0.457 1 94.88 167 HIS B CA 1
ATOM 3869 C C . HIS B 1 167 ? 11.562 -14.625 0.028 1 94.88 167 HIS B C 1
ATOM 3871 O O . HIS B 1 167 ? 10.703 -14.859 -0.824 1 94.88 167 HIS B O 1
ATOM 3877 N N . GLY B 1 168 ? 12.25 -15.586 0.664 1 92.44 168 GLY B N 1
ATOM 3878 C CA . GLY B 1 168 ? 11.969 -16.969 0.352 1 92.44 168 GLY B CA 1
ATOM 3879 C C . GLY B 1 168 ? 11.953 -17.266 -1.139 1 92.44 168 GLY B C 1
ATOM 3880 O O . GLY B 1 168 ? 10.984 -17.828 -1.656 1 92.44 168 GLY B O 1
ATOM 3881 N N . ALA B 1 169 ? 13.023 -16.969 -1.729 1 96.88 169 ALA B N 1
ATOM 3882 C CA . ALA B 1 169 ? 13.055 -16.875 -3.186 1 96.88 169 ALA B CA 1
ATOM 3883 C C . ALA B 1 169 ? 13.297 -18.234 -3.822 1 96.88 169 ALA B C 1
ATOM 3885 O O . ALA B 1 169 ? 13.25 -18.375 -5.047 1 96.88 169 ALA B O 1
ATOM 3886 N N . SER B 1 170 ? 13.492 -19.234 -2.996 1 95.75 170 SER B N 1
ATOM 3887 C CA . SER B 1 170 ? 13.867 -20.531 -3.576 1 95.75 170 SER B CA 1
ATOM 3888 C C . SER B 1 170 ? 12.656 -21.266 -4.121 1 95.75 170 SER B C 1
ATOM 3890 O O . SER B 1 170 ? 12.797 -22.234 -4.867 1 95.75 170 SER B O 1
ATOM 3892 N N . GLY B 1 171 ? 11.477 -20.859 -3.721 1 95.12 171 GLY B N 1
ATOM 3893 C CA . GLY B 1 171 ? 10.273 -21.453 -4.293 1 95.12 171 GLY B CA 1
ATOM 3894 C C . GLY B 1 171 ? 10.039 -21.062 -5.738 1 95.12 171 GLY B C 1
ATOM 3895 O O . GLY B 1 171 ? 10.805 -20.266 -6.301 1 95.12 171 GLY B O 1
ATOM 3896 N N . ALA B 1 172 ? 9 -21.594 -6.316 1 96.88 172 ALA B N 1
ATOM 3897 C CA . ALA B 1 172 ? 8.75 -21.391 -7.742 1 96.88 172 ALA B CA 1
ATOM 3898 C C . ALA B 1 172 ? 8.492 -19.922 -8.055 1 96.88 172 ALA B C 1
ATOM 3900 O O . ALA B 1 172 ? 9.094 -19.375 -8.977 1 96.88 172 ALA B O 1
ATOM 3901 N N . VAL B 1 173 ? 7.605 -19.25 -7.297 1 97.94 173 VAL B N 1
ATOM 3902 C CA . VAL B 1 173 ? 7.324 -17.828 -7.523 1 97.94 173 VAL B CA 1
ATOM 3903 C C . VAL B 1 173 ? 8.586 -17 -7.266 1 97.94 173 VAL B C 1
ATOM 3905 O O . VAL B 1 173 ? 8.898 -16.094 -8.023 1 97.94 173 VAL B O 1
ATOM 3908 N N . GLY B 1 174 ? 9.305 -17.328 -6.203 1 98.25 174 GLY B N 1
ATOM 3909 C CA . GLY B 1 174 ? 10.531 -16.625 -5.871 1 98.25 174 GLY B CA 1
ATOM 3910 C C . GLY B 1 174 ? 11.586 -16.703 -6.965 1 98.25 174 GLY B C 1
ATOM 3911 O O . GLY B 1 174 ? 12.164 -15.688 -7.359 1 98.25 174 GLY B O 1
ATOM 3912 N N . GLN B 1 175 ? 11.812 -17.906 -7.453 1 98.38 175 GLN B N 1
ATOM 3913 C CA . GLN B 1 175 ? 12.773 -18.078 -8.539 1 98.38 175 GLN B CA 1
ATOM 3914 C C . GLN B 1 175 ? 12.344 -17.312 -9.781 1 98.38 175 GLN B C 1
ATOM 3916 O O . GLN B 1 175 ? 13.188 -16.734 -10.477 1 98.38 175 GLN B O 1
ATOM 3921 N N . ALA B 1 176 ? 11.047 -17.359 -10.07 1 98.69 176 ALA B N 1
ATOM 3922 C CA . ALA B 1 176 ? 10.523 -16.578 -11.188 1 98.69 176 ALA B CA 1
ATOM 3923 C C . ALA B 1 176 ? 10.805 -15.094 -11.008 1 98.69 176 ALA B C 1
ATOM 3925 O O . ALA B 1 176 ? 11.219 -14.414 -11.953 1 98.69 176 ALA B O 1
ATOM 3926 N N . CYS B 1 177 ? 10.641 -14.57 -9.797 1 98.88 177 CYS B N 1
ATOM 3927 C CA . CYS B 1 177 ? 10.891 -13.164 -9.5 1 98.88 177 CYS B CA 1
ATOM 3928 C C . CYS B 1 177 ? 12.359 -12.82 -9.703 1 98.88 177 CYS B C 1
ATOM 3930 O O . CYS B 1 177 ? 12.688 -11.758 -10.242 1 98.88 177 CYS B O 1
ATOM 3932 N N . VAL B 1 178 ? 13.25 -13.703 -9.258 1 98.81 178 VAL B N 1
ATOM 3933 C CA . VAL B 1 178 ? 14.68 -13.469 -9.43 1 98.81 178 VAL B CA 1
ATOM 3934 C C . VAL B 1 178 ? 15.008 -13.375 -10.922 1 98.81 178 VAL B C 1
ATOM 3936 O O . VAL B 1 178 ? 15.68 -12.438 -11.352 1 98.81 178 VAL B O 1
ATOM 3939 N N . GLN B 1 179 ? 14.5 -14.281 -11.711 1 98.81 179 GLN B N 1
ATOM 3940 C CA . GLN B 1 179 ? 14.805 -14.32 -13.141 1 98.81 179 GLN B CA 1
ATOM 3941 C C . GLN B 1 179 ? 14.227 -13.109 -13.859 1 98.81 179 GLN B C 1
ATOM 3943 O O . GLN B 1 179 ? 14.914 -12.469 -14.664 1 98.81 179 GLN B O 1
ATOM 3948 N N . ILE B 1 180 ? 12.984 -12.75 -13.586 1 98.88 180 ILE B N 1
ATOM 3949 C CA . ILE B 1 180 ? 12.344 -11.586 -14.195 1 98.88 180 ILE B CA 1
ATOM 3950 C C . ILE B 1 180 ? 13.07 -10.312 -13.758 1 98.88 180 ILE B C 1
ATOM 3952 O O . ILE B 1 180 ? 13.336 -9.43 -14.578 1 98.88 180 ILE B O 1
ATOM 3956 N N . GLY B 1 181 ? 13.406 -10.219 -12.445 1 98.88 181 GLY B N 1
ATOM 3957 C CA . GLY B 1 181 ? 14.148 -9.07 -11.945 1 98.88 181 GLY B CA 1
ATOM 3958 C C . GLY B 1 181 ? 15.469 -8.859 -12.672 1 98.88 181 GLY B C 1
ATOM 3959 O O . GLY B 1 181 ? 15.781 -7.742 -13.078 1 98.88 181 GLY B O 1
ATOM 3960 N N . LYS B 1 182 ? 16.188 -9.969 -12.828 1 98.75 182 LYS B N 1
ATOM 3961 C CA . LYS B 1 182 ? 17.469 -9.898 -13.539 1 98.75 182 LYS B CA 1
ATOM 3962 C C . LYS B 1 182 ? 17.25 -9.484 -14.992 1 98.75 182 LYS B C 1
ATOM 3964 O O . LYS B 1 182 ? 17.969 -8.625 -15.508 1 98.75 182 LYS B O 1
ATOM 3969 N N . ARG B 1 183 ? 16.297 -10.039 -15.664 1 98.56 183 ARG B N 1
ATOM 3970 C CA . ARG B 1 183 ? 15.992 -9.727 -17.062 1 98.56 183 ARG B CA 1
ATOM 3971 C C . ARG B 1 183 ? 15.656 -8.242 -17.219 1 98.56 183 ARG B C 1
ATOM 3973 O O . ARG B 1 183 ? 16.047 -7.625 -18.219 1 98.56 183 ARG B O 1
ATOM 3980 N N . GLU B 1 184 ? 14.969 -7.688 -16.266 1 98.62 184 GLU B N 1
ATOM 3981 C CA . GLU B 1 184 ? 14.492 -6.312 -16.375 1 98.62 184 GLU B CA 1
ATOM 3982 C C . GLU B 1 184 ? 15.539 -5.324 -15.859 1 98.62 184 GLU B C 1
ATOM 3984 O O . GLU B 1 184 ? 15.273 -4.121 -15.781 1 98.62 184 GLU B O 1
ATOM 3989 N N . GLY B 1 185 ? 16.703 -5.773 -15.461 1 98.75 185 GLY B N 1
ATOM 3990 C CA . GLY B 1 185 ? 17.812 -4.906 -15.141 1 98.75 185 GLY B CA 1
ATOM 3991 C C . GLY B 1 185 ? 17.844 -4.484 -13.68 1 98.75 185 GLY B C 1
ATOM 3992 O O . GLY B 1 185 ? 18.438 -3.457 -13.336 1 98.75 185 GLY B O 1
ATOM 3993 N N . LEU B 1 186 ? 17.219 -5.238 -12.773 1 98.81 186 LEU B N 1
ATOM 3994 C CA . LEU B 1 186 ? 17.219 -4.918 -11.344 1 98.81 186 LEU B CA 1
ATOM 3995 C C . LEU B 1 186 ? 18.438 -5.547 -10.656 1 98.81 186 LEU B C 1
ATOM 3997 O O . LEU B 1 186 ? 18.969 -6.547 -11.133 1 98.81 186 LEU B O 1
ATOM 4001 N N . LYS B 1 187 ? 18.875 -4.883 -9.594 1 98.75 187 LYS B N 1
ATOM 4002 C CA . LYS B 1 187 ? 19.719 -5.555 -8.617 1 98.75 187 LYS B CA 1
ATOM 4003 C C . LYS B 1 187 ? 18.891 -6.438 -7.688 1 98.75 187 LYS B C 1
ATOM 4005 O O . LYS B 1 187 ? 18.047 -5.941 -6.934 1 98.75 187 LYS B O 1
ATOM 4010 N N . VAL B 1 188 ? 19.156 -7.742 -7.73 1 98.88 188 VAL B N 1
ATOM 4011 C CA . VAL B 1 188 ? 18.281 -8.68 -7.051 1 98.88 188 VAL B CA 1
ATOM 4012 C C . VAL B 1 188 ? 18.984 -9.273 -5.836 1 98.88 188 VAL B C 1
ATOM 4014 O O . VAL B 1 188 ? 20.031 -9.906 -5.965 1 98.88 188 VAL B O 1
ATOM 4017 N N . VAL B 1 189 ? 18.422 -9.039 -4.648 1 98.75 189 VAL B N 1
ATOM 4018 C CA . VAL B 1 189 ? 18.812 -9.664 -3.385 1 98.75 189 VAL B CA 1
ATOM 4019 C C . VAL B 1 189 ? 17.734 -10.656 -2.947 1 98.75 189 VAL B C 1
ATOM 4021 O O . VAL B 1 189 ? 16.531 -10.352 -3.008 1 98.75 189 VAL B O 1
ATOM 4024 N N . ALA B 1 190 ? 18.156 -11.852 -2.561 1 98.12 190 ALA B N 1
ATOM 4025 C CA . ALA B 1 190 ? 17.172 -12.898 -2.291 1 98.12 190 ALA B CA 1
ATOM 4026 C C . ALA B 1 190 ? 17.547 -13.703 -1.047 1 98.12 190 ALA B C 1
ATOM 4028 O O . ALA B 1 190 ? 18.703 -13.719 -0.641 1 98.12 190 ALA B O 1
ATOM 4029 N N . THR B 1 191 ? 16.5 -14.273 -0.446 1 96.62 191 THR B N 1
ATOM 4030 C CA . THR B 1 191 ? 16.766 -15.141 0.699 1 96.62 191 THR B CA 1
ATOM 4031 C C . THR B 1 191 ? 16.25 -16.547 0.449 1 96.62 191 THR B C 1
ATOM 4033 O O . THR B 1 191 ? 15.312 -16.734 -0.332 1 96.62 191 THR B O 1
ATOM 4036 N N . ALA B 1 192 ? 16.891 -17.516 1.073 1 95.25 192 ALA B N 1
ATOM 4037 C CA . ALA B 1 192 ? 16.453 -18.906 1.125 1 95.25 192 ALA B CA 1
ATOM 4038 C C . ALA B 1 192 ? 16.609 -19.484 2.529 1 95.25 192 ALA B C 1
ATOM 4040 O O . ALA B 1 192 ? 17.312 -18.906 3.367 1 95.25 192 ALA B O 1
ATOM 4041 N N . GLY B 1 193 ? 15.922 -20.531 2.795 1 92.19 193 GLY B N 1
ATOM 4042 C CA . GLY B 1 193 ? 15.961 -21.125 4.121 1 92.19 193 GLY B CA 1
ATOM 4043 C C . GLY B 1 193 ? 16.859 -22.344 4.195 1 92.19 193 GLY B C 1
ATOM 4044 O O . GLY B 1 193 ? 16.938 -23 5.238 1 92.19 193 GLY B O 1
ATOM 4045 N N . SER B 1 194 ? 17.469 -22.766 3.092 1 92.25 194 SER B N 1
ATOM 4046 C CA . SER B 1 194 ? 18.359 -23.922 3.031 1 92.25 194 SER B CA 1
ATOM 4047 C C . SER B 1 194 ? 19.578 -23.641 2.146 1 92.25 194 SER B C 1
ATOM 4049 O O . SER B 1 194 ? 19.547 -22.734 1.306 1 92.25 194 SER B O 1
ATOM 4051 N N . GLU B 1 195 ? 20.594 -24.438 2.389 1 93.44 195 GLU B N 1
ATOM 4052 C CA . GLU B 1 195 ? 21.797 -24.297 1.564 1 93.44 195 GLU B CA 1
ATOM 4053 C C . GLU B 1 195 ? 21.484 -24.594 0.097 1 93.44 195 GLU B C 1
ATOM 4055 O O . GLU B 1 195 ? 21.984 -23.891 -0.793 1 93.44 195 GLU B O 1
ATOM 4060 N N . CYS B 1 196 ? 20.703 -25.578 -0.089 1 93.31 196 CYS B N 1
ATOM 4061 C CA . CYS B 1 196 ? 20.312 -25.922 -1.449 1 93.31 196 CYS B CA 1
ATOM 4062 C C . CYS B 1 196 ? 19.562 -24.781 -2.109 1 93.31 196 CYS B C 1
ATOM 4064 O O . CYS B 1 196 ? 19.828 -24.438 -3.266 1 93.31 196 CYS B O 1
ATOM 4066 N N . GLY B 1 197 ? 18.703 -24.188 -1.355 1 94.94 197 GLY B N 1
ATOM 4067 C CA . GLY B 1 197 ? 17.984 -23.031 -1.869 1 94.94 197 GLY B CA 1
ATOM 4068 C C . GLY B 1 197 ? 18.906 -21.859 -2.195 1 94.94 197 GLY B C 1
ATOM 4069 O O . GLY B 1 197 ? 18.703 -21.188 -3.207 1 94.94 197 GLY B O 1
ATOM 4070 N N . GLU B 1 198 ? 19.859 -21.656 -1.344 1 96.19 198 GLU B N 1
ATOM 4071 C CA . GLU B 1 198 ? 20.812 -20.578 -1.58 1 96.19 198 GLU B CA 1
ATOM 4072 C C . GLU B 1 198 ? 21.609 -20.812 -2.859 1 96.19 198 GLU B C 1
ATOM 4074 O O . GLU B 1 198 ? 21.828 -19.891 -3.645 1 96.19 198 GLU B O 1
ATOM 4079 N N . GLU B 1 199 ? 22.016 -22.016 -3.051 1 96.38 199 GLU B N 1
ATOM 4080 C CA . GLU B 1 199 ? 22.781 -22.359 -4.25 1 96.38 199 GLU B CA 1
ATOM 4081 C C . GLU B 1 199 ? 21.938 -22.141 -5.508 1 96.38 199 GLU B C 1
ATOM 4083 O O . GLU B 1 199 ? 22.453 -21.656 -6.52 1 96.38 199 GLU B O 1
ATOM 4088 N N . THR B 1 200 ? 20.719 -22.531 -5.402 1 96.12 200 THR B N 1
ATOM 4089 C CA . THR B 1 200 ? 19.797 -22.312 -6.523 1 96.12 200 THR B CA 1
ATOM 4090 C C . THR B 1 200 ? 19.719 -20.828 -6.879 1 96.12 200 THR B C 1
ATOM 4092 O O . THR B 1 200 ? 19.812 -20.469 -8.047 1 96.12 200 THR B O 1
ATOM 4095 N N . LEU B 1 201 ? 19.625 -19.984 -5.918 1 97.75 201 LEU B N 1
ATOM 4096 C CA . LEU B 1 201 ? 19.484 -18.547 -6.141 1 97.75 201 LEU B CA 1
ATOM 4097 C C . LEU B 1 201 ? 20.766 -17.969 -6.727 1 97.75 201 LEU B C 1
ATOM 4099 O O . LEU B 1 201 ? 20.719 -17.078 -7.586 1 97.75 201 LEU B O 1
ATOM 4103 N N . ARG B 1 202 ? 21.891 -18.469 -6.27 1 97.88 202 ARG B N 1
ATOM 4104 C CA . ARG B 1 202 ? 23.172 -18.047 -6.848 1 97.88 202 ARG B CA 1
ATOM 4105 C C . ARG B 1 202 ? 23.266 -18.453 -8.312 1 97.88 202 ARG B C 1
ATOM 4107 O O . ARG B 1 202 ? 23.75 -17.688 -9.148 1 97.88 202 ARG B O 1
ATOM 4114 N N . SER B 1 203 ? 22.781 -19.609 -8.617 1 97.06 203 SER B N 1
ATOM 4115 C CA . SER B 1 203 ? 22.812 -20.094 -10 1 97.06 203 SER B CA 1
ATOM 4116 C C . SER B 1 203 ? 21.922 -19.25 -10.898 1 97.06 203 SER B C 1
ATOM 4118 O O . SER B 1 203 ? 22.172 -19.156 -12.109 1 97.06 203 SER B O 1
ATOM 4120 N N . LEU B 1 204 ? 20.922 -18.656 -10.305 1 97.38 204 LEU B N 1
ATOM 4121 C CA . LEU B 1 204 ? 20.031 -17.781 -11.047 1 97.38 204 LEU B CA 1
ATOM 4122 C C . LEU B 1 204 ? 20.594 -16.359 -11.117 1 97.38 204 LEU B C 1
ATOM 4124 O O . LEU B 1 204 ? 19.922 -15.445 -11.578 1 97.38 204 LEU B O 1
ATOM 4128 N N . LYS B 1 205 ? 21.766 -16.188 -10.578 1 97.19 205 LYS B N 1
ATOM 4129 C CA . LYS B 1 205 ? 22.562 -14.961 -10.68 1 97.19 205 LYS B CA 1
ATOM 4130 C C . LYS B 1 205 ? 21.984 -13.844 -9.812 1 97.19 205 LYS B C 1
ATOM 4132 O O . LYS B 1 205 ? 22.016 -12.672 -10.195 1 97.19 205 LYS B O 1
ATOM 4137 N N . ALA B 1 206 ? 21.297 -14.172 -8.742 1 98.5 206 ALA B N 1
ATOM 4138 C CA . ALA B 1 206 ? 20.969 -13.156 -7.746 1 98.5 206 ALA B CA 1
ATOM 4139 C C . ALA B 1 206 ? 22.234 -12.398 -7.316 1 98.5 206 ALA B C 1
ATOM 4141 O O . ALA B 1 206 ? 23.297 -13 -7.16 1 98.5 206 ALA B O 1
ATOM 4142 N N . ASP B 1 207 ? 22.125 -11.109 -7.094 1 98.44 207 ASP B N 1
ATOM 4143 C CA . ASP B 1 207 ? 23.297 -10.297 -6.781 1 98.44 207 ASP B CA 1
ATOM 4144 C C . ASP B 1 207 ? 23.781 -10.555 -5.359 1 98.44 207 ASP B C 1
ATOM 4146 O O . ASP B 1 207 ? 24.969 -10.406 -5.07 1 98.44 207 ASP B O 1
ATOM 4150 N N . ALA B 1 208 ? 22.922 -10.867 -4.469 1 98.06 208 ALA B N 1
ATOM 4151 C CA . ALA B 1 208 ? 23.234 -11.297 -3.107 1 98.06 208 ALA B CA 1
ATOM 4152 C C . ALA B 1 208 ? 22.188 -12.297 -2.602 1 98.06 208 ALA B C 1
ATOM 4154 O O . ALA B 1 208 ? 21.016 -12.188 -2.934 1 98.06 208 ALA B O 1
ATOM 4155 N N . VAL B 1 209 ? 22.703 -13.25 -1.822 1 97.69 209 VAL B N 1
ATOM 4156 C CA . VAL B 1 209 ? 21.828 -14.281 -1.26 1 97.69 209 VAL B CA 1
ATOM 4157 C C . VAL B 1 209 ? 22.078 -14.398 0.242 1 97.69 209 VAL B C 1
ATOM 4159 O O . VAL B 1 209 ? 23.234 -14.453 0.684 1 97.69 209 VAL B O 1
ATOM 4162 N N . PHE B 1 210 ? 21 -14.406 1.035 1 95.94 210 PHE B N 1
ATOM 4163 C CA . PHE B 1 210 ? 21.078 -14.547 2.484 1 95.94 210 PHE B CA 1
ATOM 4164 C C . PHE B 1 210 ? 20.203 -15.711 2.961 1 95.94 210 PHE B C 1
ATOM 4166 O O . PHE B 1 210 ? 19.25 -16.078 2.289 1 95.94 210 PHE B O 1
ATOM 4173 N N . SER B 1 211 ? 20.578 -16.266 4.125 1 94.06 211 SER B N 1
ATOM 4174 C CA . SER B 1 211 ? 19.719 -17.219 4.809 1 94.06 211 SER B CA 1
ATOM 4175 C C . SER B 1 211 ? 18.719 -16.516 5.73 1 94.06 211 SER B C 1
ATOM 4177 O O . SER B 1 211 ? 19.125 -15.852 6.688 1 94.06 211 SER B O 1
ATOM 4179 N N . HIS B 1 212 ? 17.422 -16.672 5.473 1 90.5 212 HIS B N 1
ATOM 4180 C CA . HIS B 1 212 ? 16.453 -16.031 6.34 1 90.5 212 HIS B CA 1
ATOM 4181 C C . HIS B 1 212 ? 16.203 -16.844 7.609 1 90.5 212 HIS B C 1
ATOM 4183 O O . HIS B 1 212 ? 15.352 -16.5 8.422 1 90.5 212 HIS B O 1
ATOM 4189 N N . ARG B 1 213 ? 16.922 -17.891 7.77 1 89.06 213 ARG B N 1
ATOM 4190 C CA . ARG B 1 213 ? 16.859 -18.688 9 1 89.06 213 ARG B CA 1
ATOM 4191 C C . ARG B 1 213 ? 17.938 -18.234 9.984 1 89.06 213 ARG B C 1
ATOM 4193 O O . ARG B 1 213 ? 17.875 -18.594 11.164 1 89.06 213 ARG B O 1
ATOM 4200 N N . GLU B 1 214 ? 18.844 -17.531 9.508 1 88.38 214 GLU B N 1
ATOM 4201 C CA . GLU B 1 214 ? 19.891 -17.031 10.391 1 88.38 214 GLU B CA 1
ATOM 4202 C C . GLU B 1 214 ? 19.359 -15.914 11.289 1 88.38 214 GLU B C 1
ATOM 4204 O O . GLU B 1 214 ? 18.703 -14.992 10.812 1 88.38 214 GLU B O 1
ATOM 4209 N N . LYS B 1 215 ? 19.688 -16.016 12.547 1 88.5 215 LYS B N 1
ATOM 4210 C CA . LYS B 1 215 ? 19.266 -14.992 13.5 1 88.5 215 LYS B CA 1
ATOM 4211 C C . LYS B 1 215 ? 19.828 -13.625 13.125 1 88.5 215 LYS B C 1
ATOM 4213 O O . LYS B 1 215 ? 21.016 -13.508 12.789 1 88.5 215 LYS B O 1
ATOM 4218 N N . GLY B 1 216 ? 19 -12.656 13.094 1 89.88 216 GLY B N 1
ATOM 4219 C CA . GLY B 1 216 ? 19.438 -11.289 12.875 1 89.88 216 GLY B CA 1
ATOM 4220 C C . GLY B 1 216 ? 19.641 -10.961 11.406 1 89.88 216 GLY B C 1
ATOM 4221 O O . GLY B 1 216 ? 20.25 -9.945 11.07 1 89.88 216 GLY B O 1
ATOM 4222 N N . TYR B 1 217 ? 19.172 -11.812 10.477 1 90.06 217 TYR B N 1
ATOM 4223 C CA . TYR B 1 217 ? 19.484 -11.609 9.07 1 90.06 217 TYR B CA 1
ATOM 4224 C C . TYR B 1 217 ? 18.906 -10.289 8.57 1 90.06 217 TYR B C 1
ATOM 4226 O O . TYR B 1 217 ? 19.469 -9.648 7.688 1 90.06 217 TYR B O 1
ATOM 4234 N N . VAL B 1 218 ? 17.812 -9.836 9.164 1 91.75 218 VAL B N 1
ATOM 4235 C CA . VAL B 1 218 ? 17.188 -8.586 8.75 1 91.75 218 VAL B CA 1
ATOM 4236 C C . VAL B 1 218 ? 18.125 -7.414 9.016 1 91.75 218 VAL B C 1
ATOM 4238 O O . VAL B 1 218 ? 18.328 -6.562 8.148 1 91.75 218 VAL B O 1
ATOM 4241 N N . ASP B 1 219 ? 18.625 -7.379 10.195 1 93.5 219 ASP B N 1
ATOM 4242 C CA . ASP B 1 219 ? 19.578 -6.332 10.547 1 93.5 219 ASP B CA 1
ATOM 4243 C C . ASP B 1 219 ? 20.797 -6.379 9.641 1 93.5 219 ASP B C 1
ATOM 4245 O O . ASP B 1 219 ? 21.328 -5.34 9.234 1 93.5 219 ASP B O 1
ATOM 4249 N N . TYR B 1 220 ? 21.25 -7.594 9.391 1 93.75 220 TYR B N 1
ATOM 4250 C CA . TYR B 1 220 ? 22.406 -7.773 8.523 1 93.75 220 TYR B CA 1
ATOM 4251 C C . TYR B 1 220 ? 22.125 -7.238 7.125 1 93.75 220 TYR B C 1
ATOM 4253 O O . TYR B 1 220 ? 22.953 -6.527 6.547 1 93.75 220 TYR B O 1
ATOM 4261 N N . VAL B 1 221 ? 20.969 -7.535 6.559 1 95.81 221 VAL B N 1
ATOM 4262 C CA . VAL B 1 221 ? 20.562 -7.062 5.234 1 95.81 221 VAL B CA 1
ATOM 4263 C C . VAL B 1 221 ? 20.469 -5.539 5.238 1 95.81 221 VAL B C 1
ATOM 4265 O O . VAL B 1 221 ? 20.922 -4.879 4.301 1 95.81 221 VAL B O 1
ATOM 4268 N N . ARG B 1 222 ? 19.891 -5.004 6.258 1 95.12 222 ARG B N 1
ATOM 4269 C CA . ARG B 1 222 ? 19.734 -3.559 6.375 1 95.12 222 ARG B CA 1
ATOM 4270 C C . ARG B 1 222 ? 21.109 -2.871 6.375 1 95.12 222 ARG B C 1
ATOM 4272 O O . ARG B 1 222 ? 21.281 -1.835 5.73 1 95.12 222 ARG B O 1
ATOM 4279 N N . ASP B 1 223 ? 22.062 -3.439 7.105 1 95.75 223 ASP B N 1
ATOM 4280 C CA . ASP B 1 223 ? 23.406 -2.885 7.18 1 95.75 223 ASP B CA 1
ATOM 4281 C C . ASP B 1 223 ? 24.109 -2.953 5.82 1 95.75 223 ASP B C 1
ATOM 4283 O O . ASP B 1 223 ? 24.828 -2.031 5.441 1 95.75 223 ASP B O 1
ATOM 4287 N N . LYS B 1 224 ? 23.906 -4.012 5.133 1 96.19 224 LYS B N 1
ATOM 4288 C CA . LYS B 1 224 ? 24.562 -4.227 3.844 1 96.19 224 LYS B CA 1
ATOM 4289 C C . LYS B 1 224 ? 23.906 -3.379 2.754 1 96.19 224 LYS B C 1
ATOM 4291 O O . LYS B 1 224 ? 24.562 -3.006 1.777 1 96.19 224 LYS B O 1
ATOM 4296 N N . PHE B 1 225 ? 22.672 -3.137 2.904 1 97.19 225 PHE B N 1
ATOM 4297 C CA . PHE B 1 225 ? 21.922 -2.322 1.96 1 97.19 225 PHE B CA 1
ATOM 4298 C C . PHE B 1 225 ? 21.25 -1.146 2.668 1 97.19 225 PHE B C 1
ATOM 4300 O O . PHE B 1 225 ? 20.031 -1.06 2.723 1 97.19 225 PHE B O 1
ATOM 4307 N N . PRO B 1 226 ? 22 -0.159 3.104 1 95.81 226 PRO B N 1
ATOM 4308 C CA . PRO B 1 226 ? 21.5 0.933 3.943 1 95.81 226 PRO B CA 1
ATOM 4309 C C . PRO B 1 226 ? 20.5 1.828 3.215 1 95.81 226 PRO B C 1
ATOM 4311 O O . PRO B 1 226 ? 19.688 2.494 3.855 1 95.81 226 PRO B O 1
ATOM 4314 N N . ASP B 1 227 ? 20.547 1.845 1.821 1 95.75 227 ASP B N 1
ATOM 4315 C CA . ASP B 1 227 ? 19.609 2.678 1.065 1 95.75 227 ASP B CA 1
ATOM 4316 C C . ASP B 1 227 ? 18.234 2.021 0.975 1 95.75 227 ASP B C 1
ATOM 4318 O O . ASP B 1 227 ? 17.25 2.668 0.601 1 95.75 227 ASP B O 1
ATOM 4322 N N . GLY B 1 228 ? 18.172 0.729 1.272 1 97.81 228 GLY B N 1
ATOM 4323 C CA . GLY B 1 228 ? 16.922 -0.002 1.267 1 97.81 228 GLY B CA 1
ATOM 4324 C C . GLY B 1 228 ? 16.562 -0.557 -0.099 1 97.81 228 GLY B C 1
ATOM 4325 O O . GLY B 1 228 ? 17.359 -0.502 -1.029 1 97.81 228 GLY B O 1
ATOM 4326 N N . PHE B 1 229 ? 15.398 -1.097 -0.155 1 98.81 229 PHE B N 1
ATOM 4327 C CA . PHE B 1 229 ? 14.953 -1.768 -1.37 1 98.81 229 PHE B CA 1
ATOM 4328 C C . PHE B 1 229 ? 13.797 -1.016 -2.012 1 98.81 229 PHE B C 1
ATOM 4330 O O . PHE B 1 229 ? 12.852 -0.618 -1.327 1 98.81 229 PHE B O 1
ATOM 4337 N N . ASP B 1 230 ? 13.875 -0.829 -3.344 1 98.81 230 ASP B N 1
ATOM 4338 C CA . ASP B 1 230 ? 12.789 -0.193 -4.09 1 98.81 230 ASP B CA 1
ATOM 4339 C C . ASP B 1 230 ? 11.555 -1.09 -4.137 1 98.81 230 ASP B C 1
ATOM 4341 O O . ASP B 1 230 ? 10.422 -0.602 -4.086 1 98.81 230 ASP B O 1
ATOM 4345 N N . LEU B 1 231 ? 11.82 -2.389 -4.27 1 98.94 231 LEU B N 1
ATOM 4346 C CA . LEU B 1 231 ? 10.773 -3.402 -4.34 1 98.94 231 LEU B CA 1
ATOM 4347 C C . LEU B 1 231 ? 11.078 -4.566 -3.404 1 98.94 231 LEU B C 1
ATOM 4349 O O . LEU B 1 231 ? 12.227 -5.004 -3.309 1 98.94 231 LEU B O 1
ATOM 4353 N N . ILE B 1 232 ? 10.086 -5 -2.719 1 98.94 232 ILE B N 1
ATOM 4354 C CA . ILE B 1 232 ? 10.156 -6.223 -1.929 1 98.94 232 ILE B CA 1
ATOM 4355 C C . ILE B 1 232 ? 9.016 -7.156 -2.316 1 98.94 232 ILE B C 1
ATOM 4357 O O . ILE B 1 232 ? 7.848 -6.75 -2.318 1 98.94 232 ILE B O 1
ATOM 4361 N N . VAL B 1 233 ? 9.305 -8.32 -2.756 1 98.88 233 VAL B N 1
ATOM 4362 C CA . VAL B 1 233 ? 8.289 -9.359 -2.928 1 98.88 233 VAL B CA 1
ATOM 4363 C C . VAL B 1 233 ? 8.211 -10.227 -1.674 1 98.88 233 VAL B C 1
ATOM 4365 O O . VAL B 1 233 ? 9.188 -10.891 -1.314 1 98.88 233 VAL B O 1
ATOM 4368 N N . GLU B 1 234 ? 7.059 -10.211 -1.062 1 97.62 234 GLU B N 1
ATOM 4369 C CA . GLU B 1 234 ? 6.891 -10.828 0.249 1 97.62 234 GLU B CA 1
ATOM 4370 C C . GLU B 1 234 ? 6.043 -12.094 0.158 1 97.62 234 GLU B C 1
ATOM 4372 O O . GLU B 1 234 ? 4.891 -12.047 -0.28 1 97.62 234 GLU B O 1
ATOM 4377 N N . MET B 1 235 ? 6.641 -13.281 0.669 1 94.38 235 MET B N 1
ATOM 4378 C CA . MET B 1 235 ? 5.992 -14.586 0.561 1 94.38 235 MET B CA 1
ATOM 4379 C C . MET B 1 235 ? 5.387 -15.008 1.896 1 94.38 235 MET B C 1
ATOM 4381 O O . MET B 1 235 ? 4.594 -15.945 1.954 1 94.38 235 MET B O 1
ATOM 4385 N N . ARG B 1 236 ? 5.766 -14.391 2.908 1 92.94 236 ARG B N 1
ATOM 4386 C CA . ARG B 1 236 ? 5.328 -14.688 4.27 1 92.94 236 ARG B CA 1
ATOM 4387 C C . ARG B 1 236 ? 5.031 -13.406 5.039 1 92.94 236 ARG B C 1
ATOM 4389 O O . ARG B 1 236 ? 5.668 -13.125 6.059 1 92.94 236 ARG B O 1
ATOM 4396 N N . ALA B 1 237 ? 4.02 -12.734 4.609 1 95.69 237 ALA B N 1
ATOM 4397 C CA . ALA B 1 237 ? 3.697 -11.422 5.172 1 95.69 237 ALA B CA 1
ATOM 4398 C C . ALA B 1 237 ? 3.334 -11.539 6.652 1 95.69 237 ALA B C 1
ATOM 4400 O O . ALA B 1 237 ? 3.471 -10.578 7.406 1 95.69 237 ALA B O 1
ATOM 4401 N N . ASP B 1 238 ? 2.896 -12.711 7.125 1 93.5 238 ASP B N 1
ATOM 4402 C CA . ASP B 1 238 ? 2.529 -12.914 8.523 1 93.5 238 ASP B CA 1
ATOM 4403 C C . ASP B 1 238 ? 3.723 -12.672 9.445 1 93.5 238 ASP B C 1
ATOM 4405 O O . ASP B 1 238 ? 3.568 -12.117 10.539 1 93.5 238 ASP B O 1
ATOM 4409 N N . ILE B 1 239 ? 4.918 -12.906 8.938 1 91.69 239 ILE B N 1
ATOM 4410 C CA . ILE B 1 239 ? 6.062 -12.789 9.836 1 91.69 239 ILE B CA 1
ATOM 4411 C C . ILE B 1 239 ? 6.996 -11.688 9.336 1 91.69 239 ILE B C 1
ATOM 4413 O O . ILE B 1 239 ? 7.734 -11.086 10.117 1 91.69 239 ILE B O 1
ATOM 4417 N N . ASN B 1 240 ? 6.891 -11.367 7.992 1 94.25 240 ASN B N 1
ATOM 4418 C CA . ASN B 1 240 ? 7.945 -10.523 7.445 1 94.25 240 ASN B CA 1
ATOM 4419 C C . ASN B 1 240 ? 7.438 -9.117 7.148 1 94.25 240 ASN B C 1
ATOM 4421 O O . ASN B 1 240 ? 8.227 -8.219 6.84 1 94.25 240 ASN B O 1
ATOM 4425 N N . LEU B 1 241 ? 6.16 -8.82 7.195 1 96.06 241 LEU B N 1
ATOM 4426 C CA . LEU B 1 241 ? 5.668 -7.527 6.738 1 96.06 241 LEU B CA 1
ATOM 4427 C C . LEU B 1 241 ? 6.27 -6.395 7.562 1 96.06 241 LEU B C 1
ATOM 4429 O O . LEU B 1 241 ? 6.672 -5.367 7.012 1 96.06 241 LEU B O 1
ATOM 4433 N N . GLY B 1 242 ? 6.305 -6.496 8.891 1 94.06 242 GLY B N 1
ATOM 4434 C CA . GLY B 1 242 ? 6.938 -5.504 9.75 1 94.06 242 GLY B CA 1
ATOM 4435 C C . GLY B 1 242 ? 8.375 -5.223 9.367 1 94.06 242 GLY B C 1
ATOM 4436 O O . GLY B 1 242 ? 8.719 -4.094 9.008 1 94.06 242 GLY B O 1
ATOM 4437 N N . PRO B 1 243 ? 9.258 -6.262 9.398 1 93.44 243 PRO B N 1
ATOM 4438 C CA . PRO B 1 243 ? 10.648 -6.102 8.953 1 93.44 243 PRO B CA 1
ATOM 4439 C C . PRO B 1 243 ? 10.75 -5.508 7.551 1 93.44 243 PRO B C 1
ATOM 4441 O O . PRO B 1 243 ? 11.656 -4.715 7.277 1 93.44 243 PRO B O 1
ATOM 4444 N N . ASP B 1 244 ? 9.875 -5.867 6.625 1 96.19 244 ASP B N 1
ATOM 4445 C CA . ASP B 1 244 ? 9.891 -5.344 5.262 1 96.19 244 ASP B CA 1
ATOM 4446 C C . ASP B 1 244 ? 9.742 -3.824 5.258 1 96.19 244 ASP B C 1
ATOM 4448 O O . ASP B 1 244 ? 10.375 -3.141 4.449 1 96.19 244 ASP B O 1
ATOM 4452 N N . CYS B 1 245 ? 8.922 -3.311 6.168 1 95.88 245 CYS B N 1
ATOM 4453 C CA . CYS B 1 245 ? 8.688 -1.872 6.23 1 95.88 245 CYS B CA 1
ATOM 4454 C C . CYS B 1 245 ? 9.953 -1.129 6.637 1 95.88 245 CYS B C 1
ATOM 4456 O O . CYS B 1 245 ? 10.117 0.049 6.312 1 95.88 245 CYS B O 1
ATOM 4458 N N . ILE B 1 246 ? 10.844 -1.792 7.305 1 94 246 ILE B N 1
ATOM 4459 C CA . ILE B 1 246 ? 12.109 -1.204 7.734 1 94 246 ILE B CA 1
ATOM 4460 C C . ILE B 1 246 ? 13.141 -1.317 6.613 1 94 246 ILE B C 1
ATOM 4462 O O . ILE B 1 246 ? 13.984 -0.432 6.441 1 94 246 ILE B O 1
ATOM 4466 N N . LEU B 1 247 ? 13.031 -2.33 5.816 1 97 247 LEU B N 1
ATOM 4467 C CA . LEU B 1 247 ? 14.008 -2.637 4.781 1 97 247 LEU B CA 1
ATOM 4468 C C . LEU B 1 247 ? 13.727 -1.835 3.512 1 97 247 LEU B C 1
ATOM 4470 O O . LEU B 1 247 ? 14.633 -1.613 2.701 1 97 247 LEU B O 1
ATOM 4474 N N . ALA B 1 248 ? 12.484 -1.432 3.301 1 98.25 248 ALA B N 1
ATOM 4475 C CA . ALA B 1 248 ? 12.109 -0.72 2.08 1 98.25 248 ALA B CA 1
ATOM 4476 C C . ALA B 1 248 ? 12.656 0.705 2.086 1 98.25 248 ALA B C 1
ATOM 4478 O O . ALA B 1 248 ? 12.789 1.322 3.146 1 98.25 248 ALA B O 1
ATOM 4479 N N . THR B 1 249 ? 12.992 1.226 0.916 1 97.81 249 THR B N 1
ATOM 4480 C CA . THR B 1 249 ? 13.398 2.619 0.773 1 97.81 249 THR B CA 1
ATOM 4481 C C . THR B 1 249 ? 12.18 3.541 0.81 1 97.81 249 THR B C 1
ATOM 4483 O O . THR B 1 249 ? 11.039 3.074 0.867 1 97.81 249 THR B O 1
ATOM 4486 N N . ARG B 1 250 ? 12.461 4.84 0.875 1 96.5 250 ARG B N 1
ATOM 4487 C CA . ARG B 1 250 ? 11.383 5.816 0.777 1 96.5 250 ARG B CA 1
ATOM 4488 C C . ARG B 1 250 ? 10.531 5.57 -0.464 1 96.5 250 ARG B C 1
ATOM 4490 O O . ARG B 1 250 ? 11.062 5.371 -1.559 1 96.5 250 ARG B O 1
ATOM 4497 N N . GLN B 1 251 ? 9.234 5.508 -0.234 1 97.69 251 GLN B N 1
ATOM 4498 C CA . GLN B 1 251 ? 8.234 5.277 -1.271 1 97.69 251 GLN B CA 1
ATOM 4499 C C . GLN B 1 251 ? 8.422 3.908 -1.92 1 97.69 251 GLN B C 1
ATOM 4501 O O . GLN B 1 251 ? 8.008 3.693 -3.061 1 97.69 251 GLN B O 1
ATOM 4506 N N . GLY B 1 252 ? 9.172 2.992 -1.222 1 98.62 252 GLY B N 1
ATOM 4507 C CA . GLY B 1 252 ? 9.32 1.624 -1.694 1 98.62 252 GLY B CA 1
ATOM 4508 C C . GLY B 1 252 ? 8 0.871 -1.758 1 98.62 252 GLY B C 1
ATOM 4509 O O . GLY B 1 252 ? 7.031 1.252 -1.103 1 98.62 252 GLY B O 1
ATOM 4510 N N . LYS B 1 253 ? 7.988 -0.17 -2.59 1 98.88 253 LYS B N 1
ATOM 4511 C CA . LYS B 1 253 ? 6.801 -0.998 -2.77 1 98.88 253 LYS B CA 1
ATOM 4512 C C . LYS B 1 253 ? 7.012 -2.396 -2.199 1 98.88 253 LYS B C 1
ATOM 4514 O O . LYS B 1 253 ? 7.996 -3.064 -2.527 1 98.88 253 LYS B O 1
ATOM 4519 N N . ILE B 1 254 ? 6.168 -2.781 -1.287 1 98.81 254 ILE B N 1
ATOM 4520 C CA . ILE B 1 254 ? 6.125 -4.148 -0.781 1 98.81 254 ILE B CA 1
ATOM 4521 C C . ILE B 1 254 ? 4.977 -4.906 -1.441 1 98.81 254 ILE B C 1
ATOM 4523 O O . ILE B 1 254 ? 3.805 -4.594 -1.215 1 98.81 254 ILE B O 1
ATOM 4527 N N . LEU B 1 255 ? 5.297 -5.832 -2.287 1 98.88 255 LEU B N 1
ATOM 4528 C CA . LEU B 1 255 ? 4.332 -6.648 -3.018 1 98.88 255 LEU B CA 1
ATOM 4529 C C . LEU B 1 255 ? 4.02 -7.93 -2.254 1 98.88 255 LEU B C 1
ATOM 4531 O O . LEU B 1 255 ? 4.844 -8.844 -2.195 1 98.88 255 LEU B O 1
ATOM 4535 N N . VAL B 1 256 ? 2.838 -8.047 -1.684 1 98.56 256 VAL B N 1
ATOM 4536 C CA . VAL B 1 256 ? 2.453 -9.164 -0.83 1 98.56 256 VAL B CA 1
ATOM 4537 C C . VAL B 1 256 ? 1.885 -10.297 -1.685 1 98.56 256 VAL B C 1
ATOM 4539 O O . VAL B 1 256 ? 0.752 -10.211 -2.164 1 98.56 256 VAL B O 1
ATOM 4542 N N . VAL B 1 257 ? 2.607 -11.352 -1.765 1 97.69 257 VAL B N 1
ATOM 4543 C CA . VAL B 1 257 ? 2.248 -12.5 -2.6 1 97.69 257 VAL B CA 1
ATOM 4544 C C . VAL B 1 257 ? 1.775 -13.648 -1.718 1 97.69 257 VAL B C 1
ATOM 4546 O O . VAL B 1 257 ? 0.916 -14.438 -2.123 1 97.69 257 VAL B O 1
ATOM 4549 N N . GLY B 1 258 ? 2.395 -13.758 -0.553 1 94.94 258 GLY B N 1
ATOM 4550 C CA . GLY B 1 258 ? 2.039 -14.867 0.31 1 94.94 258 GLY B CA 1
ATOM 4551 C C . GLY B 1 258 ? 1.811 -14.461 1.752 1 94.94 258 GLY B C 1
ATOM 4552 O O . GLY B 1 258 ? 2.371 -13.461 2.215 1 94.94 258 GLY B O 1
ATOM 4553 N N . ASN B 1 259 ? 1.058 -15.211 2.396 1 93.5 259 ASN B N 1
ATOM 4554 C CA . ASN B 1 259 ? 0.683 -15.039 3.797 1 93.5 259 ASN B CA 1
ATOM 4555 C C . ASN B 1 259 ? 0.177 -16.344 4.402 1 93.5 259 ASN B C 1
ATOM 4557 O O . ASN B 1 259 ? -0.54 -17.109 3.744 1 93.5 259 ASN B O 1
ATOM 4561 N N . ARG B 1 260 ? 0.507 -16.656 5.648 1 88.12 260 ARG B N 1
ATOM 4562 C CA . ARG B 1 260 ? 0.088 -17.922 6.23 1 88.12 260 ARG B CA 1
ATOM 4563 C C . ARG B 1 260 ? -0.625 -17.719 7.562 1 88.12 260 ARG B C 1
ATOM 4565 O O . ARG B 1 260 ? -0.869 -18.672 8.305 1 88.12 260 ARG B O 1
ATOM 4572 N N . GLY B 1 261 ? -0.947 -16.453 7.941 1 87.06 261 GLY B N 1
ATOM 4573 C CA . GLY B 1 261 ? -1.612 -16.172 9.203 1 87.06 261 GLY B CA 1
ATOM 4574 C C . GLY B 1 261 ? -1.688 -14.68 9.5 1 87.06 261 GLY B C 1
ATOM 4575 O O . GLY B 1 261 ? -1.461 -13.852 8.617 1 87.06 261 GLY B O 1
ATOM 4576 N N . PRO B 1 262 ? -2.102 -14.375 10.711 1 88.94 262 PRO B N 1
ATOM 4577 C CA . PRO B 1 262 ? -2.143 -12.969 11.102 1 88.94 262 PRO B CA 1
ATOM 4578 C C . PRO B 1 262 ? -0.755 -12.336 11.18 1 88.94 262 PRO B C 1
ATOM 4580 O O . PRO B 1 262 ? 0.221 -13.023 11.5 1 88.94 262 PRO B O 1
ATOM 4583 N N . THR B 1 263 ? -0.787 -11.094 10.836 1 87.25 263 THR B N 1
ATOM 4584 C CA . THR B 1 263 ? 0.466 -10.352 10.922 1 87.25 263 THR B CA 1
ATOM 4585 C C . THR B 1 263 ? 0.871 -10.125 12.375 1 87.25 263 THR B C 1
ATOM 4587 O O . THR B 1 263 ? 0.059 -9.688 13.188 1 87.25 263 THR B O 1
ATOM 4590 N N . HIS B 1 264 ? 2.061 -10.297 12.773 1 77.69 264 HIS B N 1
ATOM 4591 C CA . HIS B 1 264 ? 2.469 -10.266 14.172 1 77.69 264 HIS B CA 1
ATOM 4592 C C . HIS B 1 264 ? 3.174 -8.953 14.508 1 77.69 264 HIS B C 1
ATOM 4594 O O . HIS B 1 264 ? 3.104 -8.484 15.648 1 77.69 264 HIS B O 1
ATOM 4600 N N . THR B 1 265 ? 3.857 -8.352 13.703 1 80.75 265 THR B N 1
ATOM 4601 C CA . THR B 1 265 ? 4.703 -7.227 14.094 1 80.75 265 THR B CA 1
ATOM 4602 C C . THR B 1 265 ? 4.648 -6.117 13.047 1 80.75 265 THR B C 1
ATOM 4604 O O . THR B 1 265 ? 5.312 -6.199 12.016 1 80.75 265 THR B O 1
ATOM 4607 N N . LEU B 1 266 ? 3.652 -5.332 13.062 1 92.25 266 LEU B N 1
ATOM 4608 C CA . LEU B 1 266 ? 3.615 -4.191 12.156 1 92.25 266 LEU B CA 1
ATOM 4609 C C . LEU B 1 266 ? 3.398 -2.891 12.914 1 92.25 266 LEU B C 1
ATOM 4611 O O . LEU B 1 266 ? 2.545 -2.822 13.805 1 92.25 266 LEU B O 1
ATOM 4615 N N . ASN B 1 267 ? 4.289 -1.99 12.766 1 93.19 267 ASN B N 1
ATOM 4616 C CA . ASN B 1 267 ? 4.082 -0.601 13.164 1 93.19 267 ASN B CA 1
ATOM 4617 C C . ASN B 1 267 ? 3.857 0.297 11.945 1 93.19 267 ASN B C 1
ATOM 4619 O O . ASN B 1 267 ? 4.793 0.582 11.195 1 93.19 267 ASN B O 1
ATOM 4623 N N . ALA B 1 268 ? 2.627 0.768 11.805 1 94.75 268 ALA B N 1
ATOM 4624 C CA . ALA B 1 268 ? 2.244 1.517 10.609 1 94.75 268 ALA B CA 1
ATOM 4625 C C . ALA B 1 268 ? 2.979 2.852 10.547 1 94.75 268 ALA B C 1
ATOM 4627 O O . ALA B 1 268 ? 2.971 3.52 9.508 1 94.75 268 ALA B O 1
ATOM 4628 N N . ARG B 1 269 ? 3.691 3.248 11.578 1 92.75 269 ARG B N 1
ATOM 4629 C CA . ARG B 1 269 ? 4.531 4.441 11.547 1 92.75 269 ARG B CA 1
ATOM 4630 C C . ARG B 1 269 ? 5.613 4.328 10.484 1 92.75 269 ARG B C 1
ATOM 4632 O O . ARG B 1 269 ? 5.977 5.32 9.852 1 92.75 269 ARG B O 1
ATOM 4639 N N . HIS B 1 270 ? 6.078 3.09 10.32 1 93.62 270 HIS B N 1
ATOM 4640 C CA . HIS B 1 270 ? 7.098 2.881 9.297 1 93.62 270 HIS B CA 1
ATOM 4641 C C . HIS B 1 270 ? 6.527 3.072 7.898 1 93.62 270 HIS B C 1
ATOM 4643 O O . HIS B 1 270 ? 7.219 3.561 7.004 1 93.62 270 HIS B O 1
ATOM 4649 N N . ILE B 1 271 ? 5.254 2.688 7.707 1 96.94 271 ILE B N 1
ATOM 4650 C CA . ILE B 1 271 ? 4.586 2.896 6.426 1 96.94 271 ILE B CA 1
ATOM 4651 C C . ILE B 1 271 ? 4.434 4.395 6.164 1 96.94 271 ILE B C 1
ATOM 4653 O O . ILE B 1 271 ? 4.684 4.863 5.055 1 96.94 271 ILE B O 1
ATOM 4657 N N . MET B 1 272 ? 4.109 5.16 7.164 1 95.25 272 MET B N 1
ATOM 4658 C CA . MET B 1 272 ? 3.891 6.602 7.059 1 95.25 272 MET B CA 1
ATOM 4659 C C . MET B 1 272 ? 5.199 7.328 6.766 1 95.25 272 MET B C 1
ATOM 4661 O O . MET B 1 272 ? 5.309 8.031 5.758 1 95.25 272 MET B O 1
ATOM 4665 N N . THR B 1 273 ? 6.219 7.098 7.652 1 91.75 273 THR B N 1
ATOM 4666 C CA . THR B 1 273 ? 7.438 7.898 7.645 1 91.75 273 THR B CA 1
ATOM 4667 C C . THR B 1 273 ? 8.164 7.762 6.309 1 91.75 273 THR B C 1
ATOM 4669 O O . THR B 1 273 ? 8.703 8.742 5.785 1 91.75 273 THR B O 1
ATOM 4672 N N . SER B 1 274 ? 8.117 6.547 5.711 1 94.5 274 SER B N 1
ATOM 4673 C CA . SER B 1 274 ? 8.805 6.316 4.445 1 94.5 274 SER B CA 1
ATOM 4674 C C . SER B 1 274 ? 7.84 6.359 3.27 1 94.5 274 SER B C 1
ATOM 4676 O O . SER B 1 274 ? 8.25 6.219 2.115 1 94.5 274 SER B O 1
ATOM 4678 N N . GLU B 1 275 ? 6.562 6.578 3.605 1 97.75 275 GLU B N 1
ATOM 4679 C CA . GLU B 1 275 ? 5.488 6.59 2.617 1 97.75 275 GLU B CA 1
ATOM 4680 C C . GLU B 1 275 ? 5.539 5.352 1.728 1 97.75 275 GLU B C 1
ATOM 4682 O O . GLU B 1 275 ? 5.547 5.465 0.5 1 97.75 275 GLU B O 1
ATOM 4687 N N . LEU B 1 276 ? 5.516 4.246 2.338 1 98.56 276 LEU B N 1
ATOM 4688 C CA . LEU B 1 276 ? 5.586 2.965 1.643 1 98.56 276 LEU B CA 1
ATOM 4689 C C . LEU B 1 276 ? 4.273 2.662 0.927 1 98.56 276 LEU B C 1
ATOM 4691 O O . LEU B 1 276 ? 3.234 3.244 1.252 1 98.56 276 LEU B O 1
ATOM 4695 N N . TYR B 1 277 ? 4.371 1.859 -0.077 1 98.81 277 TYR B N 1
ATOM 4696 C CA . TYR B 1 277 ? 3.229 1.198 -0.695 1 98.81 277 TYR B CA 1
ATOM 4697 C C . TYR B 1 277 ? 3.215 -0.29 -0.365 1 98.81 277 TYR B C 1
ATOM 4699 O O . TYR B 1 277 ? 4.129 -1.024 -0.744 1 98.81 277 TYR B O 1
ATOM 4707 N N . VAL B 1 278 ? 2.291 -0.714 0.414 1 98.69 278 VAL B N 1
ATOM 4708 C CA . VAL B 1 278 ? 2.035 -2.139 0.595 1 98.69 278 VAL B CA 1
ATOM 4709 C C . VAL B 1 278 ? 0.912 -2.586 -0.339 1 98.69 278 VAL B C 1
ATOM 4711 O O . VAL B 1 278 ? -0.227 -2.129 -0.213 1 98.69 278 VAL B O 1
ATOM 4714 N N . ILE B 1 279 ? 1.241 -3.492 -1.255 1 98.88 279 ILE B N 1
ATOM 4715 C CA . ILE B 1 279 ? 0.354 -3.799 -2.371 1 98.88 279 ILE B CA 1
ATOM 4716 C C . ILE B 1 279 ? 0.044 -5.293 -2.389 1 98.88 279 ILE B C 1
ATOM 4718 O O . ILE B 1 279 ? 0.957 -6.125 -2.387 1 98.88 279 ILE B O 1
ATOM 4722 N N . GLY B 1 280 ? -1.246 -5.59 -2.42 1 98.56 280 GLY B N 1
ATOM 4723 C CA . GLY B 1 280 ? -1.632 -6.984 -2.574 1 98.56 280 GLY B CA 1
ATOM 4724 C C . GLY B 1 280 ? -1.453 -7.5 -3.99 1 98.56 280 GLY B C 1
ATOM 4725 O O . GLY B 1 280 ? -1.7 -6.773 -4.957 1 98.56 280 GLY B O 1
ATOM 4726 N N . VAL B 1 281 ? -1.061 -8.758 -4.09 1 98.38 281 VAL B N 1
ATOM 4727 C CA . VAL B 1 281 ? -0.914 -9.414 -5.387 1 98.38 281 VAL B CA 1
ATOM 4728 C C . VAL B 1 281 ? -1.758 -10.688 -5.422 1 98.38 281 VAL B C 1
ATOM 4730 O O . VAL B 1 281 ? -1.578 -11.578 -4.594 1 98.38 281 VAL B O 1
ATOM 4733 N N . SER B 1 282 ? -2.658 -10.758 -6.305 1 95.88 282 SER B N 1
ATOM 4734 C CA . SER B 1 282 ? -3.504 -11.922 -6.535 1 95.88 282 SER B CA 1
ATOM 4735 C C . SER B 1 282 ? -3.672 -12.195 -8.023 1 95.88 282 SER B C 1
ATOM 4737 O O . SER B 1 282 ? -4.375 -11.461 -8.727 1 95.88 282 SER B O 1
ATOM 4739 N N . LEU B 1 283 ? -3.102 -13.25 -8.438 1 95.88 283 LEU B N 1
ATOM 4740 C CA . LEU B 1 283 ? -3.115 -13.602 -9.859 1 95.88 283 LEU B CA 1
ATOM 4741 C C . LEU B 1 283 ? -4.543 -13.695 -10.383 1 95.88 283 LEU B C 1
ATOM 4743 O O . LEU B 1 283 ? -4.828 -13.258 -11.5 1 95.88 283 LEU B O 1
ATOM 4747 N N . MET B 1 284 ? -5.453 -14.203 -9.617 1 90.19 284 MET B N 1
ATOM 4748 C CA . MET B 1 284 ? -6.809 -14.492 -10.07 1 90.19 284 MET B CA 1
ATOM 4749 C C . MET B 1 284 ? -7.609 -13.203 -10.25 1 90.19 284 MET B C 1
ATOM 4751 O O . MET B 1 284 ? -8.703 -13.219 -10.805 1 90.19 284 MET B O 1
ATOM 4755 N N . GLN B 1 285 ? -7.031 -12.117 -9.867 1 92.69 285 GLN B N 1
ATOM 4756 C CA . GLN B 1 285 ? -7.684 -10.82 -10.039 1 92.69 285 GLN B CA 1
ATOM 4757 C C . GLN B 1 285 ? -7.242 -10.156 -11.336 1 92.69 285 GLN B C 1
ATOM 4759 O O . GLN B 1 285 ? -7.727 -9.078 -11.688 1 92.69 285 GLN B O 1
ATOM 4764 N N . ALA B 1 286 ? -6.418 -10.789 -12.086 1 95.25 286 ALA B N 1
ATOM 4765 C CA . ALA B 1 286 ? -5.914 -10.227 -13.328 1 95.25 286 ALA B CA 1
ATOM 4766 C C . ALA B 1 286 ? -7.023 -10.109 -14.375 1 95.25 286 ALA B C 1
ATOM 4768 O O . ALA B 1 286 ? -7.902 -10.969 -14.445 1 95.25 286 ALA B O 1
ATOM 4769 N N . THR B 1 287 ? -6.969 -9.078 -15.156 1 94.94 287 THR B N 1
ATOM 4770 C CA . THR B 1 287 ? -7.871 -8.922 -16.297 1 94.94 287 THR B CA 1
ATOM 4771 C C . THR B 1 287 ? -7.457 -9.836 -17.438 1 94.94 287 THR B C 1
ATOM 4773 O O . THR B 1 287 ? -6.34 -10.359 -17.453 1 94.94 287 THR B O 1
ATOM 4776 N N . ARG B 1 288 ? -8.32 -10.008 -18.375 1 94.88 288 ARG B N 1
ATOM 4777 C CA . ARG B 1 288 ? -8.016 -10.828 -19.547 1 94.88 288 ARG B CA 1
ATOM 4778 C C . ARG B 1 288 ? -6.789 -10.297 -20.281 1 94.88 288 ARG B C 1
ATOM 4780 O O . ARG B 1 288 ? -5.926 -11.07 -20.703 1 94.88 288 ARG B O 1
ATOM 4787 N N . GLY B 1 289 ? -6.766 -8.961 -20.391 1 96.5 289 GLY B N 1
ATOM 4788 C CA . GLY B 1 289 ? -5.605 -8.352 -21.016 1 96.5 289 GLY B CA 1
ATOM 4789 C C . GLY B 1 289 ? -4.309 -8.633 -20.281 1 96.5 289 GLY B C 1
ATOM 4790 O O . GLY B 1 289 ? -3.277 -8.883 -20.906 1 96.5 289 GLY B O 1
ATOM 4791 N N . GLU B 1 290 ? -4.367 -8.625 -19.016 1 96.5 290 GLU B N 1
ATOM 4792 C CA . GLU B 1 290 ? -3.184 -8.898 -18.203 1 96.5 290 GLU B CA 1
ATOM 4793 C C . GLU B 1 290 ? -2.77 -10.359 -18.297 1 96.5 290 GLU B C 1
ATOM 4795 O O . GLU B 1 290 ? -1.576 -10.672 -18.328 1 96.5 290 GLU B O 1
ATOM 4800 N N . TRP B 1 291 ? -3.744 -11.281 -18.312 1 96.62 291 TRP B N 1
ATOM 4801 C CA . TRP B 1 291 ? -3.455 -12.695 -18.531 1 96.62 291 TRP B CA 1
ATOM 4802 C C . TRP B 1 291 ? -2.717 -12.914 -19.844 1 96.62 291 TRP B C 1
ATOM 4804 O O . TRP B 1 291 ? -1.679 -13.57 -19.891 1 96.62 291 TRP B O 1
ATOM 4814 N N . ASP B 1 292 ? -3.193 -12.328 -20.859 1 97 292 ASP B N 1
ATOM 4815 C CA . ASP B 1 292 ? -2.611 -12.484 -22.188 1 97 292 ASP B CA 1
ATOM 4816 C C . ASP B 1 292 ? -1.202 -11.906 -22.25 1 97 292 ASP B C 1
ATOM 4818 O O . ASP B 1 292 ? -0.289 -12.523 -22.797 1 97 292 ASP B O 1
ATOM 4822 N N . ALA B 1 293 ? -1.055 -10.688 -21.703 1 98.44 293 ALA B N 1
ATOM 4823 C CA . ALA B 1 293 ? 0.256 -10.039 -21.688 1 98.44 293 ALA B CA 1
ATOM 4824 C C . ALA B 1 293 ? 1.262 -10.844 -20.875 1 98.44 293 ALA B C 1
ATOM 4826 O O . ALA B 1 293 ? 2.418 -10.992 -21.281 1 98.44 293 ALA B O 1
ATOM 4827 N N . GLY B 1 294 ? 0.79 -11.352 -19.75 1 98.56 294 GLY B N 1
ATOM 4828 C CA . GLY B 1 294 ? 1.656 -12.18 -18.922 1 98.56 294 GLY B CA 1
ATOM 4829 C C . GLY B 1 294 ? 2.08 -13.461 -19.609 1 98.56 294 GLY B C 1
ATOM 4830 O O . GLY B 1 294 ? 3.256 -13.828 -19.594 1 98.56 294 GLY B O 1
ATOM 4831 N N . ALA B 1 295 ? 1.123 -14.117 -20.219 1 98.31 295 ALA B N 1
ATOM 4832 C CA . ALA B 1 295 ? 1.42 -15.359 -20.938 1 98.31 295 ALA B CA 1
ATOM 4833 C C . ALA B 1 295 ? 2.402 -15.109 -22.078 1 98.31 295 ALA B C 1
ATOM 4835 O O . ALA B 1 295 ? 3.332 -15.898 -22.281 1 98.31 295 ALA B O 1
ATOM 4836 N N . ALA B 1 296 ? 2.189 -14.023 -22.797 1 98.56 296 ALA B N 1
ATOM 4837 C CA . ALA B 1 296 ? 3.102 -13.672 -23.875 1 98.56 296 ALA B CA 1
ATOM 4838 C C . ALA B 1 296 ? 4.512 -13.422 -23.359 1 98.56 296 ALA B C 1
ATOM 4840 O O . ALA B 1 296 ? 5.492 -13.883 -23.953 1 98.56 296 ALA B O 1
ATOM 4841 N N . TYR B 1 297 ? 4.59 -12.695 -22.297 1 98.69 297 TYR B N 1
ATOM 4842 C CA . TYR B 1 297 ? 5.863 -12.383 -21.672 1 98.69 297 TYR B CA 1
ATOM 4843 C C . TYR B 1 297 ? 6.598 -13.648 -21.25 1 98.69 297 TYR B C 1
ATOM 4845 O O . TYR B 1 297 ? 7.781 -13.812 -21.547 1 98.69 297 TYR B O 1
ATOM 4853 N N . VAL B 1 298 ? 5.887 -14.539 -20.609 1 98.25 298 VAL B N 1
ATOM 4854 C CA . VAL B 1 298 ? 6.453 -15.781 -20.078 1 98.25 298 VAL B CA 1
ATOM 4855 C C . VAL B 1 298 ? 6.844 -16.703 -21.234 1 98.25 298 VAL B C 1
ATOM 4857 O O . VAL B 1 298 ? 7.914 -17.312 -21.203 1 98.25 298 VAL B O 1
ATOM 4860 N N . CYS B 1 299 ? 6.016 -16.797 -22.25 1 98.12 299 CYS B N 1
ATOM 4861 C CA . CYS B 1 299 ? 6.309 -17.625 -23.422 1 98.12 299 CYS B CA 1
ATOM 4862 C C . CYS B 1 299 ? 7.578 -17.156 -24.109 1 98.12 299 CYS B C 1
ATOM 4864 O O . CYS B 1 299 ? 8.43 -17.969 -24.484 1 98.12 299 CYS B O 1
ATOM 4866 N N . LYS B 1 300 ? 7.684 -15.859 -24.25 1 98.06 300 LYS B N 1
ATOM 4867 C CA . LYS B 1 300 ? 8.883 -15.305 -24.875 1 98.06 300 LYS B CA 1
ATOM 4868 C C . LYS B 1 300 ? 10.125 -15.617 -24.031 1 98.06 300 LYS B C 1
ATOM 4870 O O . LYS B 1 300 ? 11.18 -15.938 -24.578 1 98.06 300 LYS B O 1
ATOM 4875 N N . GLY B 1 301 ? 9.969 -15.523 -22.781 1 98.31 301 GLY B N 1
ATOM 4876 C CA . GLY B 1 301 ? 11.078 -15.781 -21.891 1 98.31 301 GLY B CA 1
ATOM 4877 C C . GLY B 1 301 ? 11.609 -17.203 -21.984 1 98.31 301 GLY B C 1
ATOM 4878 O O . GLY B 1 301 ? 12.82 -17.406 -22.047 1 98.31 301 GLY B O 1
ATOM 4879 N N . VAL B 1 302 ? 10.727 -18.141 -21.953 1 98.06 302 VAL B N 1
ATOM 4880 C CA . VAL B 1 302 ? 11.164 -19.531 -22.031 1 98.06 302 VAL B CA 1
ATOM 4881 C C . VAL B 1 302 ? 11.664 -19.844 -23.438 1 98.06 302 VAL B C 1
ATOM 4883 O O . VAL B 1 302 ? 12.617 -20.609 -23.609 1 98.06 302 VAL B O 1
ATOM 4886 N N . ALA B 1 303 ? 11.023 -19.281 -24.453 1 97.62 303 ALA B N 1
ATOM 4887 C CA . ALA B 1 303 ? 11.469 -19.484 -25.828 1 97.62 303 ALA B CA 1
ATOM 4888 C C . ALA B 1 303 ? 12.875 -18.938 -26.031 1 97.62 303 ALA B C 1
ATOM 4890 O O . ALA B 1 303 ? 13.695 -19.562 -26.719 1 97.62 303 ALA B O 1
ATOM 4891 N N . ASP B 1 304 ? 13.133 -17.781 -25.406 1 97.38 304 ASP B N 1
ATOM 4892 C CA . ASP B 1 304 ? 14.422 -17.109 -25.547 1 97.38 304 ASP B CA 1
ATOM 4893 C C . ASP B 1 304 ? 15.461 -17.719 -24.609 1 97.38 304 ASP B C 1
ATOM 4895 O O . ASP B 1 304 ? 16.656 -17.422 -24.719 1 97.38 304 ASP B O 1
ATOM 4899 N N . GLY B 1 305 ? 15.055 -18.438 -23.625 1 96.44 305 GLY B N 1
ATOM 4900 C CA . GLY B 1 305 ? 15.969 -19.203 -22.797 1 96.44 305 GLY B CA 1
ATOM 4901 C C . GLY B 1 305 ? 16.375 -18.469 -21.531 1 96.44 305 GLY B C 1
ATOM 4902 O O . GLY B 1 305 ? 17.172 -18.984 -20.734 1 96.44 305 GLY B O 1
ATOM 4903 N N . TRP B 1 306 ? 15.812 -17.328 -21.266 1 96.88 306 TRP B N 1
ATOM 4904 C CA . TRP B 1 306 ? 16.219 -16.609 -20.047 1 96.88 306 TRP B CA 1
ATOM 4905 C C . TRP B 1 306 ? 15.305 -16.938 -18.891 1 96.88 306 TRP B C 1
ATOM 4907 O O . TRP B 1 306 ? 15.641 -16.672 -17.734 1 96.88 306 TRP B O 1
ATOM 4917 N N . LEU B 1 307 ? 14.156 -17.406 -19.141 1 97.19 307 LEU B N 1
ATOM 4918 C CA . LEU B 1 307 ? 13.258 -17.922 -18.125 1 97.19 307 LEU B CA 1
ATOM 4919 C C . LEU B 1 307 ? 13.32 -19.438 -18.047 1 97.19 307 LEU B C 1
ATOM 4921 O O . LEU B 1 307 ? 12.93 -20.125 -18.984 1 97.19 307 LEU B O 1
ATOM 4925 N N . LEU B 1 308 ? 13.82 -19.953 -16.875 1 95.19 308 LEU B N 1
ATOM 4926 C CA . LEU B 1 308 ? 14.109 -21.375 -16.734 1 95.19 308 LEU B CA 1
ATOM 4927 C C . LEU B 1 308 ? 13.469 -21.938 -15.477 1 95.19 308 LEU B C 1
ATOM 4929 O O . LEU B 1 308 ? 14.094 -21.969 -14.414 1 95.19 308 LEU B O 1
ATOM 4933 N N . PRO B 1 309 ? 12.25 -22.453 -15.609 1 97.06 309 PRO B N 1
ATOM 4934 C CA . PRO B 1 309 ? 11.641 -23.094 -14.438 1 97.06 309 PRO B CA 1
ATOM 4935 C C . PRO B 1 309 ? 12.422 -24.312 -13.953 1 97.06 309 PRO B C 1
ATOM 4937 O O . PRO B 1 309 ? 12.844 -25.141 -14.766 1 97.06 309 PRO B O 1
ATOM 4940 N N . ARG B 1 310 ? 12.633 -24.359 -12.664 1 96.06 310 ARG B N 1
ATOM 4941 C CA . ARG B 1 310 ? 13.273 -25.516 -12.055 1 96.06 310 ARG B CA 1
ATOM 4942 C C . ARG B 1 310 ? 12.234 -26.531 -11.57 1 96.06 310 ARG B C 1
ATOM 4944 O O . ARG B 1 310 ? 11.312 -26.156 -10.836 1 96.06 310 ARG B O 1
ATOM 4951 N N . ILE B 1 311 ? 12.398 -27.719 -12.023 1 96.38 311 ILE B N 1
ATOM 4952 C CA . ILE B 1 311 ? 11.547 -28.797 -11.539 1 96.38 311 ILE B CA 1
ATOM 4953 C C . ILE B 1 311 ? 12.219 -29.516 -10.375 1 96.38 311 ILE B C 1
ATOM 4955 O O . ILE B 1 311 ? 13.273 -30.141 -10.539 1 96.38 311 ILE B O 1
ATOM 4959 N N . SER B 1 312 ? 11.641 -29.406 -9.227 1 93.81 312 SER B N 1
ATOM 4960 C CA . SER B 1 312 ? 12.25 -29.953 -8.023 1 93.81 312 SER B CA 1
ATOM 4961 C C . SER B 1 312 ? 11.953 -31.438 -7.879 1 93.81 312 SER B C 1
ATOM 4963 O O . SER B 1 312 ? 12.812 -32.219 -7.434 1 93.81 312 SER B O 1
ATOM 4965 N N . LYS B 1 313 ? 10.758 -31.844 -8.188 1 94.88 313 LYS B N 1
ATOM 4966 C CA . LYS B 1 313 ? 10.344 -33.219 -8.008 1 94.88 313 LYS B CA 1
ATOM 4967 C C . LYS B 1 313 ? 9.125 -33.562 -8.867 1 94.88 313 LYS B C 1
ATOM 4969 O O . LYS B 1 313 ? 8.273 -32.688 -9.094 1 94.88 313 LYS B O 1
ATOM 4974 N N . GLU B 1 314 ? 9.102 -34.781 -9.391 1 96.88 314 GLU B N 1
ATOM 4975 C CA . GLU B 1 314 ? 7.961 -35.312 -10.125 1 96.88 314 GLU B CA 1
ATOM 4976 C C . GLU B 1 314 ? 7.305 -36.469 -9.352 1 96.88 314 GLU B C 1
ATOM 4978 O O . GLU B 1 314 ? 7.992 -37.281 -8.758 1 96.88 314 GLU B O 1
ATOM 4983 N N . TYR B 1 315 ? 6.027 -36.438 -9.32 1 97.56 315 TYR B N 1
ATOM 4984 C CA . TYR B 1 315 ? 5.219 -37.469 -8.695 1 97.56 315 TYR B CA 1
ATOM 4985 C C . TYR B 1 315 ? 4.301 -38.125 -9.719 1 97.56 315 TYR B C 1
ATOM 4987 O O . TYR B 1 315 ? 3.828 -37.469 -10.648 1 97.56 315 TYR B O 1
ATOM 4995 N N . PRO B 1 316 ? 4.059 -39.469 -9.516 1 97.56 316 PRO B N 1
ATOM 4996 C CA . PRO B 1 316 ? 2.922 -40 -10.266 1 97.56 316 PRO B CA 1
ATOM 4997 C C . PRO B 1 316 ? 1.584 -39.438 -9.789 1 97.56 316 PRO B C 1
ATOM 4999 O O . PRO B 1 316 ? 1.495 -38.906 -8.688 1 97.56 316 PRO B O 1
ATOM 5002 N N . LEU B 1 317 ? 0.604 -39.5 -10.609 1 97.94 317 LEU B N 1
ATOM 5003 C CA . LEU B 1 317 ? -0.711 -38.938 -10.328 1 97.94 317 LEU B CA 1
ATOM 5004 C C . LEU B 1 317 ? -1.244 -39.406 -8.984 1 97.94 317 LEU B C 1
ATOM 5006 O O . LEU B 1 317 ? -1.799 -38.625 -8.211 1 97.94 317 LEU B O 1
ATOM 5010 N N . GLU B 1 318 ? -1.053 -40.688 -8.656 1 96.88 318 GLU B N 1
ATOM 5011 C CA . GLU B 1 318 ? -1.604 -41.281 -7.457 1 96.88 318 GLU B CA 1
ATOM 5012 C C . GLU B 1 318 ? -0.977 -40.688 -6.199 1 96.88 318 GLU B C 1
ATOM 5014 O O . GLU B 1 318 ? -1.514 -40.844 -5.098 1 96.88 318 GLU B O 1
ATOM 5019 N N . GLU B 1 319 ? 0.127 -40 -6.379 1 97.88 319 GLU B N 1
ATOM 5020 C CA . GLU B 1 319 ? 0.822 -39.406 -5.23 1 97.88 319 GLU B CA 1
ATOM 5021 C C . GLU B 1 319 ? 0.51 -37.938 -5.09 1 97.88 319 GLU B C 1
ATOM 5023 O O . GLU B 1 319 ? 1.259 -37.188 -4.445 1 97.88 319 GLU B O 1
ATOM 5028 N N . ALA B 1 320 ? -0.583 -37.5 -5.664 1 98.38 320 ALA B N 1
ATOM 5029 C CA . ALA B 1 320 ? -1.027 -36.125 -5.516 1 98.38 320 ALA B CA 1
ATOM 5030 C C . ALA B 1 320 ? -1.142 -35.719 -4.039 1 98.38 320 ALA B C 1
ATOM 5032 O O . ALA B 1 320 ? -0.714 -34.656 -3.641 1 98.38 320 ALA B O 1
ATOM 5033 N N . PRO B 1 321 ? -1.659 -36.594 -3.121 1 98.25 321 PRO B N 1
ATOM 5034 C CA . PRO B 1 321 ? -1.697 -36.219 -1.7 1 98.25 321 PRO B CA 1
ATOM 5035 C C . PRO B 1 321 ? -0.311 -35.938 -1.125 1 98.25 321 PRO B C 1
ATOM 5037 O O . PRO B 1 321 ? -0.133 -34.969 -0.379 1 98.25 321 PRO B O 1
ATOM 5040 N N . GLN B 1 322 ? 0.625 -36.75 -1.522 1 96.94 322 GLN B N 1
ATOM 5041 C CA . GLN B 1 322 ? 1.985 -36.531 -1.036 1 96.94 322 GLN B CA 1
ATOM 5042 C C . GLN B 1 322 ? 2.566 -35.219 -1.562 1 96.94 322 GLN B C 1
ATOM 5044 O O . GLN B 1 322 ? 3.264 -34.5 -0.835 1 96.94 322 GLN B O 1
ATOM 5049 N N . ALA B 1 323 ? 2.299 -34.938 -2.803 1 97.06 323 ALA B N 1
ATOM 5050 C CA . ALA B 1 323 ? 2.777 -33.688 -3.381 1 97.06 323 ALA B CA 1
ATOM 5051 C C . ALA B 1 323 ? 2.223 -32.469 -2.617 1 97.06 323 ALA B C 1
ATOM 5053 O O . ALA B 1 323 ? 2.939 -31.5 -2.375 1 97.06 323 ALA B O 1
ATOM 5054 N N . HIS B 1 324 ? 0.924 -32.5 -2.201 1 97.19 324 HIS B N 1
ATOM 5055 C CA . HIS B 1 324 ? 0.317 -31.438 -1.42 1 97.19 324 HIS B CA 1
ATOM 5056 C C . HIS B 1 324 ? 0.975 -31.312 -0.05 1 97.19 324 HIS B C 1
ATOM 5058 O O . HIS B 1 324 ? 1.142 -30.203 0.465 1 97.19 324 HIS B O 1
ATOM 5064 N N . THR B 1 325 ? 1.335 -32.406 0.552 1 95.75 325 THR B N 1
ATOM 5065 C CA . THR B 1 325 ? 2.037 -32.375 1.83 1 95.75 325 THR B CA 1
ATOM 5066 C C . THR B 1 325 ? 3.414 -31.75 1.676 1 95.75 325 THR B C 1
ATOM 5068 O O . THR B 1 325 ? 3.791 -30.875 2.461 1 95.75 325 THR B O 1
ATOM 5071 N N . ASP B 1 326 ? 4.074 -32.125 0.59 1 94.25 326 ASP B N 1
ATOM 5072 C CA . ASP B 1 326 ? 5.449 -31.672 0.401 1 94.25 326 ASP B CA 1
ATOM 5073 C C . ASP B 1 326 ? 5.508 -30.172 0.116 1 94.25 326 ASP B C 1
ATOM 5075 O O . ASP B 1 326 ? 6.426 -29.484 0.565 1 94.25 326 ASP B O 1
ATOM 5079 N N . ILE B 1 327 ? 4.59 -29.625 -0.618 1 93.25 327 ILE B N 1
ATOM 5080 C CA . ILE B 1 327 ? 4.672 -28.234 -1.026 1 93.25 327 ILE B CA 1
ATOM 5081 C C . ILE B 1 327 ? 4.41 -27.328 0.175 1 93.25 327 ILE B C 1
ATOM 5083 O O . ILE B 1 327 ? 4.844 -26.172 0.198 1 93.25 327 ILE B O 1
ATOM 5087 N N . THR B 1 328 ? 3.744 -27.797 1.229 1 87 328 THR B N 1
ATOM 5088 C CA . THR B 1 328 ? 3.387 -26.969 2.381 1 87 328 THR B CA 1
ATOM 5089 C C . THR B 1 328 ? 4.352 -27.219 3.537 1 87 328 THR B C 1
ATOM 5091 O O . THR B 1 328 ? 4.555 -26.344 4.379 1 87 328 THR B O 1
ATOM 5094 N N . GLU B 1 329 ? 4.934 -28.328 3.625 1 82.88 329 GLU B N 1
ATOM 5095 C CA . GLU B 1 329 ? 5.652 -28.703 4.836 1 82.88 329 GLU B CA 1
ATOM 5096 C C . GLU B 1 329 ? 7.109 -29.031 4.535 1 82.88 329 GLU B C 1
ATOM 5098 O O . GLU B 1 329 ? 7.859 -29.438 5.426 1 82.88 329 GLU B O 1
ATOM 5103 N N . ALA B 1 330 ? 7.562 -28.812 3.463 1 69.94 330 ALA B N 1
ATOM 5104 C CA . ALA B 1 330 ? 8.922 -29.266 3.166 1 69.94 330 ALA B CA 1
ATOM 5105 C C . ALA B 1 330 ? 9.93 -28.641 4.129 1 69.94 330 ALA B C 1
ATOM 5107 O O . ALA B 1 330 ? 10.016 -27.422 4.238 1 69.94 330 ALA B O 1
ATOM 5108 N N . LYS B 1 331 ? 10.594 -29.531 4.801 1 66.19 331 LYS B N 1
ATOM 5109 C CA . LYS B 1 331 ? 11.57 -29.141 5.812 1 66.19 331 LYS B CA 1
ATOM 5110 C C . LYS B 1 331 ? 12.703 -28.328 5.195 1 66.19 331 LYS B C 1
ATOM 5112 O O . LYS B 1 331 ? 13.18 -27.359 5.793 1 66.19 331 LYS B O 1
ATOM 5117 N N . GLU B 1 332 ? 13.094 -28.906 3.988 1 71.81 332 GLU B N 1
ATOM 5118 C CA . GLU B 1 332 ? 14.219 -28.234 3.338 1 71.81 332 GLU B CA 1
ATOM 5119 C C . GLU B 1 332 ? 13.758 -27.016 2.551 1 71.81 332 GLU B C 1
ATOM 5121 O O . GLU B 1 332 ? 14.57 -26.312 1.938 1 71.81 332 GLU B O 1
ATOM 5126 N N . GLY B 1 333 ? 12.531 -26.719 2.691 1 73.25 333 GLY B N 1
ATOM 5127 C CA . GLY B 1 333 ? 11.984 -25.562 1.981 1 73.25 333 GLY B CA 1
ATOM 5128 C C . GLY B 1 333 ? 11.68 -25.859 0.523 1 73.25 333 GLY B C 1
ATOM 5129 O O . GLY B 1 333 ? 12.109 -26.891 -0.012 1 73.25 333 GLY B O 1
ATOM 5130 N N . ALA B 1 334 ? 10.922 -25.047 -0.104 1 79.12 334 ALA B N 1
ATOM 5131 C CA . ALA B 1 334 ? 10.586 -25.172 -1.52 1 79.12 334 ALA B CA 1
ATOM 5132 C C . ALA B 1 334 ? 11.805 -24.906 -2.398 1 79.12 334 ALA B C 1
ATOM 5134 O O . ALA B 1 334 ? 12.656 -24.062 -2.062 1 79.12 334 ALA B O 1
ATOM 5135 N N . ASN B 1 335 ? 12.086 -25.641 -3.398 1 91.5 335 ASN B N 1
ATOM 5136 C CA . ASN B 1 335 ? 13.188 -25.453 -4.332 1 91.5 335 ASN B CA 1
ATOM 5137 C C . ASN B 1 335 ? 12.742 -25.656 -5.777 1 91.5 335 ASN B C 1
ATOM 5139 O O . ASN B 1 335 ? 13.32 -26.469 -6.496 1 91.5 335 ASN B O 1
ATOM 5143 N N . GLY B 1 336 ? 11.859 -24.859 -6.168 1 93.81 336 GLY B N 1
ATOM 5144 C CA . GLY B 1 336 ? 11.312 -24.938 -7.512 1 93.81 336 GLY B CA 1
ATOM 5145 C C . GLY B 1 336 ? 9.914 -25.547 -7.551 1 93.81 336 GLY B C 1
ATOM 5146 O O . GLY B 1 336 ? 9.148 -25.406 -6.598 1 93.81 336 GLY B O 1
ATOM 5147 N N . LYS B 1 337 ? 9.562 -26.078 -8.672 1 96.88 337 LYS B N 1
ATOM 5148 C CA . LYS B 1 337 ? 8.195 -26.5 -8.945 1 96.88 337 LYS B CA 1
ATOM 5149 C C . LYS B 1 337 ? 8.031 -28 -8.734 1 96.88 337 LYS B C 1
ATOM 5151 O O . LYS B 1 337 ? 8.914 -28.781 -9.094 1 96.88 337 LYS B O 1
ATOM 5156 N N . LEU B 1 338 ? 6.918 -28.406 -8.148 1 97.38 338 LEU B N 1
ATOM 5157 C CA . LEU B 1 338 ? 6.496 -29.797 -8.086 1 97.38 338 LEU B CA 1
ATOM 5158 C C . LEU B 1 338 ? 5.523 -30.125 -9.219 1 97.38 338 LEU B C 1
ATOM 5160 O O . LEU B 1 338 ? 4.645 -29.328 -9.531 1 97.38 338 LEU B O 1
ATOM 5164 N N . LEU B 1 339 ? 5.746 -31.328 -9.82 1 98.25 339 LEU B N 1
ATOM 5165 C CA . LEU B 1 339 ? 4.875 -31.734 -10.914 1 98.25 339 LEU B CA 1
ATOM 5166 C C . LEU B 1 339 ? 4.273 -33.125 -10.641 1 98.25 339 LEU B C 1
ATOM 5168 O O . LEU B 1 339 ? 4.871 -33.938 -9.93 1 98.25 339 LEU B O 1
ATOM 5172 N N . LEU B 1 340 ? 3.084 -33.312 -11.148 1 98.62 340 LEU B N 1
ATOM 5173 C CA . LEU B 1 340 ? 2.525 -34.625 -11.328 1 98.62 340 LEU B CA 1
ATOM 5174 C C . LEU B 1 340 ? 2.729 -35.125 -12.758 1 98.62 340 LEU B C 1
ATOM 5176 O O . LEU B 1 340 ? 2.359 -34.438 -13.711 1 98.62 340 LEU B O 1
ATOM 5180 N N . LYS B 1 341 ? 3.365 -36.2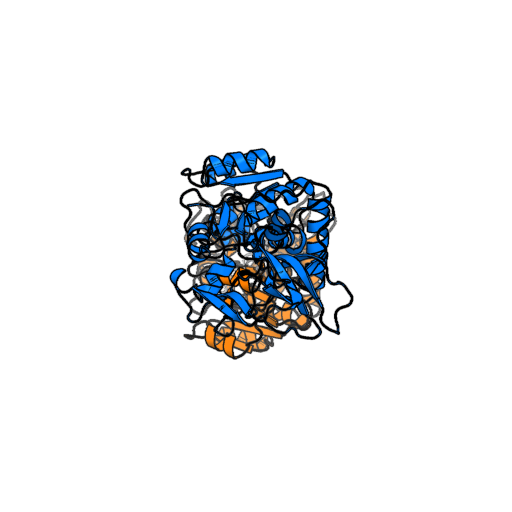19 -12.891 1 97.94 341 LYS B N 1
ATOM 5181 C CA . LYS B 1 341 ? 3.463 -36.844 -14.195 1 97.94 341 LYS B CA 1
ATOM 5182 C C . LYS B 1 341 ? 2.271 -37.781 -14.438 1 97.94 341 LYS B C 1
ATOM 5184 O O . LYS B 1 341 ? 2.098 -38.781 -13.742 1 97.94 341 LYS B O 1
ATOM 5189 N N . ILE B 1 342 ? 1.452 -37.5 -15.344 1 96 342 ILE B N 1
ATOM 5190 C CA . ILE B 1 342 ? 0.18 -38.156 -15.547 1 96 342 ILE B CA 1
ATOM 5191 C C . ILE B 1 342 ? 0.333 -39.219 -16.641 1 96 342 ILE B C 1
ATOM 5193 O O . ILE B 1 342 ? -0.075 -40.375 -16.453 1 96 342 ILE B O 1
ATOM 5197 N N . TYR B 1 343 ? 0.689 -38.75 -17.891 1 78.5 343 TYR B N 1
ATOM 5198 C CA . TYR B 1 343 ? 0.825 -39.719 -19 1 78.5 343 TYR B CA 1
ATOM 5199 C C . TYR B 1 343 ? 2.293 -39.969 -19.312 1 78.5 343 TYR B C 1
ATOM 5201 O O . TYR B 1 343 ? 3.102 -39.031 -19.328 1 78.5 343 TYR B O 1
ATOM 5209 N N . ASP B 1 344 ? 2.818 -41.188 -19 1 60.06 344 ASP B N 1
ATOM 5210 C CA . ASP B 1 344 ? 4.152 -41.562 -19.469 1 60.06 344 ASP B CA 1
ATOM 5211 C C . ASP B 1 344 ? 4.125 -41.938 -20.938 1 60.06 344 ASP B C 1
ATOM 5213 O O . ASP B 1 344 ? 3.283 -42.75 -21.359 1 60.06 344 ASP B O 1
ATOM 5217 N N . ASP B 1 345 ? 4.449 -41.094 -21.922 1 46.81 345 ASP B N 1
ATOM 5218 C CA . ASP B 1 345 ? 4.613 -41.688 -23.234 1 46.81 345 ASP B CA 1
ATOM 5219 C C . ASP B 1 345 ? 5.445 -42.969 -23.141 1 46.81 345 ASP B C 1
ATOM 5221 O O . ASP B 1 345 ? 6.355 -43.062 -22.328 1 46.81 345 ASP B O 1
#

pLDDT: mean 92.78, std 12.75, range [26.06, 98.94]

Secondary structure (DSSP, 8-state):
-TT--------GGG--EEEEEEESS-SSGGGEEEEEEEPPP--TTEEEEEEEEEEE-HHHHHHHHT-SS--PPSSBB--SEEEEEEEEE-TT--S--TT-EEEEE-SS--SB-SSBSEEEEEGGGEEEPPTT--HHHHHTTHHHHHHHHIIIIIIS---TT-EEEETTTTBHHHHHHHHHHHHTT-EEEEEESSHHHHHHHHHTT-SEEEETTSTTHHHHHHHH-TT-EEEEEES-HHHHHHHHHHHEEEEEEEEE----S------HHHHHHHT-EEEE--GGG--HHHHHHHHHHHHHHHHHTS----EEEEEEGGGHHHHHHHHHH-TT---BEEEEE----/-TTS-------GGG--EEEEEEESS-SSGGGEEEEEEEPPP--TTEEEEEEEEEEE-HHHHHHHHT-SS--PPSSBB--SEEEEEEEEE-TT--S--TT-EEEEE-SS--SB-SSBSEEEEEGGGEEEPPTT--HHHHHTTHHHHHHHHIIIIIIS---TT-EEEETTTTBHHHHHHHHHHHHTT-EEEEEESSHHHHHHHHHTT-SEEEETTSTTHHHHHHHH-TT-EEEEEES-HHHHHHHHHHHEEEEEEEEE----S------HHHHHHHT-EEEE--GGG--HHHHHHHHHHHHHHHHHTS----EEEEEEGGGHHHHHHHHHH-TT---BEEEEE----

Organism: Varroa destructor (NCBI:txid109461)

Sequence (690 aa):
MSKALKEDKKDDKDAKSMLAIVVKILGEPDVMKLVTVPIPEIEPNQVLVRVEYAGVNPVDTYIRSGAFGKVPSLPYTPGKDGAGKIVKVGSGVTAFKVNDLVWFCAAQTNPHGSYAEFAVVVWTDCWLLPKNVGLKVGAALGVPYLTAYRALIVKGKCKAGQTLFVHGASGAVGQACVQIGKREGLKVVATAGSECGEETLRSLKADAVFSHREKGYVDYVRDKFPDGFDLIVEMRADINLGPDCILATRQGKILVVGNRGPTHTLNARHIMTSELYVIGVSLMQATRGEWDAGAAYVCKGVADGWLLPRISKEYPLEEAPQAHTDITEAKEGANGKLLLKIYDDMSKALKEDKKDDKDAKSMLAIVVKILGEPDVMKLVTVPIPEIEPNQVLVRVEYAGVNPVDTYIRSGAFGKVPSLPYTPGKDGAGKIVKVGSGVTAFKVNDLVWFCAAQTNPHGSYAEFAVVVWTDCWLLPKNVGLKVGAALGVPYLTAYRALIVKGKCKAGQTLFVHGASGAVGQACVQIGKREGLKVVATAGSECGEETLRSLKADAVFSHREKGYVDYVRDKFPDGFDLIVEMRADINLGPDCILATRQGKILVVGNRGPTHTLNARHIMTSELYVIGVSLMQATRGEWDAGAAYVCKGVADGWLLPRISKEYPLEEAPQAHTDITEAKEGANGKLLLKIYDD

Foldseek 3Di:
DVPPPPPDPPDPVPDQKWWAFKAADAAALVSTFTDIDGDDDAAQQKWKFQFQKAFDDLVQNCQRNVNNVDHDDPTAGTGFKTWGFTCGHHNNDDPDDGGFTKIFGALDDDRFHRLIRMGMHRVLRMDGADPPDDRVQSNQCYPQLLLLCCQCCVVVVDAAPFEEEEEQLQAANSLNNLLVCVVRHYQYEYEHQAPLSQVLSVVLVRVYYYHPPDPPVLVVLCVVVVQAGQEYEAAAQQECVQSNLVRHHQQHEYEYAHHDDHRDDHDCVSCVVSVYHYHYTDSSPDDSVSSVVSVVVSSVCVNVPSRDFDEDEEAESRCSSVVNVCQPDPPNGHRTIYMYRYDDD/DVPPPPPDPPDPVPDQKWWAFKAQDAAALVSTFTDIDGDDDAAQQKWKFQFQKAFDDLVQNCQRNVNNVDHEDPTAGTGFKTWGFTCGHHNNDDPDDGGFTKIFGALDDDRFHRLIRMGMHRVLRMDGADPPDDRVQRNQCYPQLLLLCCQCCVVVVDAAPFEEEEEQLQAANSLNNLLVCVVRHYQYEYEHQAPLSQVLSVVLVRVYYYHPVDPPVLVVLCVVVVQAGQEYEAAAQQECVQSNLVRHHQQHEYEYAHHDDHRDDHDCVSCVVSVYHYHYTDSSPDDSVSSVVSVVVSSVCVNVPSDDFDEDEEAESRCSSVVNVCQPDPPNGHRTIYMYRYDDD

Nearest PDB structures (foldseek):
  1yb5-assembly1_A  TM=9.679E-01  e=1.956E-40  Homo sapiens
  4dup-assembly1_A  TM=8.959E-01  e=9.941E-31  Rhizobium etli CFN 42
  5dp1-assembly1_A  TM=8.537E-01  e=2.552E-26  Moorena producens 3L
  3pi7-assembly1_A-2  TM=8.626E-01  e=1.520E-21  Mesorhizobium loti
  7nd2-assembly1_D  TM=8.596E-01  e=1.583E-20  Homo sapiens

Radius of gyration: 30.93 Å; Cα contacts (8 Å, |Δi|>4): 1716; chains: 2; bounding box: 49×110×71 Å

InterPro domains:
  IPR011032 GroES-like superfamily [SSF50129] (17-170)
  IPR013149 Alcohol dehydrogenase-like, C-terminal [PF00107] (172-292)
  IPR013154 Alcohol dehydrogenase-like, N-terminal [PF08240] (44-130)
  IPR020843 Enoylreductase domain [SM00829] (27-340)
  IPR036291 NAD(P)-binding domain superfamily [SSF51735] (135-301)
  IPR051603 Zinc-Containing ADH Family: Quinone Oxidoreductase/CCCR [PTHR44154] (14-341)